Protein AF-0000000075193302 (afdb_homodimer)

Sequence (776 aa):
MNLLVFLGLLAGASLGSTQLLPKPEDLPIIPVLPDPFTFRLTNQRVNSRADWPARKKEIFTLVQQYLYGYYPERFLEAVRATRSGNNLTINVSAGGKSASFAATLSFPSGGASASHPVPVVINPGAIDNNAFLNSGVALATFDTNSVAIDSTARTGAFWTLYGSRDIGTLTAWAWGYHRVLDAIEQVVPEIDAKRVGVTGCSRWGKGALAAGIFDERITLTMPMSSGAEGIGPWRFYYESQGAAEKIQNIYGGFPYWSNTVLGQFVNITGNSSRLPFDAHDLVSLVAPRSIIWDEGSADWWTNPEGVASVVFGASKVVFNWLGVGSNVGVHVRQAPDNGHCGLSGYSAIQPFLQKTFFGTPSSANFSDFSPFPPHPEAYPWSTHLPPQMNLLVFLGLLAGASLGSTQLLPKPEDLPIIPVLPDPFTFRLTNQRVNSRADWPARKKEIFTLVQQYLYGYYPERFLEAVRATRSGNNLTINVSAGGKSASFAATLSFPSGGASASHPVPVVINPGAIDNNAFLNSGVALATFDTNSVAIDSTARTGAFWTLYGSRDIGTLTAWAWGYHRVLDAIEQVVPEIDAKRVGVTGCSRWGKGALAAGIFDERITLTMPMSSGAEGIGPWRFYYESQGAAEKIQNIYGGFPYWSNTVLGQFVNITGNSSRLPFDAHDLVSLVAPRSIIWDEGSADWWTNPEGVASVVFGASKVVFNWLGVGSNVGVHVRQAPDNGHCGLSGYSAIQPFLQKTFFGTPSSANFSDFSPFPPHPEAYPWSTHLPPQ

Solvent-accessible surface area (backbone atoms only — not comparable to full-atom values): 40601 Å² total; per-residue (Å²): 136,83,82,76,77,78,77,73,79,78,74,73,81,73,63,75,79,66,73,72,72,78,54,64,88,73,39,64,73,42,88,47,56,64,57,89,56,39,37,81,83,56,69,43,63,46,72,30,59,84,39,41,66,48,46,50,50,43,52,54,50,49,44,20,65,46,34,33,19,76,77,82,65,66,53,60,44,40,76,49,56,49,69,61,90,50,36,36,42,39,36,40,32,37,90,93,35,70,33,55,46,56,36,39,54,45,72,19,86,90,58,61,30,65,92,52,43,26,34,36,34,37,32,56,58,96,68,58,62,61,52,39,27,74,68,52,23,23,37,38,34,31,57,49,49,46,26,33,33,96,52,87,79,55,43,32,28,46,26,68,63,48,61,86,55,66,48,6,43,31,44,38,36,14,50,44,56,50,52,51,51,54,31,38,74,72,69,34,59,32,47,33,72,79,34,25,30,29,31,26,48,38,73,40,2,20,15,15,44,40,28,28,50,77,32,83,63,41,40,32,25,31,29,24,41,19,11,58,86,29,46,16,42,60,68,54,74,59,62,42,95,87,22,46,55,43,65,62,51,49,42,68,74,44,53,49,46,31,13,69,54,39,60,59,25,56,83,42,93,58,24,53,24,22,49,91,54,41,24,32,53,57,53,49,55,34,54,80,38,31,37,37,33,33,32,17,69,63,21,32,56,32,17,33,53,22,30,46,23,43,25,41,52,52,30,45,53,54,31,43,66,72,72,39,43,86,30,53,36,37,42,52,33,53,84,89,54,9,36,77,68,35,61,65,46,53,55,68,46,38,58,60,52,40,28,73,71,68,64,42,84,64,88,76,71,38,81,51,39,63,93,49,67,85,46,66,80,44,38,67,58,74,82,64,69,62,53,109,136,86,82,77,78,79,77,75,77,78,74,74,81,75,64,75,79,67,74,74,73,77,54,64,86,70,41,63,72,42,88,48,57,63,56,89,55,39,37,80,83,57,69,43,62,47,71,31,59,85,39,42,64,47,45,48,50,44,53,54,50,50,45,21,66,44,34,32,17,75,76,80,66,66,52,58,43,41,77,50,56,50,68,61,91,48,36,37,42,39,36,40,32,36,91,93,36,71,34,55,46,55,37,38,54,45,70,19,88,91,58,61,30,66,92,53,44,24,34,36,35,37,32,57,57,95,67,57,61,62,52,39,26,76,68,54,22,23,37,37,35,31,58,48,49,47,28,33,33,95,52,85,81,57,42,31,28,45,27,69,62,48,61,86,54,67,48,6,45,29,44,39,36,13,51,45,56,50,52,51,51,54,29,40,74,71,68,34,60,30,46,34,72,79,35,25,30,31,31,26,47,42,73,41,3,21,15,15,43,40,28,30,49,78,33,83,64,41,41,31,24,30,29,23,39,19,11,58,86,29,47,16,43,60,68,53,74,59,62,43,96,87,23,47,56,43,66,61,51,49,45,68,74,44,53,46,46,31,13,68,54,40,60,59,26,57,84,42,92,57,22,55,23,24,49,92,56,42,24,31,53,56,55,50,54,34,53,80,39,31,38,36,34,35,33,17,70,62,21,31,55,32,18,35,54,22,30,44,22,42,26,40,53,51,32,45,53,54,31,43,65,73,72,36,44,85,30,54,36,37,43,53,32,53,84,90,54,10,36,76,67,36,61,65,47,56,55,67,47,37,56,60,51,38,28,73,71,70,64,41,84,64,88,76,71,39,82,51,38,63,92,48,67,85,44,64,80,44,39,67,58,74,81,65,70,62,53,110

InterPro domains:
  IPR029058 Alpha/Beta hydrolase fold [G3DSA:3.40.50.1820] (11-385)
  IPR029058 Alpha/Beta hydrolase fold [SSF53474] (96-355)
  IPR054579 4-O-methyl-glucuronoyl methylesterase-like domain [PF22244] (90-323)

Nearest PDB structures (foldseek):
  7nn3-assembly4_D  TM=9.066E-01  e=1.193E-36  Caldicellulosiruptor acetigenus I77R1B
  4g4g-assembly1_A  TM=8.703E-01  e=8.260E-29  Thermothelomyces thermophilus ATCC 42464
  8b48-assembly2_B  TM=8.756E-01  e=9.866E-29  Lentithecium fluviatile
  8tse-assembly1_A  TM=8.842E-01  e=2.019E-27  Ruminococcus flavefaciens 17
  6hsw-assembly3_C  TM=8.174E-01  e=4.461E-23  Teredinibacter turnerae T7901

Foldseek 3Di:
DDPPPPPPPPPDPPDPPPPDDDALQPFDQAQFFFDLQAQRVVRHGHQAPVCNVVSLVSLLVLCCVQWFPDADDPVQKDWDWDDDPQKIKIWIDHDNFIFIFIKGKFFAPVDFDLVRAFAEEEEADPADLCLQSVLGYMYIHGHLVQQANQDPPGDHGVCRRVVVGQGASLLSSLVVSVSSLVNCVPYPSRHDLQRYEYEDFALRLLSQLSNLLPDLSHQEGERELHAPSALHWQNDADADPNAEAHLCRCCVVRVRRIGVSNVSLCPHVSRSSSRNHTNLSSVLSNPPGAYEYEAFPPQRNRRLLRRQAVSQVSNLLSNVSSVRSLRYFYHYDDPPQRYGPRNVRSNLCSQVSCCRRPVDDDPDHRNDSPPHDHDCVSPVCSVPDHYD/DDPPPCPPPPPDPPDPPPPDDDALQPFDQAQFFFDLQAQRVVRHGHQAPVCNVVSLVSLLVLCCVQWFPDADDPVQKDWDWDDDPQKIKIWIDHDNFIFIFIKGKFFAPVDFDLVRAFAEEEEADPADLCLQSVLGYMYIHTHLVQQANQDPPGDHGVCRRVVVGQGASLLSSLVVSVSSLVNCVPYPSRHDLQRYEYEDFALRLLSQLSNLLPDLSHQEGERELHAPSALHWQNDADADPNAEAHLCRCCVVRVRRTGVSNVSLCPHVSRSSSRNHTNLSSVLSNPPGAYEYEAFPPQRNRRLLRNQAVSQVSNLLSNVSSVRSLRYFYHYDDPPQRYGPRNVRSNLCSQVSCCRRPVDDDPDDRNDSPPHDHDCVSPVCSVPDHYD

Radius of gyration: 27.46 Å; Cα contacts (8 Å, |Δi|>4): 1691; chains: 2; bounding box: 59×84×91 Å

Secondary structure (DSSP, 8-state):
---------------S----PPPGGGSPP-SS---TTB-TTT-PBP-SGGGHHHHHHHHHHHHIIIII-PPPPGGG-EEEEEEETTEEEEEEEETTEEEEEEEEEE--TT---SSS-EEEEEE-S-S-HHHHHTTT-EEEEE-HHHHS-SSTT--SHHHHHHTTS---HHHHHHHHHHHHHHHHHHH-TTEEEEEEEEEEETHHHHHHHHHHHH-TT--EEEEET--TTTTS-SS----BTTB---HHHHHHH-TTSS-HHHHTTTTSTTGGGG-S--HHHHHHTTTTSEEEEEEETT-GGG-HHIIIIIIHHHHHHHHHHTT-GGGEEEEEE-TTS-STT-THHHHHTHHHHHHHHH-------TT--TTSPP-GGG-GGGGSPPP-/---------------S----PPPGGGSPP-SS---TTB-TTT-PBP-SGGGHHHHHHHHHHHHIIIII-PPPPGGG-EEEEEEETTEEEEEEEETTEEEEEEEEEE--TT---SSS-EEEEEE-S-S-HHHHHTTT-EEEEE-HHHHS-SSTT--SHHHHHHTTS---HHHHHHHHHHHHHHHHHHH-TTEEEEEEEEEEETHHHHHHHHHHHH-TT--EEEEET--TTTTS-SS----BTTB---HHHHHHH-TTSS-HHHHTTTTSTTGGGG-S--HHHHHHTTTTSEEEEEEETT-GGG-HHIIIIIIHHHHHHHHHHTT-GGGEEEEEE-TTS-STT-THHHHHTHHHHHHHHH-------TT--TTSPP-GGG-GGGGSPPP-

Organism: Armillaria gallica (NCBI:txid47427)

Stru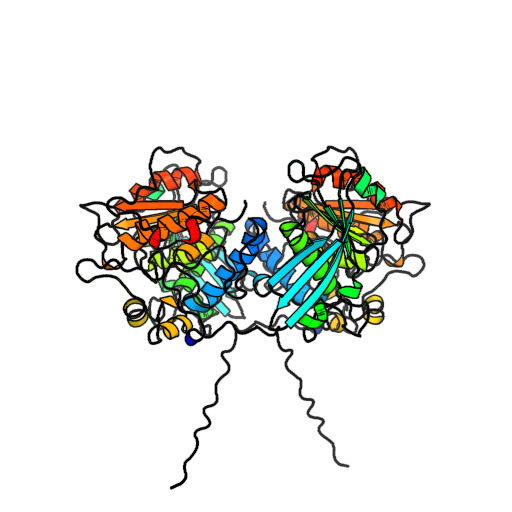cture (mmCIF, N/CA/C/O backbone):
data_AF-0000000075193302-model_v1
#
loop_
_entity.id
_entity.type
_entity.pdbx_description
1 polymer '(4-O-methyl)-D-glucuronate--lignin esterase'
#
loop_
_atom_site.group_PDB
_atom_site.id
_atom_site.type_symbol
_atom_site.label_atom_id
_atom_site.label_alt_id
_atom_site.label_comp_id
_atom_site.label_asym_id
_atom_site.label_entity_id
_atom_site.label_seq_id
_atom_site.pdbx_PDB_ins_code
_atom_site.Cartn_x
_atom_site.Cartn_y
_atom_site.Cartn_z
_atom_site.occupancy
_atom_site.B_iso_or_equiv
_atom_site.auth_seq_id
_atom_site.auth_comp_id
_atom_site.auth_asym_id
_atom_site.auth_atom_id
_atom_site.pdbx_PDB_model_num
ATOM 1 N N . MET A 1 1 ? -12.18 -41.094 42.719 1 26.7 1 MET A N 1
ATOM 2 C CA . MET A 1 1 ? -11.57 -41.156 41.375 1 26.7 1 MET A CA 1
ATOM 3 C C . MET A 1 1 ? -11.43 -39.75 40.781 1 26.7 1 MET A C 1
ATOM 5 O O . MET A 1 1 ? -12.422 -39.031 40.594 1 26.7 1 MET A O 1
ATOM 9 N N . ASN A 1 2 ? -10.281 -39 41.062 1 25.83 2 ASN A N 1
ATOM 10 C CA . ASN A 1 2 ? -9.859 -37.625 41.094 1 25.83 2 ASN A CA 1
ATOM 11 C C . ASN A 1 2 ? -9.672 -37.062 39.688 1 25.83 2 ASN A C 1
ATOM 13 O O . ASN A 1 2 ? -8.875 -37.594 38.906 1 25.83 2 ASN A O 1
ATOM 17 N N . LEU A 1 3 ? -10.805 -36.5 39.125 1 24.89 3 LEU A N 1
ATOM 18 C CA . LEU A 1 3 ? -11.031 -35.906 37.812 1 24.89 3 LEU A CA 1
ATOM 19 C C . LEU A 1 3 ? -10.047 -34.781 37.531 1 24.89 3 LEU A C 1
ATOM 21 O O . LEU A 1 3 ? -10.125 -33.719 38.125 1 24.89 3 LEU A O 1
ATOM 25 N N . LEU A 1 4 ? -8.742 -35.188 37.25 1 23.94 4 LEU A N 1
ATOM 26 C CA . LEU A 1 4 ? -7.715 -34.156 37 1 23.94 4 LEU A CA 1
ATOM 27 C C . LEU A 1 4 ? -8.016 -33.375 35.719 1 23.94 4 LEU A C 1
ATOM 29 O O . LEU A 1 4 ? -8.102 -33.969 34.656 1 23.94 4 LEU A O 1
ATOM 33 N N . VAL A 1 5 ? -8.789 -32.25 35.844 1 25.08 5 VAL A N 1
ATOM 34 C CA . VAL A 1 5 ? -9.164 -31.312 34.812 1 25.08 5 VAL A CA 1
ATOM 35 C C . VAL A 1 5 ? -7.914 -30.734 34.156 1 25.08 5 VAL A C 1
ATOM 37 O O . VAL A 1 5 ? -7.094 -30.109 34.844 1 25.08 5 VAL A O 1
ATOM 40 N N . PHE A 1 6 ? -7.402 -31.422 33.094 1 22.77 6 PHE A N 1
ATOM 41 C CA . PHE A 1 6 ? -6.277 -30.953 32.281 1 22.77 6 PHE A CA 1
ATOM 42 C C . PHE A 1 6 ? -6.566 -29.594 31.688 1 22.77 6 PHE A C 1
ATOM 44 O O . PHE A 1 6 ? -7.484 -29.438 30.875 1 22.77 6 PHE A O 1
ATOM 51 N N . LEU A 1 7 ? -6.316 -28.516 32.438 1 23.34 7 LEU A N 1
ATOM 52 C CA . LEU A 1 7 ? -6.422 -27.125 32.031 1 23.34 7 LEU A CA 1
ATOM 53 C C . LEU A 1 7 ? -5.5 -26.844 30.844 1 23.34 7 LEU A C 1
ATOM 55 O O . LEU A 1 7 ? -4.273 -26.891 30.969 1 23.34 7 LEU A O 1
ATOM 59 N N . GLY A 1 8 ? -5.934 -27.375 29.672 1 22.19 8 GLY A N 1
ATOM 60 C CA . GLY A 1 8 ? -5.141 -27.156 28.469 1 22.19 8 GLY A CA 1
ATOM 61 C C . GLY A 1 8 ? -4.855 -25.688 28.203 1 22.19 8 GLY A C 1
ATOM 62 O O . GLY A 1 8 ? -5.77 -24.859 28.219 1 22.19 8 GLY A O 1
ATOM 63 N N . LEU A 1 9 ? -3.604 -25.234 28.469 1 23.19 9 LEU A N 1
ATOM 64 C CA . LEU A 1 9 ? -3.008 -23.938 28.203 1 23.19 9 LEU A CA 1
ATOM 65 C C . LEU A 1 9 ? -3.172 -23.547 26.75 1 23.19 9 LEU A C 1
ATOM 67 O O . LEU A 1 9 ? -2.652 -24.234 25.859 1 23.19 9 LEU A O 1
ATOM 71 N N . LEU A 1 10 ? -4.289 -22.953 26.406 1 22.55 10 LEU A N 1
ATOM 72 C CA . LEU A 1 10 ? -4.512 -22.359 25.078 1 22.55 10 LEU A CA 1
ATOM 73 C C . LEU A 1 10 ? -3.404 -21.375 24.734 1 22.55 10 LEU A C 1
ATOM 75 O O . LEU A 1 10 ? -3.227 -20.375 25.438 1 22.55 10 LEU A O 1
ATOM 79 N N . ALA A 1 11 ? -2.307 -21.875 24.188 1 25.56 11 ALA A N 1
ATOM 80 C CA . ALA A 1 11 ? -1.213 -21.062 23.672 1 25.56 11 ALA A CA 1
ATOM 81 C C . ALA A 1 11 ? -1.725 -20.031 22.656 1 25.56 11 ALA A C 1
ATOM 83 O O . ALA A 1 11 ? -2.416 -20.391 21.703 1 25.56 11 ALA A O 1
ATOM 84 N N . GLY A 1 12 ? -1.861 -18.875 23 1 25.78 12 GLY A N 1
ATOM 85 C CA . GLY A 1 12 ? -2.17 -17.688 22.219 1 25.78 12 GLY A CA 1
ATOM 86 C C . GLY A 1 12 ? -1.418 -17.625 20.906 1 25.78 12 GLY A C 1
ATOM 87 O O . GLY A 1 12 ? -0.217 -17.891 20.859 1 25.78 12 GLY A O 1
ATOM 88 N N . ALA A 1 13 ? -1.948 -17.953 19.766 1 28.16 13 ALA A N 1
ATOM 89 C CA . ALA A 1 13 ? -1.449 -17.781 18.406 1 28.16 13 ALA A CA 1
ATOM 90 C C . ALA A 1 13 ? -0.671 -16.484 18.266 1 28.16 13 ALA A C 1
ATOM 92 O O . ALA A 1 13 ? -1.203 -15.398 18.547 1 28.16 13 ALA A O 1
ATOM 93 N N . SER A 1 14 ? 0.634 -16.531 18.609 1 27.89 14 SER A N 1
ATOM 94 C CA . SER A 1 14 ? 1.608 -15.469 18.406 1 27.89 14 SER A CA 1
ATOM 95 C C . SER A 1 14 ? 1.43 -14.805 17.047 1 27.89 14 SER A C 1
ATOM 97 O O . SER A 1 14 ? 1.473 -15.469 16.016 1 27.89 14 SER A O 1
ATOM 99 N N . LEU A 1 15 ? 0.595 -13.906 16.781 1 31.06 15 LEU A N 1
ATOM 100 C CA . LEU A 1 15 ? 0.803 -12.977 15.68 1 31.06 15 LEU A CA 1
ATOM 101 C C . LEU A 1 15 ? 2.279 -12.898 15.305 1 31.06 15 LEU A C 1
ATOM 103 O O . LEU A 1 15 ? 3.148 -13.219 16.125 1 31.06 15 LEU A O 1
ATOM 107 N N . GLY A 1 16 ? 2.598 -12.789 14 1 34.12 16 GLY A N 1
ATOM 108 C CA . GLY A 1 16 ? 3.963 -12.664 13.516 1 34.12 16 GLY A CA 1
ATOM 109 C C . GLY A 1 16 ? 4.879 -11.961 14.5 1 34.12 16 GLY A C 1
ATOM 110 O O . GLY A 1 16 ? 4.422 -11.172 15.328 1 34.12 16 GLY A O 1
ATOM 111 N N . SER A 1 17 ? 5.855 -12.594 14.875 1 36.72 17 SER A N 1
ATOM 112 C CA . SER A 1 17 ? 6.941 -12 15.641 1 36.72 17 SER A CA 1
ATOM 113 C C . SER A 1 17 ? 7.129 -10.531 15.289 1 36.72 17 SER A C 1
ATOM 115 O O . SER A 1 17 ? 7.504 -10.203 14.156 1 36.72 17 SER A O 1
ATOM 117 N N . THR A 1 18 ? 6.191 -9.711 15.445 1 44.19 18 THR A N 1
ATOM 118 C CA . THR A 1 18 ? 6.438 -8.281 15.367 1 44.19 18 THR A CA 1
ATOM 119 C C . THR A 1 18 ? 7.863 -7.953 15.797 1 44.19 18 THR A C 1
ATOM 121 O O . THR A 1 18 ? 8.219 -8.125 16.969 1 44.19 18 THR A O 1
ATOM 124 N N . GLN A 1 19 ? 8.758 -8.414 15.008 1 52.28 19 GLN A N 1
ATOM 125 C CA . GLN A 1 19 ? 10.039 -7.797 15.328 1 52.28 19 GLN A CA 1
ATOM 126 C C . GLN A 1 19 ? 9.844 -6.395 15.898 1 52.28 19 GLN A C 1
ATOM 128 O O . GLN A 1 19 ? 9.219 -5.543 15.266 1 52.28 19 GLN A O 1
ATOM 133 N N . LEU A 1 20 ? 9.977 -6.34 17.141 1 70 20 LEU A N 1
ATOM 134 C CA . LEU A 1 20 ? 9.859 -5.113 17.922 1 70 20 LEU A CA 1
ATOM 135 C C . LEU A 1 20 ? 10.836 -4.055 17.422 1 70 20 LEU A C 1
ATOM 137 O O . LEU A 1 20 ? 12.016 -4.34 17.219 1 70 20 LEU A O 1
ATOM 141 N N . LEU A 1 21 ? 10.359 -3.049 16.828 1 90.56 21 LEU A N 1
ATOM 142 C CA . LEU A 1 21 ? 11.164 -1.882 16.5 1 90.56 21 LEU A CA 1
ATOM 143 C C . LEU A 1 21 ? 11.969 -1.405 17.703 1 90.56 21 LEU A C 1
ATOM 145 O O . LEU A 1 21 ? 11.555 -1.621 18.844 1 90.56 21 LEU A O 1
ATOM 149 N N . PRO A 1 22 ? 13.141 -0.892 17.5 1 94.62 22 PRO A N 1
ATOM 150 C CA . PRO A 1 22 ? 13.992 -0.459 18.609 1 94.62 22 PRO A CA 1
ATOM 151 C C . PRO A 1 22 ? 13.305 0.533 19.547 1 94.62 22 PRO A C 1
ATOM 153 O O . PRO A 1 22 ? 12.469 1.324 19.094 1 94.62 22 PRO A O 1
ATOM 156 N N . LYS A 1 23 ? 13.742 0.429 20.828 1 95.38 23 LYS A N 1
ATOM 157 C CA . LYS A 1 23 ? 13.352 1.487 21.766 1 95.38 23 LYS A CA 1
ATOM 158 C C . LYS A 1 23 ? 14.086 2.789 21.453 1 95.38 23 LYS A C 1
ATOM 160 O O . LYS A 1 23 ? 15.211 2.771 20.953 1 95.38 23 LYS A O 1
ATOM 165 N N . PRO A 1 24 ? 13.391 3.896 21.734 1 97.19 24 PRO A N 1
ATOM 166 C CA . PRO A 1 24 ?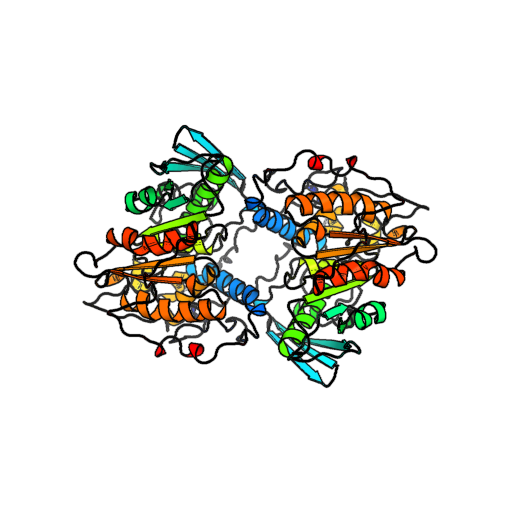 14 5.195 21.438 1 97.19 24 PRO A CA 1
ATOM 167 C C . PRO A 1 24 ? 15.445 5.289 21.922 1 97.19 24 PRO A C 1
ATOM 169 O O . PRO A 1 24 ? 16.312 5.773 21.188 1 97.19 24 PRO A O 1
ATOM 172 N N . GLU A 1 25 ? 15.805 4.754 23.094 1 96.94 25 GLU A N 1
ATOM 173 C CA . GLU A 1 25 ? 17.141 4.871 23.656 1 96.94 25 GLU A CA 1
ATOM 174 C C . GLU A 1 25 ? 18.141 4 22.891 1 96.94 25 GLU A C 1
ATOM 176 O O . GLU A 1 25 ? 19.359 4.188 23.016 1 96.94 25 GLU A O 1
ATOM 181 N N . ASP A 1 26 ? 17.641 3.027 22.109 1 96.06 26 ASP A N 1
ATOM 182 C CA . ASP A 1 26 ? 18.5 2.105 21.375 1 96.06 26 ASP A CA 1
ATOM 183 C C . ASP A 1 26 ? 18.75 2.605 19.953 1 96.06 26 ASP A C 1
ATOM 185 O O . ASP A 1 26 ? 19.562 2.035 19.234 1 96.06 26 ASP A O 1
ATOM 189 N N . LEU A 1 27 ? 18.078 3.652 19.516 1 97.25 27 LEU A N 1
ATOM 190 C CA . LEU A 1 27 ? 18.297 4.25 18.203 1 97.25 27 LEU A CA 1
ATOM 191 C C . LEU A 1 27 ? 19.562 5.102 18.203 1 97.25 27 LEU A C 1
ATOM 193 O O . LEU A 1 27 ? 19.891 5.742 19.203 1 97.25 27 LEU A O 1
ATOM 197 N N . PRO A 1 28 ? 20.281 5.078 17.141 1 97.06 28 PRO A N 1
ATOM 198 C CA . PRO A 1 28 ? 21.5 5.891 17.094 1 97.06 28 PRO A CA 1
ATOM 199 C C . PRO A 1 28 ? 21.203 7.391 17.078 1 97.06 28 PRO A C 1
ATOM 201 O O . PRO A 1 28 ? 20.125 7.809 16.656 1 97.06 28 PRO A O 1
ATOM 204 N N . ILE A 1 29 ? 22.141 8.148 17.578 1 97.56 29 ILE A N 1
ATOM 205 C CA . ILE A 1 29 ? 22.094 9.602 17.422 1 97.56 29 ILE A CA 1
ATOM 206 C C . ILE A 1 29 ? 22.5 9.984 16.016 1 97.56 29 ILE A C 1
ATOM 208 O O . ILE A 1 29 ? 23.594 9.625 15.547 1 97.56 29 ILE A O 1
ATOM 212 N N . ILE A 1 30 ? 21.688 10.648 15.289 1 97.25 30 ILE A N 1
ATOM 213 C CA . ILE A 1 30 ? 21.953 11.148 13.938 1 97.25 30 ILE A CA 1
ATOM 214 C C . ILE A 1 30 ? 21.938 12.68 13.953 1 97.25 30 ILE A C 1
ATOM 216 O O . ILE A 1 30 ? 20.875 13.297 14.062 1 97.25 30 ILE A O 1
ATOM 220 N N . PRO A 1 31 ? 23.016 13.328 13.773 1 95.94 31 PRO A N 1
ATOM 221 C CA . PRO A 1 31 ? 23.094 14.781 13.977 1 95.94 31 PRO A CA 1
ATOM 222 C C . PRO A 1 31 ? 22.594 15.57 12.773 1 95.94 31 PRO A C 1
ATOM 224 O O . PRO A 1 31 ? 22.359 16.781 12.875 1 95.94 31 PRO A O 1
ATOM 227 N N . VAL A 1 32 ? 22.516 14.961 11.57 1 98 32 VAL A N 1
ATOM 228 C CA . VAL A 1 32 ? 21.984 15.594 10.375 1 98 32 VAL A CA 1
ATOM 229 C C . VAL A 1 32 ? 20.625 14.984 10.031 1 98 32 VAL A C 1
ATOM 231 O O . VAL A 1 32 ? 20.141 14.102 10.734 1 98 32 VAL A O 1
ATOM 234 N N . LEU A 1 33 ? 19.969 15.531 8.969 1 98.62 33 LEU A N 1
ATOM 235 C CA . LEU A 1 33 ? 18.734 14.875 8.539 1 98.62 33 LEU A CA 1
ATOM 236 C C . LEU A 1 33 ? 19.016 13.438 8.109 1 98.62 33 LEU A C 1
ATOM 238 O O . LEU A 1 33 ? 19.969 13.172 7.371 1 98.62 33 LEU A O 1
ATOM 242 N N . PRO A 1 34 ? 18.219 12.492 8.617 1 98.38 34 PRO A N 1
ATOM 243 C CA . PRO A 1 34 ? 18.422 11.109 8.18 1 98.38 34 PRO A CA 1
ATOM 244 C C . PRO A 1 34 ? 18.344 10.953 6.66 1 98.38 34 PRO A C 1
ATOM 246 O O . PRO A 1 34 ? 17.531 11.617 6.004 1 98.38 34 PRO A O 1
ATOM 249 N N . ASP A 1 35 ? 19.203 10.078 6.066 1 98.25 35 ASP A N 1
ATOM 250 C CA . ASP A 1 35 ? 19.25 9.805 4.637 1 98.25 35 ASP A CA 1
ATOM 251 C C . ASP A 1 35 ? 17.984 9.094 4.172 1 98.25 35 ASP A C 1
ATOM 253 O O . ASP A 1 35 ? 17.75 7.938 4.535 1 98.25 35 ASP A O 1
ATOM 257 N N . PRO A 1 36 ? 17.156 9.766 3.371 1 98.31 36 PRO A N 1
ATOM 258 C CA . PRO A 1 36 ? 15.914 9.141 2.922 1 98.31 36 PRO A CA 1
ATOM 259 C C . PRO A 1 36 ? 16.156 7.957 1.984 1 98.31 36 PRO A C 1
ATOM 261 O O . PRO A 1 36 ? 15.227 7.199 1.685 1 98.31 36 PRO A O 1
ATOM 264 N N . PHE A 1 37 ? 17.391 7.707 1.588 1 98 37 PHE A N 1
ATOM 265 C CA . PHE A 1 37 ? 17.719 6.652 0.639 1 98 37 PHE A CA 1
ATOM 266 C C . PHE A 1 37 ? 18.391 5.48 1.347 1 98 37 PHE A C 1
ATOM 268 O O . PHE A 1 37 ? 18.953 4.598 0.698 1 98 37 PHE A O 1
ATOM 275 N N . THR A 1 38 ? 18.359 5.469 2.625 1 96.88 38 THR A N 1
ATOM 276 C CA . THR A 1 38 ? 18.922 4.375 3.412 1 96.88 38 THR A CA 1
ATOM 277 C C . THR A 1 38 ? 17.859 3.795 4.352 1 96.88 38 THR A C 1
ATOM 279 O O . THR A 1 38 ? 17.25 4.527 5.137 1 96.88 38 THR A O 1
ATOM 282 N N . PHE A 1 39 ? 17.625 2.471 4.172 1 95.56 39 PHE A N 1
ATOM 283 C CA . PHE A 1 39 ? 16.797 1.785 5.148 1 95.56 39 PHE A CA 1
ATOM 284 C C . PHE A 1 39 ? 17.391 1.885 6.543 1 95.56 39 PHE A C 1
ATOM 286 O O . PHE A 1 39 ? 18.547 1.493 6.758 1 95.56 39 PHE A O 1
ATOM 293 N N . ARG A 1 40 ? 16.594 2.369 7.488 1 94.12 40 ARG A N 1
ATOM 294 C CA . ARG A 1 40 ? 17.109 2.641 8.828 1 94.12 40 ARG A CA 1
ATOM 295 C C . ARG A 1 40 ? 17.297 1.349 9.617 1 94.12 40 ARG A C 1
ATOM 297 O O . ARG A 1 40 ? 18.219 1.249 10.438 1 94.12 40 ARG A O 1
ATOM 304 N N . LEU A 1 41 ? 16.547 0.428 9.398 1 91.94 41 LEU A N 1
ATOM 305 C CA . LEU A 1 41 ? 16.516 -0.767 10.234 1 91.94 41 LEU A CA 1
ATOM 306 C C . LEU A 1 41 ? 17.547 -1.787 9.766 1 91.94 41 LEU A C 1
ATOM 308 O O . LEU A 1 41 ? 17.953 -2.664 10.523 1 91.94 41 LEU A O 1
ATOM 312 N N . THR A 1 42 ? 18 -1.685 8.469 1 92 42 THR A N 1
ATOM 313 C CA . THR A 1 42 ? 18.953 -2.65 7.945 1 92 42 THR A CA 1
ATOM 314 C C . THR A 1 42 ? 20.25 -1.958 7.523 1 92 42 THR A C 1
ATOM 316 O O . THR A 1 42 ? 21.25 -2.619 7.246 1 92 42 THR A O 1
ATOM 319 N N . ASN A 1 43 ? 20.188 -0.611 7.398 1 91.94 43 ASN A N 1
ATOM 320 C CA . ASN A 1 43 ? 21.312 0.216 6.949 1 91.94 43 ASN A CA 1
ATOM 321 C C . ASN A 1 43 ? 21.672 -0.068 5.492 1 91.94 43 ASN A C 1
ATOM 323 O O . ASN A 1 43 ? 22.812 0.096 5.086 1 91.94 43 ASN A O 1
ATOM 327 N N . GLN A 1 44 ? 20.734 -0.584 4.738 1 91.81 44 GLN A N 1
ATOM 328 C CA . GLN A 1 44 ? 20.938 -0.811 3.311 1 91.81 44 GLN A CA 1
ATOM 329 C C . GLN A 1 44 ? 20.438 0.381 2.494 1 91.81 44 GLN A C 1
ATOM 331 O O . GLN A 1 44 ? 19.328 0.855 2.691 1 91.81 44 GLN A O 1
ATOM 336 N N . ARG A 1 45 ? 21.266 0.813 1.665 1 92.75 45 ARG A N 1
ATOM 337 C CA . ARG A 1 45 ? 20.859 1.921 0.807 1 92.75 45 ARG A CA 1
ATOM 338 C C . ARG A 1 45 ? 19.969 1.433 -0.334 1 92.75 45 ARG A C 1
ATOM 340 O O . ARG A 1 45 ? 20.109 0.296 -0.792 1 92.75 45 ARG A O 1
ATOM 347 N N . VAL A 1 46 ? 19.031 2.279 -0.728 1 93.31 46 VAL A N 1
ATOM 348 C CA . VAL A 1 46 ? 18.188 1.987 -1.873 1 93.31 46 VAL A CA 1
ATOM 349 C C . VAL A 1 46 ? 19.031 1.836 -3.131 1 93.31 46 VAL A C 1
ATOM 351 O O . VAL A 1 46 ? 19.984 2.594 -3.34 1 93.31 46 VAL A O 1
ATOM 354 N N . ASN A 1 47 ? 18.75 0.852 -3.98 1 86.69 47 ASN A N 1
ATOM 355 C CA . ASN A 1 47 ? 19.5 0.616 -5.203 1 86.69 47 ASN A CA 1
ATOM 356 C C . ASN A 1 47 ? 19.031 1.511 -6.344 1 86.69 47 ASN A C 1
ATOM 358 O O . ASN A 1 47 ? 19.828 1.937 -7.18 1 86.69 47 ASN A O 1
ATOM 362 N N . SER A 1 48 ? 17.75 1.706 -6.395 1 89.69 48 SER A N 1
ATOM 363 C CA . SER A 1 48 ? 17.094 2.492 -7.438 1 89.69 48 SER A CA 1
ATOM 364 C C . SER A 1 48 ? 15.711 2.943 -7 1 89.69 48 SER A C 1
ATOM 366 O O . SER A 1 48 ? 15.289 2.676 -5.871 1 89.69 48 SER A O 1
ATOM 368 N N . ARG A 1 49 ? 15.039 3.59 -7.898 1 91.62 49 ARG A N 1
ATOM 369 C CA . ARG A 1 49 ? 13.68 4.047 -7.617 1 91.62 49 ARG A CA 1
ATOM 370 C C . ARG A 1 49 ? 12.742 2.865 -7.379 1 91.62 49 ARG A C 1
ATOM 372 O O . ARG A 1 49 ? 11.719 3.006 -6.707 1 91.62 49 ARG A O 1
ATOM 379 N N . ALA A 1 50 ? 13.148 1.734 -7.816 1 86.62 50 ALA A N 1
ATOM 380 C CA . ALA A 1 50 ? 12.312 0.548 -7.648 1 86.62 50 ALA A CA 1
ATOM 381 C C . ALA A 1 50 ? 12.211 0.152 -6.18 1 86.62 50 ALA A C 1
ATOM 383 O O . ALA A 1 50 ? 11.266 -0.53 -5.781 1 86.62 50 ALA A O 1
ATOM 384 N N . ASP A 1 51 ? 13.188 0.65 -5.34 1 91.94 51 ASP A N 1
ATOM 385 C CA . ASP A 1 51 ? 13.203 0.327 -3.916 1 91.94 51 ASP A CA 1
ATOM 386 C C . ASP A 1 51 ? 12.375 1.336 -3.117 1 91.94 51 ASP A C 1
ATOM 388 O O . ASP A 1 51 ? 12.117 1.13 -1.931 1 91.94 51 ASP A O 1
ATOM 392 N N . TRP A 1 52 ? 11.906 2.381 -3.773 1 95.19 52 TRP A N 1
ATOM 393 C CA . TRP A 1 52 ? 11.297 3.482 -3.035 1 95.19 52 TRP A CA 1
ATOM 394 C C . TRP A 1 52 ? 10.016 3.029 -2.34 1 95.19 52 TRP A C 1
ATOM 396 O O . TRP A 1 52 ? 9.773 3.383 -1.185 1 95.19 52 TRP A O 1
ATOM 406 N N . PRO A 1 53 ? 9.219 2.162 -2.975 1 94.06 53 PRO A N 1
ATOM 407 C CA . PRO A 1 53 ? 8.016 1.735 -2.258 1 94.06 53 PRO A CA 1
ATOM 408 C C . PRO A 1 53 ? 8.336 1.036 -0.938 1 94.06 53 PRO A C 1
ATOM 410 O O . PRO A 1 53 ? 7.66 1.277 0.069 1 94.06 53 PRO A O 1
ATOM 413 N N . ALA A 1 54 ? 9.32 0.219 -0.922 1 94.12 54 ALA A N 1
ATOM 414 C CA . ALA A 1 54 ? 9.711 -0.457 0.311 1 94.12 54 ALA A CA 1
ATOM 415 C C . ALA A 1 54 ? 10.273 0.536 1.325 1 94.12 54 ALA A C 1
ATOM 417 O O . ALA A 1 54 ? 9.992 0.44 2.521 1 94.12 54 ALA A O 1
ATOM 418 N N . ARG A 1 55 ? 11.109 1.444 0.81 1 97.56 55 ARG A N 1
ATOM 419 C CA . ARG A 1 55 ? 11.672 2.467 1.687 1 97.56 55 ARG A CA 1
ATOM 420 C C . ARG A 1 55 ? 10.57 3.355 2.266 1 97.56 55 ARG A C 1
ATOM 422 O O . ARG A 1 55 ? 10.562 3.639 3.465 1 97.56 55 ARG A O 1
ATOM 429 N N . LYS A 1 56 ? 9.672 3.797 1.414 1 97.88 56 LYS A N 1
ATOM 430 C CA . LYS A 1 56 ? 8.531 4.598 1.851 1 97.88 56 LYS A CA 1
ATOM 431 C C . LYS A 1 56 ? 7.723 3.861 2.914 1 97.88 56 LYS A C 1
ATOM 433 O O . LYS A 1 56 ? 7.305 4.461 3.908 1 97.88 56 LYS A O 1
ATOM 438 N N . LYS A 1 57 ? 7.527 2.611 2.725 1 97.06 57 LYS A N 1
ATOM 439 C CA . LYS A 1 57 ? 6.801 1.812 3.709 1 97.06 57 LYS A CA 1
ATOM 440 C C . LYS A 1 57 ? 7.539 1.781 5.043 1 97.06 57 LYS A C 1
ATOM 442 O O . LYS A 1 57 ? 6.91 1.82 6.105 1 97.06 57 LYS A O 1
ATOM 447 N N . GLU A 1 58 ? 8.836 1.661 5.027 1 97.69 58 GLU A N 1
ATOM 448 C CA . GLU A 1 58 ? 9.594 1.707 6.277 1 97.69 58 GLU A CA 1
ATOM 449 C C . GLU A 1 58 ? 9.398 3.041 6.992 1 97.69 58 GLU A C 1
ATOM 451 O O . GLU A 1 58 ? 9.117 3.072 8.188 1 97.69 58 GLU A O 1
ATOM 456 N N . ILE A 1 59 ? 9.578 4.125 6.199 1 98.5 59 ILE A N 1
ATOM 457 C CA . ILE A 1 59 ? 9.406 5.445 6.793 1 98.5 59 ILE A CA 1
ATOM 458 C C . ILE A 1 59 ? 8.008 5.562 7.402 1 98.5 59 ILE A C 1
ATOM 460 O O . ILE A 1 59 ? 7.855 6.023 8.539 1 98.5 59 ILE A O 1
ATOM 464 N N . PHE A 1 60 ? 7.051 5.086 6.637 1 98.62 60 PHE A N 1
ATOM 465 C CA . PHE A 1 60 ? 5.664 5.125 7.086 1 98.62 60 PHE A CA 1
ATOM 466 C C . PHE A 1 60 ? 5.492 4.355 8.391 1 98.62 60 PHE A C 1
ATOM 468 O O . PHE A 1 60 ? 4.805 4.82 9.305 1 98.62 60 PHE A O 1
ATOM 475 N N . THR A 1 61 ? 6.098 3.26 8.5 1 97.31 61 THR A N 1
ATOM 476 C CA . THR A 1 61 ? 6.051 2.449 9.711 1 97.31 61 THR A CA 1
ATOM 477 C C . THR A 1 61 ? 6.742 3.166 10.867 1 97.31 61 THR A C 1
ATOM 479 O O . THR A 1 61 ? 6.219 3.197 11.984 1 97.31 61 THR A O 1
ATOM 482 N N . LEU A 1 62 ? 7.863 3.754 10.633 1 98.25 62 LEU A N 1
ATOM 483 C CA . LEU A 1 62 ? 8.648 4.434 11.656 1 98.25 62 LEU A CA 1
ATOM 484 C C . LEU A 1 62 ? 7.887 5.637 12.211 1 98.25 62 LEU A C 1
ATOM 486 O O . LEU A 1 62 ? 7.887 5.871 13.422 1 98.25 62 LEU A O 1
ATOM 490 N N . VAL A 1 63 ? 7.211 6.383 11.328 1 98.56 63 VAL A N 1
ATOM 491 C CA . VAL A 1 63 ? 6.527 7.578 11.805 1 98.56 63 VAL A CA 1
ATOM 492 C C . VAL A 1 63 ? 5.289 7.184 12.609 1 98.56 63 VAL A C 1
ATOM 494 O O . VAL A 1 63 ? 4.883 7.895 13.531 1 98.56 63 VAL A O 1
ATOM 497 N N . GLN A 1 64 ? 4.695 6.07 12.25 1 98.31 64 GLN A N 1
ATOM 498 C CA . GLN A 1 64 ? 3.59 5.586 13.078 1 98.31 64 GLN A CA 1
ATOM 499 C C . GLN A 1 64 ? 4.082 5.129 14.445 1 98.31 64 GLN A C 1
ATOM 501 O O . GLN A 1 64 ? 3.465 5.43 15.469 1 98.31 64 GLN A O 1
ATOM 506 N N . GLN A 1 65 ? 5.188 4.473 14.453 1 97.69 65 GLN A N 1
ATOM 507 C CA . GLN A 1 65 ? 5.727 3.908 15.688 1 97.69 65 GLN A CA 1
ATOM 508 C C . GLN A 1 65 ? 6.172 5.008 16.656 1 97.69 65 GLN A C 1
ATOM 510 O O . GLN A 1 65 ? 5.934 4.918 17.859 1 97.69 65 GLN A O 1
ATOM 515 N N . TYR A 1 66 ? 6.781 6.047 16.125 1 98.31 66 TYR A N 1
ATOM 516 C CA . TYR A 1 66 ? 7.535 6.926 17.016 1 98.31 66 TYR A CA 1
ATOM 517 C C . TYR A 1 66 ? 6.891 8.305 17.094 1 98.31 66 TYR A C 1
ATOM 519 O O . TYR A 1 66 ? 7.332 9.164 17.859 1 98.31 66 TYR A O 1
ATOM 527 N N . LEU A 1 67 ? 5.77 8.516 16.344 1 98.62 67 LEU A N 1
ATOM 528 C CA . LEU A 1 67 ? 5.184 9.852 16.344 1 98.62 67 LEU A CA 1
ATOM 529 C C . LEU A 1 67 ? 3.66 9.773 16.375 1 98.62 67 LEU A C 1
ATOM 531 O O . LEU A 1 67 ? 3.037 10.164 17.359 1 98.62 67 LEU A O 1
ATOM 535 N N . TYR A 1 68 ? 3.008 9.125 15.469 1 98.5 68 TYR A N 1
ATOM 536 C CA . TYR A 1 68 ? 1.584 9.297 15.203 1 98.5 68 TYR A CA 1
ATOM 537 C C . TYR A 1 68 ? 0.761 8.234 15.93 1 98.5 68 TYR A C 1
ATOM 539 O O . TYR A 1 68 ? -0.401 8.477 16.266 1 98.5 68 TYR A O 1
ATOM 547 N N . GLY A 1 69 ? 1.347 7.09 16.141 1 97.94 69 GLY A N 1
ATOM 548 C CA . GLY A 1 69 ? 0.549 5.906 16.422 1 97.94 69 GLY A CA 1
ATOM 549 C C . GLY A 1 69 ? 0.058 5.207 15.172 1 97.94 69 GLY A C 1
ATOM 550 O O . GLY A 1 69 ? 0.067 5.789 14.086 1 97.94 69 GLY A O 1
ATOM 551 N N . TYR A 1 70 ? -0.338 3.965 15.297 1 96.5 70 TYR A N 1
ATOM 552 C CA . TYR A 1 70 ? -0.75 3.178 14.141 1 96.5 70 TYR A CA 1
ATOM 553 C C . TYR A 1 70 ? -2.178 3.52 13.734 1 96.5 70 TYR A C 1
ATOM 555 O O . TYR A 1 70 ? -3.109 3.385 14.531 1 96.5 70 TYR A O 1
ATOM 563 N N . TYR A 1 71 ? -2.34 3.926 12.539 1 97.31 71 TYR A N 1
ATOM 564 C CA . TYR A 1 71 ? -3.607 4.363 11.961 1 97.31 71 TYR A CA 1
ATOM 565 C C . TYR A 1 71 ? -4.586 3.197 11.852 1 97.31 71 TYR A C 1
ATOM 567 O O . TYR A 1 71 ? -4.195 2.084 11.492 1 97.31 71 TYR A O 1
ATOM 575 N N . PRO A 1 72 ? -5.887 3.438 12.117 1 95.19 72 PRO A N 1
ATOM 576 C CA . PRO A 1 72 ? -6.871 2.361 11.984 1 95.19 72 PRO A CA 1
ATOM 577 C C . PRO A 1 72 ? -7.027 1.884 10.539 1 95.19 72 PRO A C 1
ATOM 579 O O . PRO A 1 72 ? -6.957 2.689 9.609 1 95.19 72 PRO A O 1
ATOM 582 N N . GLU A 1 73 ? -7.289 0.631 10.391 1 92.56 73 GLU A N 1
ATOM 583 C CA . GLU A 1 73 ? -7.504 0.066 9.062 1 92.56 73 GLU A CA 1
ATOM 584 C C . GLU A 1 73 ? -8.867 0.465 8.508 1 92.56 73 GLU A C 1
ATOM 586 O O . GLU A 1 73 ? -9.898 0.167 9.109 1 92.56 73 GLU A O 1
ATOM 591 N N . ARG A 1 74 ? -8.914 0.951 7.375 1 92.44 74 ARG A N 1
ATOM 592 C CA . ARG A 1 74 ? -10.117 1.512 6.77 1 92.44 74 ARG A CA 1
ATOM 593 C C . ARG A 1 74 ? -11.156 0.427 6.508 1 92.44 74 ARG A C 1
ATOM 595 O O . ARG A 1 74 ? -12.359 0.667 6.633 1 92.44 74 ARG A O 1
ATOM 602 N N . PHE A 1 75 ? -10.773 -0.753 6.152 1 91.62 75 PHE A N 1
ATOM 603 C CA . PHE A 1 75 ? -11.711 -1.789 5.734 1 91.62 75 PHE A CA 1
ATOM 604 C C . PHE A 1 75 ? -12.43 -2.385 6.941 1 91.62 75 PHE A C 1
ATOM 606 O O . PHE A 1 75 ? -13.383 -3.15 6.785 1 91.62 75 PHE A O 1
ATOM 613 N N . LEU A 1 76 ? -12.055 -1.985 8.141 1 93.12 76 LEU A N 1
ATOM 614 C CA . LEU A 1 76 ? -12.75 -2.424 9.344 1 93.12 76 LEU A CA 1
ATOM 615 C C . LEU A 1 76 ? -13.812 -1.415 9.758 1 93.12 76 LEU A C 1
ATOM 617 O O . LEU A 1 76 ? -14.5 -1.603 10.766 1 93.12 76 LEU A O 1
ATOM 621 N N . GLU A 1 77 ? -13.922 -0.373 8.969 1 95.12 77 GLU A N 1
ATOM 622 C CA . GLU A 1 77 ? -14.883 0.689 9.25 1 95.12 77 GLU A CA 1
ATOM 623 C C . GLU A 1 77 ? -16 0.708 8.219 1 95.12 77 GLU A C 1
ATOM 625 O O . GLU A 1 77 ? -15.766 0.49 7.031 1 95.12 77 GLU A O 1
ATOM 630 N N . ALA A 1 78 ? -17.188 0.923 8.695 1 94.75 78 ALA A N 1
ATOM 631 C CA . ALA A 1 78 ? -18.312 1.252 7.828 1 94.75 78 ALA A CA 1
ATOM 632 C C . ALA A 1 78 ? -18.672 2.73 7.934 1 94.75 78 ALA A C 1
ATOM 634 O O . ALA A 1 78 ? -18.906 3.242 9.031 1 94.75 78 ALA A O 1
ATOM 635 N N . VAL A 1 79 ? -18.688 3.443 6.859 1 96.19 79 VAL A N 1
ATOM 636 C CA . VAL A 1 79 ? -19.016 4.863 6.836 1 96.19 79 VAL A CA 1
ATOM 637 C C . VAL A 1 79 ? -20.328 5.078 6.105 1 96.19 79 VAL A C 1
ATOM 639 O O . VAL A 1 79 ? -20.531 4.574 4.996 1 96.19 79 VAL A O 1
ATOM 642 N N . ARG A 1 80 ? -21.234 5.715 6.691 1 96.5 80 ARG A N 1
ATOM 643 C CA . ARG A 1 80 ? -22.516 6.105 6.098 1 96.5 80 ARG A CA 1
ATOM 644 C C . ARG A 1 80 ? -22.734 7.609 6.223 1 96.5 80 ARG A C 1
ATOM 646 O O . ARG A 1 80 ? -22.734 8.156 7.328 1 96.5 80 ARG A O 1
ATOM 653 N N . ALA A 1 81 ? -22.953 8.234 5.109 1 97.56 81 ALA A N 1
ATOM 654 C CA . ALA A 1 81 ? -23.125 9.688 5.113 1 97.56 81 ALA A CA 1
ATOM 655 C C . ALA A 1 81 ? -24.516 10.078 4.617 1 97.56 81 ALA A C 1
ATOM 657 O O . ALA A 1 81 ? -25.094 9.383 3.775 1 97.56 81 ALA A O 1
ATOM 658 N N . THR A 1 82 ? -25.031 11.109 5.176 1 98.31 82 THR A N 1
ATOM 659 C CA . THR A 1 82 ? -26.219 11.766 4.668 1 98.31 82 THR A CA 1
ATOM 660 C C . THR A 1 82 ? -25.969 13.258 4.449 1 98.31 82 THR A C 1
ATOM 662 O O . THR A 1 82 ? -25.016 13.82 5.016 1 98.31 82 THR A O 1
ATOM 665 N N . ARG A 1 83 ? -26.766 13.828 3.584 1 98.25 83 ARG A N 1
ATOM 666 C CA . ARG A 1 83 ? -26.625 15.25 3.27 1 98.25 83 ARG A CA 1
ATOM 667 C C . ARG A 1 83 ? -27.969 15.961 3.334 1 98.25 83 ARG A C 1
ATOM 669 O O . ARG A 1 83 ? -28.969 15.461 2.814 1 98.25 83 ARG A O 1
ATOM 676 N N . SER A 1 84 ? -28.016 17 4.031 1 98.31 84 SER A N 1
ATOM 677 C CA . SER A 1 84 ? -29.109 17.953 4.023 1 98.31 84 SER A CA 1
ATOM 678 C C . SER A 1 84 ? -28.625 19.344 3.633 1 98.31 84 SER A C 1
ATOM 680 O O . SER A 1 84 ? -28.047 20.062 4.453 1 98.31 84 SER A O 1
ATOM 682 N N . GLY A 1 85 ? -28.906 19.75 2.357 1 97.25 85 GLY A N 1
ATOM 683 C CA . GLY A 1 85 ? -28.312 20.984 1.865 1 97.25 85 GLY A CA 1
ATOM 684 C C . GLY A 1 85 ? -26.797 20.938 1.798 1 97.25 85 GLY A C 1
ATOM 685 O O . GLY A 1 85 ? -26.234 20.078 1.126 1 97.25 85 GLY A O 1
ATOM 686 N N . ASN A 1 86 ? -26.234 21.812 2.564 1 97.81 86 ASN A N 1
ATOM 687 C CA . ASN A 1 86 ? -24.766 21.875 2.566 1 97.81 86 ASN A CA 1
ATOM 688 C C . ASN A 1 86 ? -24.188 21.203 3.801 1 97.81 86 ASN A C 1
ATOM 690 O O . ASN A 1 86 ? -22.984 21.297 4.059 1 97.81 86 ASN A O 1
ATOM 694 N N . ASN A 1 87 ? -25.047 20.531 4.535 1 98.62 87 ASN A N 1
ATOM 695 C CA . ASN A 1 87 ? -24.594 19.875 5.762 1 98.62 87 ASN A CA 1
ATOM 696 C C . ASN A 1 87 ? -24.453 18.359 5.566 1 98.62 87 ASN A C 1
ATOM 698 O O . ASN A 1 87 ? -25.375 17.703 5.066 1 98.62 87 ASN A O 1
ATOM 702 N N . LEU A 1 88 ? -23.344 17.844 5.926 1 98.75 88 LEU A N 1
ATOM 703 C CA . LEU A 1 88 ? -23.094 16.422 5.91 1 98.75 88 LEU A CA 1
ATOM 704 C C . LEU A 1 88 ? -23.156 15.836 7.32 1 98.75 88 LEU A C 1
ATOM 706 O O . LEU A 1 88 ? -22.688 16.453 8.273 1 98.75 88 LEU A O 1
ATOM 710 N N . THR A 1 89 ? -23.766 14.727 7.473 1 98.81 89 THR A N 1
ATOM 711 C CA . THR A 1 89 ? -23.656 13.875 8.656 1 98.81 89 THR A CA 1
ATOM 712 C C . THR A 1 89 ? -22.891 12.594 8.328 1 98.81 89 THR A C 1
ATOM 714 O O . THR A 1 89 ? -23.266 11.867 7.406 1 98.81 89 THR A O 1
ATOM 717 N N . ILE A 1 90 ? -21.906 12.336 9.078 1 98.75 90 ILE A N 1
ATOM 718 C CA . ILE A 1 90 ? -21 11.219 8.828 1 98.75 90 ILE A CA 1
ATOM 719 C C . ILE A 1 90 ? -21.078 10.227 9.992 1 98.75 90 ILE A C 1
ATOM 721 O O . ILE A 1 90 ? -20.672 10.555 11.109 1 98.75 90 ILE A O 1
ATOM 725 N N . ASN A 1 91 ? -21.5 9.07 9.742 1 98.56 91 ASN A N 1
ATOM 726 C CA . ASN A 1 91 ? -21.562 7.992 10.727 1 98.56 91 ASN A CA 1
ATOM 727 C C . ASN A 1 91 ? -20.516 6.914 10.422 1 98.56 91 ASN A C 1
ATOM 729 O O . ASN A 1 91 ? -20.438 6.426 9.297 1 98.56 91 ASN A O 1
ATOM 733 N N . VAL A 1 92 ? -19.734 6.605 11.422 1 98.12 92 VAL A N 1
ATOM 734 C CA . VAL A 1 92 ? -18.719 5.57 11.273 1 98.12 92 VAL A CA 1
ATOM 735 C C . VAL A 1 92 ? -18.922 4.477 12.312 1 98.12 92 VAL A C 1
ATOM 737 O O . VAL A 1 92 ? -19.109 4.766 13.492 1 98.12 92 VAL A O 1
ATOM 740 N N . SER A 1 93 ? -18.922 3.236 11.875 1 97.19 93 SER A N 1
ATOM 741 C CA . SER A 1 93 ? -19 2.086 12.773 1 97.19 93 SER A CA 1
ATOM 742 C C . SER A 1 93 ? -17.75 1.224 12.664 1 97.19 93 SER A C 1
ATOM 744 O O . SER A 1 93 ? -17.219 1.021 11.578 1 97.19 93 SER A O 1
ATOM 746 N N . ALA A 1 94 ? -17.297 0.813 13.781 1 94.44 94 ALA A N 1
ATOM 747 C CA . ALA A 1 94 ? -16.125 -0.047 13.875 1 94.44 94 ALA A CA 1
ATOM 748 C C . ALA A 1 94 ? -16.094 -0.791 15.203 1 94.44 94 ALA A C 1
ATOM 750 O O . ALA A 1 94 ? -16.344 -0.2 16.266 1 94.44 94 ALA A O 1
ATOM 751 N N . GLY A 1 95 ? -15.852 -2.094 15.164 1 89.88 95 GLY A N 1
ATOM 752 C CA . GLY A 1 95 ? -15.695 -2.869 16.391 1 89.88 95 GLY A CA 1
ATOM 753 C C . GLY A 1 95 ? -16.922 -2.852 17.266 1 89.88 95 GLY A C 1
ATOM 754 O O . GLY A 1 95 ? -16.828 -2.725 18.484 1 89.88 95 GLY A O 1
ATOM 755 N N . GLY A 1 96 ? -18 -2.857 16.688 1 92.19 96 GLY A N 1
ATOM 756 C CA . GLY A 1 96 ? -19.25 -2.906 17.422 1 92.19 96 GLY A CA 1
ATOM 757 C C . GLY A 1 96 ? -19.672 -1.556 17.969 1 92.19 96 GLY A C 1
ATOM 758 O O . GLY A 1 96 ? -20.688 -1.449 18.656 1 92.19 96 GLY A O 1
ATOM 759 N N . LYS A 1 97 ? -18.906 -0.511 17.703 1 96.75 97 LYS A N 1
ATOM 760 C CA . LYS A 1 97 ? -19.219 0.847 18.141 1 96.75 97 LYS A CA 1
ATOM 761 C C . LYS A 1 97 ? -19.578 1.735 16.953 1 96.75 97 LYS A C 1
ATOM 763 O O . LYS A 1 97 ? -19.359 1.354 15.797 1 96.75 97 LYS A O 1
ATOM 768 N N . SER A 1 98 ? -20.172 2.857 17.281 1 98 98 SER A N 1
ATOM 769 C CA . SER A 1 98 ? -20.5 3.844 16.266 1 98 98 SER A CA 1
ATOM 770 C C . SER A 1 98 ? -20.344 5.266 16.781 1 98 98 SER A C 1
ATOM 772 O O . SER A 1 98 ? -20.547 5.52 17.984 1 98 98 SER A O 1
ATOM 774 N N . ALA A 1 99 ? -19.969 6.125 15.961 1 98.62 99 ALA A N 1
ATOM 775 C CA . ALA A 1 99 ? -19.828 7.547 16.266 1 98.62 99 ALA A CA 1
ATOM 776 C C . ALA A 1 99 ? -20.125 8.398 15.039 1 98.62 99 ALA A C 1
ATOM 778 O O . ALA A 1 99 ? -20.109 7.902 13.906 1 98.62 99 ALA A O 1
ATOM 779 N N . SER A 1 100 ? -20.391 9.711 15.312 1 98.69 100 SER A N 1
ATOM 780 C CA . SER A 1 100 ? -20.766 10.586 14.211 1 98.69 100 SER A CA 1
ATOM 781 C C . SER A 1 100 ? -20.188 11.984 14.398 1 98.69 100 SER A C 1
ATOM 783 O O . SER A 1 100 ? -19.891 12.398 15.523 1 98.69 100 SER A O 1
ATOM 785 N N . PHE A 1 101 ? -20 12.695 13.352 1 98.75 101 PHE A N 1
ATOM 786 C CA . PHE A 1 101 ? -19.688 14.117 13.32 1 98.75 101 PHE A CA 1
ATOM 787 C C . PHE A 1 101 ? -20.141 14.75 12.008 1 98.75 101 PHE A C 1
ATOM 789 O O . PHE A 1 101 ? -20.703 14.062 11.148 1 98.75 101 PHE A O 1
ATOM 796 N N . ALA A 1 102 ? -19.953 16.047 11.922 1 98.81 102 ALA A N 1
ATOM 797 C CA . ALA A 1 102 ? -20.562 16.75 10.789 1 98.81 102 ALA A CA 1
ATOM 798 C C . ALA A 1 102 ? -19.5 17.562 10.031 1 98.81 102 ALA A C 1
ATOM 800 O O . ALA A 1 102 ? -18.406 17.812 10.555 1 98.81 102 ALA A O 1
ATOM 801 N N . ALA A 1 103 ? -19.812 17.875 8.836 1 98.88 103 ALA A N 1
ATOM 802 C CA . ALA A 1 103 ? -19.078 18.812 8.016 1 98.88 103 ALA A CA 1
ATOM 803 C C . ALA A 1 103 ? -20.016 19.703 7.203 1 98.88 103 ALA A C 1
ATOM 805 O O . ALA A 1 103 ? -21.188 19.359 6.996 1 98.88 103 ALA A O 1
ATOM 806 N N . THR A 1 104 ? -19.531 20.859 6.805 1 98.75 104 THR A N 1
ATOM 807 C CA . THR A 1 104 ? -20.312 21.797 6.031 1 98.75 104 THR A CA 1
ATOM 808 C C . THR A 1 104 ? -19.641 22.109 4.699 1 98.75 104 THR A C 1
ATOM 810 O O . THR A 1 104 ? -18.438 22.359 4.652 1 98.75 104 THR A O 1
ATOM 813 N N . LEU A 1 105 ? -20.453 22.125 3.643 1 98.5 105 LEU A N 1
ATOM 814 C CA . LEU A 1 105 ? -19.953 22.359 2.293 1 98.5 105 LEU A CA 1
ATOM 815 C C . LEU A 1 105 ? -20.125 23.828 1.905 1 98.5 105 LEU A C 1
ATOM 817 O O . LEU A 1 105 ? -21.109 24.469 2.285 1 98.5 105 LEU A O 1
ATOM 821 N N . SER A 1 106 ? -19.188 24.375 1.241 1 98.31 106 SER A N 1
ATOM 822 C CA . SER A 1 106 ? -19.25 25.641 0.538 1 98.31 106 SER A CA 1
ATOM 823 C C . SER A 1 106 ? -18.812 25.5 -0.913 1 98.31 106 SER A C 1
ATOM 825 O O . SER A 1 106 ? -17.766 24.922 -1.188 1 98.31 106 SER A O 1
ATOM 827 N N . PHE A 1 107 ? -19.594 26 -1.786 1 97.94 107 PHE A N 1
ATOM 828 C CA . PHE A 1 107 ? -19.297 25.844 -3.207 1 97.94 107 PHE A CA 1
ATOM 829 C C . PHE A 1 107 ? -18.891 27.188 -3.811 1 97.94 107 PHE A C 1
ATOM 831 O O . PHE A 1 107 ? -19.297 28.25 -3.326 1 97.94 107 PHE A O 1
ATOM 838 N N . PRO A 1 108 ? -18.094 27.109 -4.859 1 96.69 108 PRO A N 1
ATOM 839 C CA . PRO A 1 108 ? -17.719 28.359 -5.535 1 96.69 108 PRO A CA 1
ATOM 840 C C . PRO A 1 108 ? -18.906 29.031 -6.227 1 96.69 108 PRO A C 1
ATOM 842 O O . PRO A 1 108 ? -19.906 28.391 -6.516 1 96.69 108 PRO A O 1
ATOM 845 N N . SER A 1 109 ? -18.719 30.297 -6.465 1 89.81 109 SER A N 1
ATOM 846 C CA . SER A 1 109 ? -19.797 31.094 -7.043 1 89.81 109 SER A CA 1
ATOM 847 C C . SER A 1 109 ? -20.141 30.625 -8.453 1 89.81 109 SER A C 1
ATOM 849 O O . SER A 1 109 ? -21.281 30.75 -8.891 1 89.81 109 SER A O 1
ATOM 851 N N . GLY A 1 110 ? -19.172 30.141 -9.195 1 87.12 110 GLY A N 1
ATOM 852 C CA . GLY A 1 110 ? -19.422 29.672 -10.555 1 87.12 110 GLY A CA 1
ATOM 853 C C . GLY A 1 110 ? -20.25 28.406 -10.602 1 87.12 110 GLY A C 1
ATOM 854 O O . GLY A 1 110 ? -20.688 27.984 -11.68 1 87.12 110 GLY A O 1
ATOM 855 N N . GLY A 1 111 ? -20.422 27.828 -9.484 1 86.69 111 GLY A N 1
ATOM 856 C CA . GLY A 1 111 ? -21.281 26.656 -9.406 1 86.69 111 GLY A CA 1
ATOM 857 C C . GLY A 1 111 ? -20.516 25.359 -9.461 1 86.69 111 GLY A C 1
ATOM 858 O O . GLY A 1 111 ? -19.328 25.344 -9.742 1 86.69 111 GLY A O 1
ATOM 859 N N . ALA A 1 112 ? -21.156 24.297 -9.047 1 95.06 112 ALA A N 1
ATOM 860 C CA . ALA A 1 112 ? -20.719 22.906 -9.078 1 95.06 112 ALA A CA 1
ATOM 861 C C . ALA A 1 112 ? -21.906 21.969 -9.312 1 95.06 112 ALA A C 1
ATOM 863 O O . ALA A 1 112 ? -23 22.234 -8.836 1 95.06 112 ALA A O 1
ATOM 864 N N . SER A 1 113 ? -21.672 20.984 -10.172 1 96.25 113 SER A N 1
ATOM 865 C CA . SER A 1 113 ? -22.703 19.984 -10.445 1 96.25 113 SER A CA 1
ATOM 866 C C . SER A 1 113 ? -22.094 18.609 -10.68 1 96.25 113 SER A C 1
ATOM 868 O O . SER A 1 113 ? -20.875 18.484 -10.82 1 96.25 113 SER A O 1
ATOM 870 N N . ALA A 1 114 ? -22.984 17.703 -10.703 1 94 114 ALA A N 1
ATOM 871 C CA . ALA A 1 114 ? -22.531 16.328 -10.961 1 94 114 ALA A CA 1
ATOM 872 C C . ALA A 1 114 ? -21.906 16.219 -12.352 1 94 114 ALA A C 1
ATOM 874 O O . ALA A 1 114 ? -20.984 15.438 -12.555 1 94 114 ALA A O 1
ATOM 875 N N . SER A 1 115 ? -22.406 16.984 -13.266 1 95 115 SER A N 1
ATOM 876 C CA . SER A 1 115 ? -21.906 16.938 -14.633 1 95 115 SER A CA 1
ATOM 877 C C . SER A 1 115 ? -20.641 17.781 -14.789 1 95 115 SER A C 1
ATOM 879 O O . SER A 1 115 ? -19.875 17.594 -15.734 1 95 115 SER A O 1
ATOM 881 N N . HIS A 1 116 ? -20.438 18.75 -13.898 1 95.81 116 HIS A N 1
ATOM 882 C CA . HIS A 1 116 ? -19.234 19.578 -13.859 1 95.81 116 HIS A CA 1
ATOM 883 C C . HIS A 1 116 ? -18.688 19.688 -12.445 1 95.81 116 HIS A C 1
ATOM 885 O O . HIS A 1 116 ? -18.703 20.766 -11.844 1 95.81 116 HIS A O 1
ATOM 891 N N . PRO A 1 117 ? -18.188 18.672 -11.93 1 97.5 117 PRO A N 1
ATOM 892 C CA . PRO A 1 117 ? -17.734 18.672 -10.539 1 97.5 117 PRO A CA 1
ATOM 893 C C . PRO A 1 117 ? -16.484 19.516 -10.328 1 97.5 117 PRO A C 1
ATOM 895 O O . PRO A 1 117 ? -15.711 19.734 -11.266 1 97.5 117 PRO A O 1
ATOM 898 N N . VAL A 1 118 ? -16.25 20.031 -9.156 1 98.38 118 VAL A N 1
ATOM 899 C CA . VAL A 1 118 ? -15.141 20.906 -8.828 1 98.38 118 VAL A CA 1
ATOM 900 C C . VAL A 1 118 ? -14.258 20.266 -7.766 1 98.38 118 VAL A C 1
ATOM 902 O O . VAL A 1 118 ? -14.703 19.344 -7.055 1 98.38 118 VAL A O 1
ATOM 905 N N . PRO A 1 119 ? -13.016 20.688 -7.645 1 98.44 119 PRO A N 1
ATOM 906 C CA . PRO A 1 119 ? -12.164 20.203 -6.555 1 98.44 119 PRO A CA 1
ATOM 907 C C . PRO A 1 119 ? -12.656 20.641 -5.18 1 98.44 119 PRO A C 1
ATOM 909 O O . PRO A 1 119 ? -13.531 21.516 -5.082 1 98.44 119 PRO A O 1
ATOM 912 N N . VAL A 1 120 ? -12.102 20.047 -4.141 1 98.75 120 VAL A N 1
ATOM 913 C CA . VAL A 1 120 ? -12.492 20.391 -2.781 1 98.75 120 VAL A CA 1
ATOM 914 C C . VAL A 1 120 ? -11.25 20.5 -1.896 1 98.75 120 VAL A C 1
ATOM 916 O O . VAL A 1 120 ? -10.273 19.766 -2.102 1 98.75 120 VAL A O 1
ATOM 919 N N . VAL A 1 121 ? -11.266 21.422 -1.002 1 98.88 121 VAL A N 1
ATOM 920 C CA . VAL A 1 121 ? -10.289 21.469 0.085 1 98.88 121 VAL A CA 1
ATOM 921 C C . VAL A 1 121 ? -10.992 21.25 1.42 1 98.88 121 VAL A C 1
ATOM 923 O O . VAL A 1 121 ? -11.898 22 1.79 1 98.88 121 VAL A O 1
ATOM 926 N N . ILE A 1 122 ? -10.641 20.203 2.096 1 98.94 122 ILE A N 1
ATOM 927 C CA . ILE A 1 122 ? -11.156 19.891 3.42 1 98.94 122 ILE A CA 1
ATOM 928 C C . ILE A 1 122 ? -10.328 20.594 4.484 1 98.94 122 ILE A C 1
ATOM 930 O O . ILE A 1 122 ? -9.094 20.594 4.434 1 98.94 122 ILE A O 1
ATOM 934 N N . ASN A 1 123 ? -11.023 21.203 5.473 1 98.75 123 ASN A N 1
ATOM 935 C CA . ASN A 1 123 ? -10.328 22.094 6.402 1 98.75 123 ASN A CA 1
ATOM 936 C C . ASN A 1 123 ? -11.047 22.172 7.75 1 98.75 123 ASN A C 1
ATOM 938 O O . ASN A 1 123 ? -12.227 21.828 7.844 1 98.75 123 ASN A O 1
ATOM 942 N N . PRO A 1 124 ? -10.328 22.578 8.75 1 97.38 124 PRO A N 1
ATOM 943 C CA . PRO A 1 124 ? -10.914 22.625 10.094 1 97.38 124 PRO A CA 1
ATOM 944 C C . PRO A 1 124 ? -11.555 23.969 10.414 1 97.38 124 PRO A C 1
ATOM 946 O O . PRO A 1 124 ? -11.945 24.219 11.555 1 97.38 124 PRO A O 1
ATOM 949 N N . GLY A 1 125 ? -11.539 24.859 9.578 1 92.12 125 GLY A N 1
ATOM 950 C CA . GLY A 1 125 ? -11.984 26.219 9.836 1 92.12 125 GLY A CA 1
ATOM 951 C C . GLY A 1 125 ? -10.844 27.188 10.086 1 92.12 125 GLY A C 1
ATOM 952 O O . GLY A 1 125 ? -9.672 26.781 10.094 1 92.12 125 GLY A O 1
ATOM 953 N N . ALA A 1 126 ? -11.18 28.438 10.148 1 88.88 126 ALA A N 1
ATOM 954 C CA . ALA A 1 126 ? -10.227 29.516 10.43 1 88.88 126 ALA A CA 1
ATOM 955 C C . ALA A 1 126 ? -9.211 29.656 9.305 1 88.88 126 ALA A C 1
ATOM 957 O O . ALA A 1 126 ? -8.008 29.797 9.562 1 88.88 126 ALA A O 1
ATOM 958 N N . ILE A 1 127 ? -9.719 29.484 8.125 1 92.75 127 ILE A N 1
ATOM 959 C CA . ILE A 1 127 ? -8.898 29.688 6.93 1 92.75 127 ILE A CA 1
ATOM 960 C C . ILE A 1 127 ? -9.484 30.812 6.086 1 92.75 127 ILE A C 1
ATOM 962 O O . ILE A 1 127 ? -10.516 31.391 6.438 1 92.75 127 ILE A O 1
ATOM 966 N N . ASP A 1 128 ? -8.781 31.25 5.086 1 93.5 128 ASP A N 1
ATOM 967 C CA . ASP A 1 128 ? -9.32 32.188 4.125 1 93.5 128 ASP A CA 1
ATOM 968 C C . ASP A 1 128 ? -10.188 31.5 3.082 1 93.5 128 ASP A C 1
ATOM 970 O O . ASP A 1 128 ? -9.695 31.094 2.027 1 93.5 128 ASP A O 1
ATOM 974 N N . ASN A 1 129 ? -11.461 31.438 3.312 1 94.81 129 ASN A N 1
ATOM 975 C CA . ASN A 1 129 ? -12.383 30.734 2.434 1 94.81 129 ASN A CA 1
ATOM 976 C C . ASN A 1 129 ? -12.344 31.297 1.014 1 94.81 129 ASN A C 1
ATOM 978 O O . ASN A 1 129 ? -12.43 30.531 0.043 1 94.81 129 ASN A O 1
ATOM 982 N N . ASN A 1 130 ? -12.188 32.562 0.929 1 93.5 130 ASN A N 1
ATOM 983 C CA . ASN A 1 130 ? -12.297 33.25 -0.361 1 93.5 130 ASN A CA 1
ATOM 984 C C . ASN A 1 130 ? -11.148 32.875 -1.288 1 93.5 130 ASN A C 1
ATOM 986 O O . ASN A 1 130 ? -11.32 32.781 -2.506 1 93.5 130 ASN A O 1
ATOM 990 N N . ALA A 1 131 ? -10.023 32.625 -0.687 1 93.19 131 ALA A N 1
ATOM 991 C CA . ALA A 1 131 ? -8.883 32.219 -1.498 1 93.19 131 ALA A CA 1
ATOM 992 C C . ALA A 1 131 ? -9.195 30.938 -2.281 1 93.19 131 ALA A C 1
ATOM 994 O O . ALA A 1 131 ? -8.758 30.781 -3.426 1 93.19 131 ALA A O 1
ATOM 995 N N . PHE A 1 132 ? -9.992 30.062 -1.743 1 96.44 132 PHE A N 1
ATOM 996 C CA . PHE A 1 132 ? -10.32 28.781 -2.373 1 96.44 132 PHE A CA 1
ATOM 997 C C . PHE A 1 132 ? -11.578 28.922 -3.23 1 96.44 132 PHE A C 1
ATOM 999 O O . PHE A 1 132 ? -11.57 28.562 -4.41 1 96.44 132 PHE A O 1
ATOM 1006 N N . LEU A 1 133 ? -12.609 29.5 -2.721 1 96.5 133 LEU A N 1
ATOM 1007 C CA . LEU A 1 133 ? -13.883 29.609 -3.428 1 96.5 133 LEU A CA 1
ATOM 1008 C C . LEU A 1 133 ? -13.727 30.422 -4.707 1 96.5 133 LEU A C 1
ATOM 1010 O O . LEU A 1 133 ? -14.289 30.078 -5.746 1 96.5 133 LEU A O 1
ATOM 1014 N N . ASN A 1 134 ? -12.898 31.406 -4.652 1 93 134 ASN A N 1
ATOM 1015 C CA . ASN A 1 134 ? -12.664 32.25 -5.82 1 93 134 ASN A CA 1
ATOM 1016 C C . ASN A 1 134 ? -11.812 31.531 -6.863 1 93 134 ASN A C 1
ATOM 1018 O O . ASN A 1 134 ? -11.727 31.969 -8.008 1 93 134 ASN A O 1
ATOM 1022 N N . SER A 1 135 ? -11.211 30.484 -6.488 1 92.62 135 SER A N 1
ATOM 1023 C CA . SER A 1 135 ? -10.383 29.703 -7.398 1 92.62 135 SER A CA 1
ATOM 1024 C C . SER A 1 135 ? -11.172 28.547 -8.016 1 92.62 135 SER A C 1
ATOM 1026 O O . SER A 1 135 ? -10.602 27.703 -8.703 1 92.62 135 SER A O 1
ATOM 1028 N N . GLY A 1 136 ? -12.477 28.5 -7.676 1 96.19 136 GLY A N 1
ATOM 1029 C CA . GLY A 1 136 ? -13.289 27.422 -8.219 1 96.19 136 GLY A CA 1
ATOM 1030 C C . GLY A 1 136 ? -13.203 26.141 -7.422 1 96.19 136 GLY A C 1
ATOM 1031 O O . GLY A 1 136 ? -13.508 25.062 -7.934 1 96.19 136 GLY A O 1
ATOM 1032 N N . VAL A 1 137 ? -12.766 26.281 -6.188 1 98 137 VAL A N 1
ATOM 1033 C CA . VAL A 1 137 ? -12.57 25.125 -5.324 1 98 137 VAL A CA 1
ATOM 1034 C C . VAL A 1 137 ? -13.586 25.156 -4.188 1 98 137 VAL A C 1
ATOM 1036 O O . VAL A 1 137 ? -13.766 26.172 -3.521 1 98 137 VAL A O 1
ATOM 1039 N N . ALA A 1 138 ? -14.297 24.078 -4.016 1 98.69 138 ALA A N 1
ATOM 1040 C CA . ALA A 1 138 ? -15.234 23.953 -2.9 1 98.69 138 ALA A CA 1
ATOM 1041 C C . ALA A 1 138 ? -14.492 23.75 -1.583 1 98.69 138 ALA A C 1
ATOM 1043 O O . ALA A 1 138 ? -13.289 23.453 -1.578 1 98.69 138 ALA A O 1
ATOM 1044 N N . LEU A 1 139 ? -15.188 23.984 -0.508 1 98.69 139 LEU A N 1
ATOM 1045 C CA . LEU A 1 139 ? -14.672 23.75 0.834 1 98.69 139 LEU A CA 1
ATOM 1046 C C . LEU A 1 139 ? -15.555 22.75 1.585 1 98.69 139 LEU A C 1
ATOM 1048 O O . LEU A 1 139 ? -16.781 22.766 1.443 1 98.69 139 LEU A O 1
ATOM 1052 N N . ALA A 1 140 ? -14.992 21.844 2.254 1 98.88 140 ALA A N 1
ATOM 1053 C CA . ALA A 1 140 ? -15.641 21.047 3.287 1 98.88 140 ALA A CA 1
ATOM 1054 C C . ALA A 1 140 ? -15.008 21.297 4.652 1 98.88 140 ALA A C 1
ATOM 1056 O O . ALA A 1 140 ? -13.844 20.938 4.883 1 98.88 140 ALA A O 1
ATOM 1057 N N . THR A 1 141 ? -15.773 21.891 5.543 1 98.81 141 THR A N 1
ATOM 1058 C CA . THR A 1 141 ? -15.258 22.328 6.836 1 98.81 141 THR A CA 1
ATOM 1059 C C . THR A 1 141 ? -15.836 21.484 7.965 1 98.81 141 THR A C 1
ATOM 1061 O O . THR A 1 141 ? -17.031 21.203 7.984 1 98.81 141 THR A O 1
ATOM 1064 N N . PHE A 1 142 ? -14.961 21.047 8.852 1 98.75 142 PHE A N 1
ATOM 1065 C CA . PHE A 1 142 ? -15.445 20.297 10.008 1 98.75 142 PHE A CA 1
ATOM 1066 C C . PHE A 1 142 ? -14.75 20.766 11.281 1 98.75 142 PHE A C 1
ATOM 1068 O O . PHE A 1 142 ? -13.688 21.375 11.227 1 98.75 142 PHE A O 1
ATOM 1075 N N . ASP A 1 143 ? -15.398 20.531 12.422 1 98.38 143 ASP A N 1
ATOM 1076 C CA . ASP A 1 143 ? -14.844 20.828 13.734 1 98.38 143 ASP A CA 1
ATOM 1077 C C . ASP A 1 143 ? -13.984 19.688 14.25 1 98.38 143 ASP A C 1
ATOM 1079 O O . ASP A 1 143 ? -14.5 18.625 14.617 1 98.38 143 ASP A O 1
ATOM 1083 N N . THR A 1 144 ? -12.719 19.906 14.344 1 98.19 144 THR A N 1
ATOM 1084 C CA . THR A 1 144 ? -11.797 18.844 14.758 1 98.19 144 THR A CA 1
ATOM 1085 C C . THR A 1 144 ? -12.117 18.391 16.188 1 98.19 144 THR A C 1
ATOM 1087 O O . THR A 1 144 ? -11.836 17.25 16.547 1 98.19 144 THR A O 1
ATOM 1090 N N . ASN A 1 145 ? -12.695 19.25 16.984 1 98 145 ASN A N 1
ATOM 1091 C CA . ASN A 1 145 ? -13.023 18.875 18.359 1 98 145 ASN A CA 1
ATOM 1092 C C . ASN A 1 145 ? -14.109 17.812 18.406 1 98 145 ASN A C 1
ATOM 1094 O O . ASN A 1 145 ? -14.18 17.016 19.344 1 98 145 ASN A O 1
ATOM 1098 N N . SER A 1 146 ? -14.969 17.781 17.375 1 98.5 146 SER A N 1
ATOM 1099 C CA . SER A 1 146 ? -16 16.766 17.312 1 98.5 146 SER A CA 1
ATOM 1100 C C . SER A 1 146 ? -15.406 15.398 16.953 1 98.5 146 SER A C 1
ATOM 1102 O O . SER A 1 146 ? -16.031 14.359 17.203 1 98.5 146 SER A O 1
ATOM 1104 N N . VAL A 1 147 ? -14.234 15.43 16.438 1 98.69 147 VAL A N 1
ATOM 1105 C CA . VAL A 1 147 ? -13.523 14.203 16.078 1 98.69 147 VAL A CA 1
ATOM 1106 C C . VAL A 1 147 ? -12.625 13.773 17.234 1 98.69 147 VAL A C 1
ATOM 1108 O O . VAL A 1 147 ? -12.688 12.625 17.672 1 98.69 147 VAL A O 1
ATOM 1111 N N . ALA A 1 148 ? -11.844 14.688 17.703 1 98.69 148 ALA A N 1
ATOM 1112 C CA . ALA A 1 148 ? -10.953 14.531 18.859 1 98.69 148 ALA A CA 1
ATOM 1113 C C . ALA A 1 148 ? -10.672 15.867 19.531 1 98.69 148 ALA A C 1
ATOM 1115 O O . ALA A 1 148 ? -10.094 16.766 18.906 1 98.69 148 ALA A O 1
ATOM 1116 N N . ILE A 1 149 ? -11.047 15.953 20.703 1 98.12 149 ILE A N 1
ATOM 1117 C CA . ILE A 1 149 ? -10.852 17.188 21.438 1 98.12 149 ILE A CA 1
ATOM 1118 C C . ILE A 1 149 ? -9.359 17.469 21.609 1 98.12 149 ILE A C 1
ATOM 1120 O O . ILE A 1 149 ? -8.555 16.531 21.719 1 98.12 149 ILE A O 1
ATOM 1124 N N . ASP A 1 150 ? -9 18.719 21.609 1 97.25 150 ASP A N 1
ATOM 1125 C CA . ASP A 1 150 ? -7.609 19.141 21.734 1 97.25 150 ASP A CA 1
ATOM 1126 C C . ASP A 1 150 ? -7.176 19.156 23.203 1 97.25 150 ASP A C 1
ATOM 1128 O O . ASP A 1 150 ? -6.824 20.203 23.734 1 97.25 150 ASP A O 1
ATOM 1132 N N . SER A 1 151 ? -7.203 18.016 23.812 1 96.19 151 SER A N 1
ATOM 1133 C CA . SER A 1 151 ? -6.816 17.844 25.203 1 96.19 151 SER A CA 1
ATOM 1134 C C . SER A 1 151 ? -6.637 16.375 25.562 1 96.19 151 SER A C 1
ATOM 1136 O O . SER A 1 151 ? -6.844 15.5 24.703 1 96.19 151 SER A O 1
ATOM 1138 N N . THR A 1 152 ? -6.285 16.141 26.734 1 94.31 152 THR A N 1
ATOM 1139 C CA . THR A 1 152 ? -6.047 14.781 27.203 1 94.31 152 THR A CA 1
ATOM 1140 C C . THR A 1 152 ? -7.367 14.07 27.5 1 94.31 152 THR A C 1
ATOM 1142 O O . THR A 1 152 ? -7.383 12.867 27.797 1 94.31 152 THR A O 1
ATOM 1145 N N . ALA A 1 153 ? -8.539 14.664 27.344 1 94.44 153 ALA A N 1
ATOM 1146 C CA . ALA A 1 153 ? -9.836 14.102 27.719 1 94.44 153 ALA A CA 1
ATOM 1147 C C . ALA A 1 153 ? -10.242 12.992 26.75 1 94.44 153 ALA A C 1
ATOM 1149 O O . ALA A 1 153 ? -11.086 12.156 27.078 1 94.44 153 ALA A O 1
ATOM 1150 N N . ARG A 1 154 ? -9.727 12.953 25.531 1 95 154 ARG A N 1
ATOM 1151 C CA . ARG A 1 154 ? -9.992 11.93 24.516 1 95 154 ARG A CA 1
ATOM 1152 C C . ARG A 1 154 ? -11.484 11.773 24.266 1 95 154 ARG A C 1
ATOM 1154 O O . ARG A 1 154 ? -12.016 10.664 24.328 1 95 154 ARG A O 1
ATOM 1161 N N . THR A 1 155 ? -12.172 12.766 24.047 1 97.44 155 THR A N 1
ATOM 1162 C CA . THR A 1 155 ? -13.578 12.781 23.641 1 97.44 155 THR A CA 1
ATOM 1163 C C . THR A 1 155 ? -13.719 13.141 22.172 1 97.44 155 THR A C 1
ATOM 1165 O O . THR A 1 155 ? -12.906 13.891 21.625 1 97.44 155 THR A O 1
ATOM 1168 N N . GLY A 1 156 ? -14.781 12.594 21.531 1 98.5 156 GLY A N 1
ATOM 1169 C CA . GLY A 1 156 ? -15.023 12.773 20.109 1 98.5 156 GLY A CA 1
ATOM 1170 C C . GLY A 1 156 ? -15.25 11.469 19.375 1 98.5 156 GLY A C 1
ATOM 1171 O O . GLY A 1 156 ? -15.094 10.391 19.953 1 98.5 156 GLY A O 1
ATOM 1172 N N . ALA A 1 157 ? -15.609 11.602 18.141 1 98.75 157 ALA A N 1
ATOM 1173 C CA . ALA A 1 157 ? -15.984 10.445 17.344 1 98.75 157 ALA A CA 1
ATOM 1174 C C . ALA A 1 157 ? -14.852 9.43 17.266 1 98.75 157 ALA A C 1
ATOM 1176 O O . ALA A 1 157 ? -15.07 8.227 17.422 1 98.75 157 ALA A O 1
ATOM 1177 N N . PHE A 1 158 ? -13.641 9.906 17.078 1 98.69 158 PHE A N 1
ATOM 1178 C CA . PHE A 1 158 ? -12.492 9.008 16.969 1 98.69 158 PHE A CA 1
ATOM 1179 C C . PHE A 1 158 ? -12.273 8.242 18.266 1 98.69 158 PHE A C 1
ATOM 1181 O O . PHE A 1 158 ? -12.062 7.027 18.25 1 98.69 158 PHE A O 1
ATOM 1188 N N . TRP A 1 159 ? -12.273 8.977 19.328 1 98.06 159 TRP A N 1
ATOM 1189 C CA . TRP A 1 159 ? -11.977 8.367 20.625 1 98.06 159 TRP A CA 1
ATOM 1190 C C . TRP A 1 159 ? -13.086 7.422 21.047 1 98.06 159 TRP A C 1
ATOM 1192 O O . TRP A 1 159 ? -12.836 6.43 21.734 1 98.06 159 TRP A O 1
ATOM 1202 N N . THR A 1 160 ? -14.312 7.645 20.609 1 98.19 160 THR A N 1
ATOM 1203 C CA . THR A 1 160 ? -15.398 6.699 20.828 1 98.19 160 THR A CA 1
ATOM 1204 C C . THR A 1 160 ? -15.07 5.344 20.219 1 98.19 160 THR A C 1
ATOM 1206 O O . THR A 1 160 ? -15.352 4.301 20.812 1 98.19 160 THR A O 1
ATOM 1209 N N . LEU A 1 161 ? -14.445 5.367 19.125 1 97.81 161 LEU A N 1
ATOM 1210 C CA . LEU A 1 161 ? -14.156 4.141 18.375 1 97.81 161 LEU A CA 1
ATOM 1211 C C . LEU A 1 161 ? -12.828 3.539 18.812 1 97.81 161 LEU A C 1
ATOM 1213 O O . LEU A 1 161 ? -12.68 2.316 18.875 1 97.81 161 LEU A O 1
ATOM 1217 N N . TYR A 1 162 ? -11.883 4.438 19.172 1 97 162 TYR A N 1
ATOM 1218 C CA . TYR A 1 162 ? -10.5 3.982 19.297 1 97 162 TYR A CA 1
ATOM 1219 C C . TYR A 1 162 ? -9.859 4.527 20.578 1 97 162 TYR A C 1
ATOM 1221 O O . TYR A 1 162 ? -8.656 4.797 20.609 1 97 162 TYR A O 1
ATOM 1229 N N . GLY A 1 163 ? -10.523 4.645 21.594 1 94.5 163 GLY A N 1
ATOM 1230 C CA . GLY A 1 163 ? -10.102 5.316 22.828 1 94.5 163 GLY A CA 1
ATOM 1231 C C . GLY A 1 163 ? -8.938 4.629 23.516 1 94.5 163 GLY A C 1
ATOM 1232 O O . GLY A 1 163 ? -8.188 5.266 24.25 1 94.5 163 GLY A O 1
ATOM 1233 N N . SER A 1 164 ? -8.695 3.379 23.281 1 92.44 164 SER A N 1
ATOM 1234 C CA . SER A 1 164 ? -7.691 2.619 24.016 1 92.44 164 SER A CA 1
ATOM 1235 C C . SER A 1 164 ? -6.367 2.576 23.266 1 92.44 164 SER A C 1
ATOM 1237 O O . SER A 1 164 ? -5.363 2.086 23.781 1 92.44 164 SER A O 1
ATOM 1239 N N . ARG A 1 165 ? -6.301 3.148 22.109 1 94.25 165 ARG A N 1
ATOM 1240 C CA . ARG A 1 165 ? -5.102 3.053 21.281 1 94.25 165 ARG A CA 1
ATOM 1241 C C . ARG A 1 165 ? -4.105 4.156 21.625 1 94.25 165 ARG A C 1
ATOM 1243 O O . ARG A 1 165 ? -4.504 5.266 21.984 1 94.25 165 ARG A O 1
ATOM 1250 N N . ASP A 1 166 ? -2.834 3.824 21.578 1 96.88 166 ASP A N 1
ATOM 1251 C CA . ASP A 1 166 ? -1.791 4.836 21.703 1 96.88 166 ASP A CA 1
ATOM 1252 C C . ASP A 1 166 ? -1.573 5.566 20.375 1 96.88 166 ASP A C 1
ATOM 1254 O O . ASP A 1 166 ? -0.604 5.293 19.672 1 96.88 166 ASP A O 1
ATOM 1258 N N . ILE A 1 167 ? -2.461 6.406 20.047 1 97.38 167 ILE A N 1
ATOM 1259 C CA . ILE A 1 167 ? -2.496 7.203 18.828 1 97.38 167 ILE A CA 1
ATOM 1260 C C . ILE A 1 167 ? -2.717 8.672 19.172 1 97.38 167 ILE A C 1
ATOM 1262 O O . ILE A 1 167 ? -3.436 8.992 20.125 1 97.38 167 ILE A O 1
ATOM 1266 N N . GLY A 1 168 ? -2.07 9.609 18.469 1 97.81 168 GLY A N 1
ATOM 1267 C CA . GLY A 1 168 ? -2.143 11.031 18.781 1 97.81 168 GLY A CA 1
ATOM 1268 C C . GLY A 1 168 ? -3.361 11.711 18.203 1 97.81 168 GLY A C 1
ATOM 1269 O O . GLY A 1 168 ? -3.938 11.227 17.219 1 97.81 168 GLY A O 1
ATOM 1270 N N . THR A 1 169 ? -3.66 12.859 18.766 1 98.56 169 THR A N 1
ATOM 1271 C CA . THR A 1 169 ? -4.766 13.688 18.297 1 98.56 169 THR A CA 1
ATOM 1272 C C . THR A 1 169 ? -4.543 14.133 16.859 1 98.56 169 THR A C 1
ATOM 1274 O O . THR A 1 169 ? -5.492 14.25 16.078 1 98.56 169 THR A O 1
ATOM 1277 N N . LEU A 1 170 ? -3.314 14.375 16.469 1 98.75 170 LEU A N 1
ATOM 1278 C CA . LEU A 1 170 ? -3.021 14.75 15.086 1 98.75 170 LEU A CA 1
ATOM 1279 C C . LEU A 1 170 ? -3.51 13.68 14.117 1 98.75 170 LEU A C 1
ATOM 1281 O O . LEU A 1 170 ? -4.105 13.992 13.086 1 98.75 170 LEU A O 1
ATOM 1285 N N . THR A 1 171 ? -3.26 12.438 14.477 1 98.62 171 THR A N 1
ATOM 1286 C CA . THR A 1 171 ? -3.719 11.32 13.656 1 98.62 171 THR A CA 1
ATOM 1287 C C . THR A 1 171 ? -5.242 11.227 13.672 1 98.62 171 THR A C 1
ATOM 1289 O O . THR A 1 171 ? -5.863 10.922 12.648 1 98.62 171 THR A O 1
ATOM 1292 N N . ALA A 1 172 ? -5.801 11.438 14.812 1 98.81 172 ALA A N 1
ATOM 1293 C CA . ALA A 1 172 ? -7.254 11.445 14.93 1 98.81 172 ALA A CA 1
ATOM 1294 C C . ALA A 1 172 ? -7.875 12.508 14.023 1 98.81 172 ALA A C 1
ATOM 1296 O O . ALA A 1 172 ? -8.891 12.258 13.375 1 98.81 172 ALA A O 1
ATOM 1297 N N . TRP A 1 173 ? -7.289 13.672 14.039 1 98.88 173 TRP A N 1
ATOM 1298 C CA . TRP A 1 173 ? -7.781 14.727 13.164 1 98.88 173 TRP A CA 1
ATOM 1299 C C . TRP A 1 173 ? -7.633 14.336 11.695 1 98.88 173 TRP A C 1
ATOM 1301 O O . TRP A 1 173 ? -8.531 14.578 10.883 1 98.88 173 TRP A O 1
ATOM 1311 N N . ALA A 1 174 ? -6.492 13.734 11.359 1 98.88 174 ALA A N 1
ATOM 1312 C CA . ALA A 1 174 ? -6.309 13.219 10 1 98.88 174 ALA A CA 1
ATOM 1313 C C . ALA A 1 174 ? -7.434 12.258 9.617 1 98.88 174 ALA A C 1
ATOM 1315 O O . ALA A 1 174 ? -7.973 12.328 8.516 1 98.88 174 ALA A O 1
ATOM 1316 N N . TRP A 1 175 ? -7.77 11.406 10.523 1 98.81 175 TRP A N 1
ATOM 1317 C CA . TRP A 1 175 ? -8.883 10.477 10.344 1 98.81 175 TRP A CA 1
ATOM 1318 C C . TRP A 1 175 ? -10.172 11.234 10.023 1 98.81 175 TRP A C 1
ATOM 1320 O O . TRP A 1 175 ? -10.922 10.828 9.133 1 98.81 175 TRP A O 1
ATOM 1330 N N . GLY A 1 176 ? -10.383 12.305 10.664 1 98.88 176 GLY A N 1
ATOM 1331 C CA . GLY A 1 176 ? -11.531 13.148 10.375 1 98.88 176 GLY A CA 1
ATOM 1332 C C . GLY A 1 176 ? -11.555 13.656 8.945 1 98.88 176 GLY A C 1
ATOM 1333 O O . GLY A 1 176 ? -12.594 13.594 8.281 1 98.88 176 GLY A O 1
ATOM 1334 N N . TYR A 1 177 ? -10.414 14.156 8.484 1 98.88 177 TYR A N 1
ATOM 1335 C CA . TYR A 1 177 ? -10.297 14.578 7.086 1 98.88 177 TYR A CA 1
ATOM 1336 C C . TYR A 1 177 ? -10.727 13.453 6.148 1 98.88 177 TYR A C 1
ATOM 1338 O O . TYR A 1 177 ? -11.453 13.695 5.18 1 98.88 177 TYR A O 1
ATOM 1346 N N . HIS A 1 178 ? -10.344 12.273 6.434 1 98.44 178 HIS A N 1
ATOM 1347 C CA . HIS A 1 178 ? -10.562 11.133 5.551 1 98.44 178 HIS A CA 1
ATOM 1348 C C . HIS A 1 178 ? -12.031 10.719 5.551 1 98.44 178 HIS A C 1
ATOM 1350 O O . HIS A 1 178 ? -12.578 10.359 4.504 1 98.44 178 HIS A O 1
ATOM 1356 N N . ARG A 1 179 ? -12.664 10.742 6.719 1 98.5 179 ARG A N 1
ATOM 1357 C CA . ARG A 1 179 ? -14.078 10.383 6.805 1 98.5 179 ARG A CA 1
ATOM 1358 C C . ARG A 1 179 ? -14.945 11.43 6.105 1 98.5 179 ARG A C 1
ATOM 1360 O O . ARG A 1 179 ? -15.961 11.086 5.5 1 98.5 179 ARG A O 1
ATOM 1367 N N . VAL A 1 180 ? -14.516 12.664 6.145 1 98.75 180 VAL A N 1
ATOM 1368 C CA . VAL A 1 180 ? -15.203 13.695 5.371 1 98.75 180 VAL A CA 1
ATOM 1369 C C . VAL A 1 180 ? -15.109 13.367 3.883 1 98.75 180 VAL A C 1
ATOM 1371 O O . VAL A 1 180 ? -16.094 13.469 3.156 1 98.75 180 VAL A O 1
ATOM 1374 N N . LEU A 1 181 ? -13.953 12.992 3.457 1 98.12 181 LEU A N 1
ATOM 1375 C CA . LEU A 1 181 ? -13.773 12.633 2.057 1 98.12 181 LEU A CA 1
ATOM 1376 C C . LEU A 1 181 ? -14.648 11.445 1.678 1 98.12 181 LEU A C 1
ATOM 1378 O O . LEU A 1 181 ? -15.25 11.43 0.604 1 98.12 181 LEU A O 1
ATOM 1382 N N . ASP A 1 182 ? -14.742 10.438 2.582 1 96.75 182 ASP A N 1
ATOM 1383 C CA . ASP A 1 182 ? -15.641 9.312 2.354 1 96.75 182 ASP A CA 1
ATOM 1384 C C . ASP A 1 182 ? -17.078 9.789 2.137 1 96.75 182 ASP A C 1
ATOM 1386 O O . ASP A 1 182 ? -17.766 9.305 1.234 1 96.75 182 ASP A O 1
ATOM 1390 N N . ALA A 1 183 ? -17.469 10.664 2.965 1 97.75 183 ALA A N 1
ATOM 1391 C CA . ALA A 1 183 ? -18.828 11.195 2.871 1 97.75 183 ALA A CA 1
ATOM 1392 C C . ALA A 1 183 ? -19.047 11.914 1.541 1 97.75 183 ALA A C 1
ATOM 1394 O O . ALA A 1 183 ? -20.078 11.719 0.888 1 97.75 183 ALA A O 1
ATOM 1395 N N . ILE A 1 184 ? -18.125 12.703 1.144 1 97.75 184 ILE A N 1
ATOM 1396 C CA . ILE A 1 184 ? -18.203 13.453 -0.106 1 97.75 184 ILE A CA 1
ATOM 1397 C C . ILE A 1 184 ? -18.359 12.484 -1.276 1 97.75 184 ILE A C 1
ATOM 1399 O O . ILE A 1 184 ? -19.203 12.695 -2.154 1 97.75 184 ILE A O 1
ATOM 1403 N N . GLU A 1 185 ? -17.641 11.43 -1.271 1 94.75 185 GLU A N 1
ATOM 1404 C CA . GLU A 1 185 ? -17.688 10.445 -2.348 1 94.75 185 GLU A CA 1
ATOM 1405 C C . GLU A 1 185 ? -19.062 9.781 -2.43 1 94.75 185 GLU A C 1
ATOM 1407 O O . GLU A 1 185 ? -19.484 9.352 -3.504 1 94.75 185 GLU A O 1
ATOM 1412 N N . GLN A 1 186 ? -19.75 9.844 -1.319 1 94.19 186 GLN A N 1
ATOM 1413 C CA . GLN A 1 186 ? -21.031 9.125 -1.264 1 94.19 186 GLN A CA 1
ATOM 1414 C C . GLN A 1 186 ? -22.188 10.031 -1.682 1 94.19 186 GLN A C 1
ATOM 1416 O O . GLN A 1 186 ? -23.109 9.586 -2.365 1 94.19 186 GLN A O 1
ATOM 1421 N N . VAL A 1 187 ? -22.062 11.336 -1.253 1 96.56 187 VAL A N 1
ATOM 1422 C CA . VAL A 1 187 ? -23.328 12.039 -1.308 1 96.56 187 VAL A CA 1
ATOM 1423 C C . VAL A 1 187 ? -23.125 13.43 -1.91 1 96.56 187 VAL A C 1
ATOM 1425 O O . VAL A 1 187 ? -24.031 14.266 -1.883 1 96.56 187 VAL A O 1
ATOM 1428 N N . VAL A 1 188 ? -21.984 13.742 -2.42 1 97.44 188 VAL A N 1
ATOM 1429 C CA . VAL A 1 188 ? -21.75 15.062 -2.986 1 97.44 188 VAL A CA 1
ATOM 1430 C C . VAL A 1 188 ? -21.234 14.93 -4.414 1 97.44 188 VAL A C 1
ATOM 1432 O O . VAL A 1 188 ? -20.062 15.219 -4.688 1 97.44 188 VAL A O 1
ATOM 1435 N N . PRO A 1 189 ? -22.047 14.648 -5.352 1 95.69 189 PRO A N 1
ATOM 1436 C CA . PRO A 1 189 ? -21.625 14.398 -6.727 1 95.69 189 PRO A CA 1
ATOM 1437 C C . PRO A 1 189 ? -21.062 15.648 -7.41 1 95.69 189 PRO A C 1
ATOM 1439 O O . PRO A 1 189 ? -20.453 15.555 -8.469 1 95.69 189 PRO A O 1
ATOM 1442 N N . GLU A 1 190 ? -21.234 16.812 -6.789 1 97.69 190 GLU A N 1
ATOM 1443 C CA . GLU A 1 190 ? -20.734 18.078 -7.332 1 97.69 190 GLU A CA 1
ATOM 1444 C C . GLU A 1 190 ? -19.234 18.203 -7.137 1 97.69 190 GLU A C 1
ATOM 1446 O O . GLU A 1 190 ? -18.594 19.078 -7.715 1 97.69 190 GLU A O 1
ATOM 1451 N N . ILE A 1 191 ? -18.656 17.297 -6.371 1 97.62 191 ILE A N 1
ATOM 1452 C CA . ILE A 1 191 ? -17.234 17.375 -6.062 1 97.62 191 ILE A CA 1
ATOM 1453 C C . ILE A 1 191 ? -16.5 16.25 -6.785 1 97.62 191 ILE A C 1
ATOM 1455 O O . ILE A 1 191 ? -16.969 15.109 -6.824 1 97.62 191 ILE A O 1
ATOM 1459 N N . ASP A 1 192 ? -15.414 16.641 -7.391 1 96.12 192 ASP A N 1
ATOM 1460 C CA . ASP A 1 192 ? -14.492 15.672 -7.996 1 96.12 192 ASP A CA 1
ATOM 1461 C C . ASP A 1 192 ? -13.547 15.086 -6.953 1 96.12 192 ASP A C 1
ATOM 1463 O O . ASP A 1 192 ? -12.562 15.719 -6.574 1 96.12 192 ASP A O 1
ATOM 1467 N N . ALA A 1 193 ? -13.742 13.922 -6.574 1 91.56 193 ALA A N 1
ATOM 1468 C CA . ALA A 1 193 ? -13.008 13.289 -5.48 1 91.56 193 ALA A CA 1
ATOM 1469 C C . ALA A 1 193 ? -11.586 12.938 -5.91 1 91.56 193 ALA A C 1
ATOM 1471 O O . ALA A 1 193 ? -10.781 12.477 -5.098 1 91.56 193 ALA A O 1
ATOM 1472 N N . LYS A 1 194 ? -11.18 13.164 -7.117 1 92.44 194 LYS A N 1
ATOM 1473 C CA . LYS A 1 194 ? -9.812 12.953 -7.586 1 92.44 194 LYS A CA 1
ATOM 1474 C C . LYS A 1 194 ? -8.961 14.203 -7.387 1 92.44 194 LYS A C 1
ATOM 1476 O O . LYS A 1 194 ? -7.742 14.164 -7.566 1 92.44 194 LYS A O 1
ATOM 1481 N N . ARG A 1 195 ? -9.609 15.305 -7.113 1 97.75 195 ARG A N 1
ATOM 1482 C CA . ARG A 1 195 ? -8.945 16.578 -6.84 1 97.75 195 ARG A CA 1
ATOM 1483 C C . ARG A 1 195 ? -9.266 17.078 -5.438 1 97.75 195 ARG A C 1
ATOM 1485 O O . ARG A 1 195 ? -10.141 17.922 -5.262 1 97.75 195 ARG A O 1
ATOM 1492 N N . VAL A 1 196 ? -8.492 16.594 -4.457 1 98.69 196 VAL A N 1
ATOM 1493 C CA . VAL A 1 196 ? -8.805 16.812 -3.045 1 98.69 196 VAL A CA 1
ATOM 1494 C C . VAL A 1 196 ? -7.598 17.438 -2.344 1 98.69 196 VAL A C 1
ATOM 1496 O O . VAL A 1 196 ? -6.484 16.906 -2.416 1 98.69 196 VAL A O 1
ATOM 1499 N N . GLY A 1 197 ? -7.809 18.516 -1.695 1 98.81 197 GLY A N 1
ATOM 1500 C CA . GLY A 1 197 ? -6.809 19.156 -0.849 1 98.81 197 GLY A CA 1
ATOM 1501 C C . GLY A 1 197 ? -7.164 19.109 0.625 1 98.81 197 GLY A C 1
ATOM 1502 O O . GLY A 1 197 ? -8.328 18.938 0.983 1 98.81 197 GLY A O 1
ATOM 1503 N N . VAL A 1 198 ? -6.133 19.219 1.467 1 98.94 198 VAL A N 1
ATOM 1504 C CA . VAL A 1 198 ? -6.309 19.406 2.904 1 98.94 198 VAL A CA 1
ATOM 1505 C C . VAL A 1 198 ? -5.445 20.562 3.389 1 98.94 198 VAL A C 1
ATOM 1507 O O . VAL A 1 198 ? -4.348 20.781 2.873 1 98.94 198 VAL A O 1
ATOM 1510 N N . THR A 1 199 ? -6.027 21.281 4.398 1 98.75 199 THR A N 1
ATOM 1511 C CA . THR A 1 199 ? -5.242 22.391 4.926 1 98.75 199 THR A CA 1
ATOM 1512 C C . THR A 1 199 ? -5.609 22.656 6.383 1 98.75 199 THR A C 1
ATOM 1514 O O . THR A 1 199 ? -6.5 22.016 6.938 1 98.75 199 THR A O 1
ATOM 1517 N N . GLY A 1 200 ? -4.902 23.484 7.027 1 98.06 200 GLY A N 1
ATOM 1518 C CA . GLY A 1 200 ? -4.98 24 8.391 1 98.06 200 GLY A CA 1
ATOM 1519 C C . GLY A 1 200 ? -3.736 24.766 8.812 1 98.06 200 GLY A C 1
ATOM 1520 O O . GLY A 1 200 ? -2.707 24.703 8.133 1 98.06 200 GLY A O 1
ATOM 1521 N N . CYS A 1 201 ? -3.906 25.531 9.891 1 97.44 201 CYS A N 1
ATOM 1522 C CA . CYS A 1 201 ? -2.775 26.312 10.375 1 97.44 201 CYS A CA 1
ATOM 1523 C C . CYS A 1 201 ? -2.381 25.891 11.789 1 97.44 201 CYS A C 1
ATOM 1525 O O . CYS A 1 201 ? -3.232 25.484 12.578 1 97.44 201 CYS A O 1
ATOM 1527 N N . SER A 1 202 ? -1.113 26.219 12.242 1 96.81 202 SER A N 1
ATOM 1528 C CA . SER A 1 202 ? -0.587 25.906 13.57 1 96.81 202 SER A CA 1
ATOM 1529 C C . SER A 1 202 ? -0.831 24.438 13.93 1 96.81 202 SER A C 1
ATOM 1531 O O . SER A 1 202 ? -0.473 23.547 13.164 1 96.81 202 SER A O 1
ATOM 1533 N N . ARG A 1 203 ? -1.519 24.047 14.852 1 96.69 203 ARG A N 1
ATOM 1534 C CA . ARG A 1 203 ? -1.849 22.688 15.227 1 96.69 203 ARG A CA 1
ATOM 1535 C C . ARG A 1 203 ? -2.648 21.984 14.133 1 96.69 203 ARG A C 1
ATOM 1537 O O . ARG A 1 203 ? -2.457 20.797 13.875 1 96.69 203 ARG A O 1
ATOM 1544 N N . TRP A 1 204 ? -3.422 22.703 13.43 1 98 204 TRP A N 1
ATOM 1545 C CA . TRP A 1 204 ? -4.258 22.109 12.391 1 98 204 TRP A CA 1
ATOM 1546 C C . TRP A 1 204 ? -3.461 21.891 11.109 1 98 204 TRP A C 1
ATOM 1548 O O . TRP A 1 204 ? -3.828 21.078 10.273 1 98 204 TRP A O 1
ATOM 1558 N N . GLY A 1 205 ? -2.354 22.719 10.93 1 98.44 205 GLY A N 1
ATOM 1559 C CA . GLY A 1 205 ? -1.411 22.406 9.867 1 98.44 205 GLY A CA 1
ATOM 1560 C C . GLY A 1 205 ? -0.731 21.062 10.055 1 98.44 205 GLY A C 1
ATOM 1561 O O . GLY A 1 205 ? -0.544 20.312 9.086 1 98.44 205 GLY A O 1
ATOM 1562 N N . LYS A 1 206 ? -0.379 20.781 11.352 1 98.56 206 LYS A N 1
ATOM 1563 C CA . LYS A 1 206 ? 0.163 19.469 11.703 1 98.56 206 LYS A CA 1
ATOM 1564 C C . LYS A 1 206 ? -0.819 18.344 11.344 1 98.56 206 LYS A C 1
ATOM 1566 O O . LYS A 1 206 ? -0.425 17.328 10.797 1 98.56 206 LYS A O 1
ATOM 1571 N N . GLY A 1 207 ? -2.068 18.578 11.633 1 98.62 207 GLY A N 1
ATOM 1572 C CA . GLY A 1 207 ? -3.109 17.625 11.297 1 98.62 207 GLY A CA 1
ATOM 1573 C C . GLY A 1 207 ? -3.287 17.422 9.805 1 98.62 207 GLY A C 1
ATOM 1574 O O . GLY A 1 207 ? -3.49 16.297 9.344 1 98.62 207 GLY A O 1
ATOM 1575 N N . ALA A 1 208 ? -3.211 18.469 9.055 1 98.81 208 ALA A N 1
ATOM 1576 C CA . ALA A 1 208 ? -3.338 18.391 7.598 1 98.81 208 ALA A CA 1
ATOM 1577 C C . ALA A 1 208 ? -2.195 17.578 6.992 1 98.81 208 ALA A C 1
ATOM 1579 O O . ALA A 1 208 ? -2.4 16.812 6.043 1 98.81 208 ALA A O 1
ATOM 1580 N N . LEU A 1 209 ? -0.998 17.812 7.531 1 98.94 209 LEU A N 1
ATOM 1581 C CA . LEU A 1 209 ? 0.128 17 7.07 1 98.94 209 LEU A CA 1
ATOM 1582 C C . LEU A 1 209 ? -0.132 15.516 7.309 1 98.94 209 LEU A C 1
ATOM 1584 O O . LEU A 1 209 ? 0.057 14.695 6.406 1 98.94 209 LEU A O 1
ATOM 1588 N N . ALA A 1 210 ? -0.599 15.203 8.492 1 98.94 210 ALA A N 1
ATOM 1589 C CA . ALA A 1 210 ? -0.949 13.812 8.797 1 98.94 210 ALA A CA 1
ATOM 1590 C C . ALA A 1 210 ? -2.002 13.289 7.824 1 98.94 210 ALA A C 1
ATOM 1592 O O . ALA A 1 210 ? -1.911 12.156 7.355 1 98.94 210 ALA A O 1
ATOM 1593 N N . ALA A 1 211 ? -2.949 14.125 7.504 1 98.94 211 ALA A N 1
ATOM 1594 C CA . ALA A 1 211 ? -3.998 13.719 6.57 1 98.94 211 ALA A CA 1
ATOM 1595 C C . ALA A 1 211 ? -3.408 13.359 5.211 1 98.94 211 ALA A C 1
ATOM 1597 O O . ALA A 1 211 ? -3.797 12.359 4.605 1 98.94 211 ALA A O 1
ATOM 1598 N N . GLY A 1 212 ? -2.504 14.156 4.75 1 98.88 212 GLY A N 1
ATOM 1599 C CA . GLY A 1 212 ? -1.857 13.867 3.477 1 98.88 212 GLY A CA 1
ATOM 1600 C C . GLY A 1 212 ? -1.013 12.609 3.506 1 98.88 212 GLY A C 1
ATOM 1601 O O . GLY A 1 212 ? -0.906 11.906 2.5 1 98.88 212 GLY A O 1
ATOM 1602 N N . ILE A 1 213 ? -0.439 12.312 4.617 1 98.88 213 ILE A N 1
ATOM 1603 C CA . ILE A 1 213 ? 0.44 11.164 4.781 1 98.88 213 ILE A CA 1
ATOM 1604 C C . ILE A 1 213 ? -0.385 9.875 4.781 1 98.88 213 ILE A C 1
ATOM 1606 O O . ILE A 1 213 ? -0.029 8.898 4.113 1 98.88 213 ILE A O 1
ATOM 1610 N N . PHE A 1 214 ? -1.576 9.891 5.398 1 98.56 214 PHE A N 1
ATOM 1611 C CA . PHE A 1 214 ? -2.236 8.641 5.754 1 98.56 214 PHE A CA 1
ATOM 1612 C C . PHE A 1 214 ? -3.297 8.273 4.723 1 98.56 214 PHE A C 1
ATOM 1614 O O . PHE A 1 214 ? -3.908 7.203 4.805 1 98.56 214 PHE A O 1
ATOM 1621 N N . ASP A 1 215 ? -3.551 9.148 3.715 1 98.06 215 ASP A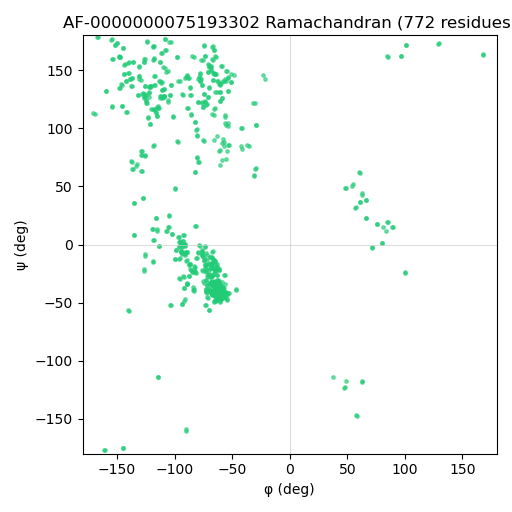 N 1
ATOM 1622 C CA . ASP A 1 215 ? -4.551 8.844 2.697 1 98.06 215 ASP A CA 1
ATOM 1623 C C . ASP A 1 215 ? -4.098 9.312 1.318 1 98.06 215 ASP A C 1
ATOM 1625 O O . ASP A 1 215 ? -4.023 10.516 1.061 1 98.06 215 ASP A O 1
ATOM 1629 N N . GLU A 1 216 ? -3.871 8.414 0.458 1 96.19 216 GLU A N 1
ATOM 1630 C CA . GLU A 1 216 ? -3.291 8.719 -0.847 1 96.19 216 GLU A CA 1
ATOM 1631 C C . GLU A 1 216 ? -4.324 9.336 -1.782 1 96.19 216 GLU A C 1
ATOM 1633 O O . GLU A 1 216 ? -3.986 9.805 -2.869 1 96.19 216 GLU A O 1
ATOM 1638 N N . ARG A 1 217 ? -5.609 9.406 -1.433 1 96.81 217 ARG A N 1
ATOM 1639 C CA . ARG A 1 217 ? -6.629 10.102 -2.217 1 96.81 217 ARG A CA 1
ATOM 1640 C C . ARG A 1 217 ? -6.414 11.609 -2.174 1 96.81 217 ARG A C 1
ATOM 1642 O O . ARG A 1 217 ? -6.938 12.344 -3.018 1 96.81 217 ARG A O 1
ATOM 1649 N N . ILE A 1 218 ? -5.684 12.062 -1.146 1 98.56 218 ILE A N 1
ATOM 1650 C CA . ILE A 1 218 ? -5.387 13.484 -1.017 1 98.56 218 ILE A CA 1
ATOM 1651 C C . ILE A 1 218 ? -4.312 13.883 -2.029 1 98.56 218 ILE A C 1
ATOM 1653 O O . ILE A 1 218 ? -3.16 13.461 -1.919 1 98.56 218 ILE A O 1
ATOM 1657 N N . THR A 1 219 ? -4.668 14.781 -2.93 1 98.5 219 THR A N 1
ATOM 1658 C CA . THR A 1 219 ? -3.773 15.07 -4.047 1 98.5 219 THR A CA 1
ATOM 1659 C C . THR A 1 219 ? -2.984 16.344 -3.793 1 98.5 219 THR A C 1
ATOM 1661 O O . THR A 1 219 ? -1.986 16.609 -4.465 1 98.5 219 THR A O 1
ATOM 1664 N N . LEU A 1 220 ? -3.404 17.109 -2.76 1 98.88 220 LEU A N 1
ATOM 1665 C CA . LEU A 1 220 ? -2.707 18.344 -2.395 1 98.88 220 LEU A CA 1
ATOM 1666 C C . LEU A 1 220 ? -2.742 18.562 -0.886 1 98.88 220 LEU A C 1
ATOM 1668 O O . LEU A 1 220 ? -3.818 18.688 -0.296 1 98.88 220 LEU A O 1
ATOM 1672 N N . THR A 1 221 ? -1.596 18.609 -0.262 1 98.94 221 THR A N 1
ATOM 1673 C CA . THR A 1 221 ? -1.461 18.844 1.171 1 98.94 221 THR A CA 1
ATOM 1674 C C . THR A 1 221 ? -0.872 20.234 1.439 1 98.94 221 THR A C 1
ATOM 1676 O O . THR A 1 221 ? 0.181 20.578 0.9 1 98.94 221 THR A O 1
ATOM 1679 N N . MET A 1 222 ? -1.58 21 2.295 1 98.88 222 MET A N 1
ATOM 1680 C CA . MET A 1 222 ? -1.156 22.375 2.559 1 98.88 222 MET A CA 1
ATOM 1681 C C . MET A 1 222 ? -1.055 22.641 4.059 1 98.88 222 MET A C 1
ATOM 1683 O O . MET A 1 222 ? -1.911 23.312 4.633 1 98.88 222 MET A O 1
ATOM 1687 N N . PRO A 1 223 ? -0.018 22.172 4.703 1 98.69 223 PRO A N 1
ATOM 1688 C CA . PRO A 1 223 ? 0.19 22.391 6.137 1 98.69 223 PRO A CA 1
ATOM 1689 C C . PRO A 1 223 ? 0.779 23.766 6.441 1 98.69 223 PRO A C 1
ATOM 1691 O O . PRO A 1 223 ? 2.002 23.922 6.496 1 98.69 223 PRO A O 1
ATOM 1694 N N . MET A 1 224 ? -0.064 24.719 6.84 1 98 224 MET A N 1
ATOM 1695 C CA . MET A 1 224 ? 0.332 26.109 7.008 1 98 224 MET A CA 1
ATOM 1696 C C . MET A 1 224 ? 0.906 26.344 8.398 1 98 224 MET A C 1
ATOM 1698 O O . MET A 1 224 ? 0.287 25.984 9.406 1 98 224 MET A O 1
ATOM 1702 N N . SER A 1 225 ? 2.084 26.938 8.508 1 97.69 225 SER A N 1
ATOM 1703 C CA . SER A 1 225 ? 2.715 27.328 9.766 1 97.69 225 SER A CA 1
ATOM 1704 C C . SER A 1 225 ? 2.682 26.188 10.781 1 97.69 225 SER A C 1
ATOM 1706 O O . SER A 1 225 ? 2.32 26.406 11.938 1 97.69 225 SER A O 1
ATOM 1708 N N . SER A 1 226 ? 3.066 25.016 10.383 1 97.69 226 SER A N 1
ATOM 1709 C CA . SER A 1 226 ? 2.803 23.828 11.188 1 97.69 226 SER A CA 1
ATOM 1710 C C . SER A 1 226 ? 3.908 23.594 12.211 1 97.69 226 SER A C 1
ATOM 1712 O O . SER A 1 226 ? 3.68 22.969 13.25 1 97.69 226 SER A O 1
ATOM 1714 N N . GLY A 1 227 ? 5.16 24.062 11.945 1 96.94 227 GLY A N 1
ATOM 1715 C CA . GLY A 1 227 ? 6.238 23.953 12.922 1 96.94 227 GLY A CA 1
ATOM 1716 C C . GLY A 1 227 ? 6.508 22.531 13.367 1 96.94 227 GLY A C 1
ATOM 1717 O O . GLY A 1 227 ? 6.438 21.594 12.555 1 96.94 227 GLY A O 1
ATOM 1718 N N . ALA A 1 228 ? 6.922 22.359 14.648 1 96.31 228 ALA A N 1
ATOM 1719 C CA . ALA A 1 228 ? 7.258 21.062 15.219 1 96.31 228 ALA A CA 1
ATOM 1720 C C . ALA A 1 228 ? 6.074 20.094 15.133 1 96.31 228 ALA A C 1
ATOM 1722 O O . ALA A 1 228 ? 4.926 20.5 15.32 1 96.31 228 ALA A O 1
ATOM 1723 N N . GLU A 1 229 ? 6.32 18.781 14.82 1 97.5 229 GLU A N 1
ATOM 1724 C CA . GLU A 1 229 ? 5.344 17.734 14.562 1 97.5 229 GLU A CA 1
ATOM 1725 C C . GLU A 1 229 ? 4.641 17.938 13.227 1 97.5 229 GLU A C 1
ATOM 1727 O O . GLU A 1 229 ? 3.766 17.156 12.844 1 97.5 229 GLU A O 1
ATOM 1732 N N . GLY A 1 230 ? 4.953 18.984 12.57 1 98.12 230 GLY A N 1
ATOM 1733 C CA . GLY A 1 230 ? 4.633 19.281 11.188 1 98.12 230 GLY A CA 1
ATOM 1734 C C . GLY A 1 230 ? 5.855 19.344 10.297 1 98.12 230 GLY A C 1
ATOM 1735 O O . GLY A 1 230 ? 6.648 18.406 10.25 1 98.12 230 GLY A O 1
ATOM 1736 N N . ILE A 1 231 ? 6.098 20.547 9.797 1 98.31 231 ILE A N 1
ATOM 1737 C CA . ILE A 1 231 ? 7.168 20.719 8.82 1 98.31 231 ILE A CA 1
ATOM 1738 C C . ILE A 1 231 ? 8.453 21.141 9.539 1 98.31 231 ILE A C 1
ATOM 1740 O O . ILE A 1 231 ? 9.523 21.172 8.93 1 98.31 231 ILE A O 1
ATOM 1744 N N . GLY A 1 232 ? 8.438 21.406 10.797 1 97.75 232 GLY A N 1
ATOM 1745 C CA . GLY A 1 232 ? 9.625 21.797 11.531 1 97.75 232 GLY A CA 1
ATOM 1746 C C . GLY A 1 232 ? 10.617 20.656 11.703 1 97.75 232 GLY A C 1
ATOM 1747 O O . GLY A 1 232 ? 10.234 19.531 12.031 1 97.75 232 GLY A O 1
ATOM 1748 N N . PRO A 1 233 ? 11.914 20.906 11.477 1 97.88 233 PRO A N 1
ATOM 1749 C CA . PRO A 1 233 ? 12.914 19.859 11.672 1 97.88 233 PRO A CA 1
ATOM 1750 C C . PRO A 1 233 ? 13.125 19.516 13.141 1 97.88 233 PRO A C 1
ATOM 1752 O O . PRO A 1 233 ? 12.93 20.359 14.016 1 97.88 233 PRO A O 1
ATOM 1755 N N . TRP A 1 234 ? 13.562 18.344 13.359 1 96.94 234 TRP A N 1
ATOM 1756 C CA . TRP A 1 234 ? 13.742 17.828 14.711 1 96.94 234 TRP A CA 1
ATOM 1757 C C . TRP A 1 234 ? 15.18 18.047 15.195 1 96.94 234 TRP A C 1
ATOM 1759 O O . TRP A 1 234 ? 15.484 17.828 16.359 1 96.94 234 TRP A O 1
ATOM 1769 N N . ARG A 1 235 ? 16.047 18.547 14.289 1 94.75 235 ARG A N 1
ATOM 1770 C CA . ARG A 1 235 ? 17.469 18.562 14.602 1 94.75 235 ARG A CA 1
ATOM 1771 C C . ARG A 1 235 ? 18.047 19.969 14.43 1 94.75 235 ARG A C 1
ATOM 1773 O O . ARG A 1 235 ? 19.109 20.266 14.961 1 94.75 235 ARG A O 1
ATOM 1780 N N . PHE A 1 236 ? 17.422 20.75 13.68 1 95.5 236 PHE A N 1
ATOM 1781 C CA . PHE A 1 236 ? 17.969 22.062 13.359 1 95.5 236 PHE A CA 1
ATOM 1782 C C . PHE A 1 236 ? 17.031 23.172 13.844 1 95.5 236 PHE A C 1
ATOM 1784 O O . PHE A 1 236 ? 15.898 23.281 13.352 1 95.5 236 PHE A O 1
ATOM 1791 N N . TYR A 1 237 ? 17.5 23.969 14.758 1 94.06 237 TYR A N 1
ATOM 1792 C CA . TYR A 1 237 ? 16.734 25.062 15.359 1 94.06 237 TYR A CA 1
ATOM 1793 C C . TYR A 1 237 ? 17.453 26.391 15.172 1 94.06 237 TYR A C 1
ATOM 1795 O O . TYR A 1 237 ? 18.531 26.609 15.742 1 94.06 237 TYR A O 1
ATOM 1803 N N . TYR A 1 238 ? 16.891 27.172 14.367 1 93.44 238 TYR A N 1
ATOM 1804 C CA . TYR A 1 238 ? 17.422 28.516 14.172 1 93.44 238 TYR A CA 1
ATOM 1805 C C . TYR A 1 238 ? 16.656 29.531 15.008 1 93.44 238 TYR A C 1
ATOM 1807 O O . TYR A 1 238 ? 15.672 30.109 14.539 1 93.44 238 TYR A O 1
ATOM 1815 N N . GLU A 1 239 ? 17.156 29.656 16.141 1 85.56 239 GLU A N 1
ATOM 1816 C CA . GLU A 1 239 ? 16.469 30.469 17.141 1 85.56 239 GLU A CA 1
ATOM 1817 C C . GLU A 1 239 ? 16.547 31.953 16.797 1 85.56 239 GLU A C 1
ATOM 1819 O O . GLU A 1 239 ? 17.578 32.438 16.344 1 85.56 239 GLU A O 1
ATOM 1824 N N . SER A 1 240 ? 15.445 32.375 16.812 1 75.81 240 SER A N 1
ATOM 1825 C CA . SER A 1 240 ? 15.328 33.812 16.719 1 75.81 240 SER A CA 1
ATOM 1826 C C . SER A 1 240 ? 14.492 34.406 17.859 1 75.81 240 SER A C 1
ATOM 1828 O O . SER A 1 240 ? 13.422 33.875 18.172 1 75.81 240 SER A O 1
ATOM 1830 N N . GLN A 1 241 ? 15.055 35.375 18.516 1 73.56 241 GLN A N 1
ATOM 1831 C CA . GLN A 1 241 ? 14.398 36.031 19.656 1 73.56 241 GLN A CA 1
ATOM 1832 C C . GLN A 1 241 ? 14.055 35 20.734 1 73.56 241 GLN A C 1
ATOM 1834 O O . GLN A 1 241 ? 12.969 35.062 21.312 1 73.56 241 GLN A O 1
ATOM 1839 N N . GLY A 1 242 ? 14.922 34.031 20.781 1 71.44 242 GLY A N 1
ATOM 1840 C CA . GLY A 1 242 ? 14.812 33.031 21.844 1 71.44 242 GLY A CA 1
ATOM 1841 C C . GLY A 1 242 ? 13.781 31.969 21.562 1 71.44 242 GLY A C 1
ATOM 1842 O O . GLY A 1 242 ? 13.352 31.25 22.469 1 71.44 242 GLY A O 1
ATOM 1843 N N . ALA A 1 243 ? 13.383 31.922 20.328 1 80.5 243 ALA A N 1
ATOM 1844 C CA . ALA A 1 243 ? 12.234 31.047 20.062 1 80.5 243 ALA A CA 1
ATOM 1845 C C . ALA A 1 243 ? 12.555 30.031 18.984 1 80.5 243 ALA A C 1
ATOM 1847 O O . ALA A 1 243 ? 13.188 30.375 17.969 1 80.5 243 ALA A O 1
ATOM 1848 N N . ALA A 1 244 ? 12.297 28.812 19.297 1 82.5 244 ALA A N 1
ATOM 1849 C CA . ALA A 1 244 ? 12.227 27.656 18.406 1 82.5 244 ALA A CA 1
ATOM 1850 C C . ALA A 1 244 ? 11.672 26.438 19.125 1 82.5 244 ALA A C 1
ATOM 1852 O O . ALA A 1 244 ? 12.281 25.938 20.078 1 82.5 244 ALA A O 1
ATOM 1853 N N . GLU A 1 245 ? 10.508 26 18.734 1 90.25 245 GLU A N 1
ATOM 1854 C CA . GLU A 1 245 ? 9.828 24.906 19.438 1 90.25 245 GLU A CA 1
ATOM 1855 C C . GLU A 1 245 ? 10.609 23.594 19.297 1 90.25 245 GLU A C 1
ATOM 1857 O O . GLU A 1 245 ? 10.797 23.094 18.188 1 90.25 245 GLU A O 1
ATOM 1862 N N . LYS A 1 246 ? 11.062 23.125 20.453 1 93.88 246 LYS A N 1
ATOM 1863 C CA . LYS A 1 246 ? 11.789 21.875 20.531 1 93.88 246 LYS A CA 1
ATOM 1864 C C . LYS A 1 246 ? 10.906 20.75 21.078 1 93.88 246 LYS A C 1
ATOM 1866 O O . LYS A 1 246 ? 9.734 20.984 21.391 1 93.88 246 LYS A O 1
ATOM 1871 N N . ILE A 1 247 ? 11.461 19.531 21.078 1 95.69 247 ILE A N 1
ATOM 1872 C CA . ILE A 1 247 ? 10.656 18.391 21.469 1 95.69 247 ILE A CA 1
ATOM 1873 C C . ILE A 1 247 ? 10.195 18.547 22.906 1 95.69 247 ILE A C 1
ATOM 1875 O O . ILE A 1 247 ? 9.086 18.156 23.266 1 95.69 247 ILE A O 1
ATOM 1879 N N . GLN A 1 248 ? 10.984 19.219 23.797 1 94.44 248 GLN A N 1
ATOM 1880 C CA . GLN A 1 248 ? 10.617 19.469 25.188 1 94.44 248 GLN A CA 1
ATOM 1881 C C . GLN A 1 248 ? 9.422 20.422 25.281 1 94.44 248 GLN A C 1
ATOM 1883 O O . GLN A 1 248 ? 8.562 20.266 26.156 1 94.44 248 GLN A O 1
ATOM 1888 N N . ASN A 1 249 ? 9.422 21.344 24.375 1 93.81 249 ASN A N 1
ATOM 1889 C CA . ASN A 1 249 ? 8.344 22.312 24.359 1 93.81 249 ASN A CA 1
ATOM 1890 C C . ASN A 1 249 ? 7.031 21.703 23.875 1 93.81 249 ASN A C 1
ATOM 1892 O O . ASN A 1 249 ? 6.012 21.781 24.562 1 93.81 249 ASN A O 1
ATOM 1896 N N . ILE A 1 250 ? 7.133 21.078 22.75 1 94.62 250 ILE A N 1
ATOM 1897 C CA . ILE A 1 250 ? 5.91 20.641 22.078 1 94.62 250 ILE A CA 1
ATOM 1898 C C . ILE A 1 250 ? 5.305 19.469 22.844 1 94.62 250 ILE A C 1
ATOM 1900 O O . ILE A 1 250 ? 4.098 19.422 23.078 1 94.62 250 ILE A O 1
ATOM 1904 N N . TYR A 1 251 ? 6.133 18.531 23.219 1 95.31 251 TYR A N 1
ATOM 1905 C CA . TYR A 1 251 ? 5.609 17.391 23.969 1 95.31 251 TYR A CA 1
ATOM 1906 C C . TYR A 1 251 ? 5.238 17.797 25.391 1 95.31 251 TYR A C 1
ATOM 1908 O O . TYR A 1 251 ? 4.301 17.266 25.969 1 95.31 251 TYR A O 1
ATOM 1916 N N . GLY A 1 252 ? 5.98 18.703 25.969 1 94.69 252 GLY A N 1
ATOM 1917 C CA . GLY A 1 252 ? 5.645 19.219 27.281 1 94.69 252 GLY A CA 1
ATOM 1918 C C . GLY A 1 252 ? 4.32 19.953 27.312 1 94.69 252 GLY A C 1
ATOM 1919 O O . GLY A 1 252 ? 3.547 19.812 28.266 1 94.69 252 GLY A O 1
ATOM 1920 N N . GLY A 1 253 ? 4.043 20.672 26.297 1 95.44 253 GLY A N 1
ATOM 1921 C CA . GLY A 1 253 ? 2.824 21.469 26.219 1 95.44 253 GLY A CA 1
ATOM 1922 C C . GLY A 1 253 ? 1.627 20.672 25.734 1 95.44 253 GLY A C 1
ATOM 1923 O O . GLY A 1 253 ? 0.517 20.828 26.25 1 95.44 253 GLY A O 1
ATOM 1924 N N . PHE A 1 254 ? 1.853 19.781 24.75 1 97.19 254 PHE A N 1
ATOM 1925 C CA . PHE A 1 254 ? 0.771 19.062 24.094 1 97.19 254 PHE A CA 1
ATOM 1926 C C . PHE A 1 254 ? 1.137 17.594 23.906 1 97.19 254 PHE A C 1
ATOM 1928 O O . PHE A 1 254 ? 1.206 17.109 22.781 1 97.19 254 PHE A O 1
ATOM 1935 N N . PRO A 1 255 ? 1.297 16.844 25 1 97.19 255 PRO A N 1
ATOM 1936 C CA . PRO A 1 255 ? 1.753 15.453 24.922 1 97.19 255 PRO A CA 1
ATOM 1937 C C . PRO A 1 255 ? 0.752 14.547 24.203 1 97.19 255 PRO A C 1
ATOM 1939 O O . PRO A 1 255 ? 1.104 13.445 23.781 1 97.19 255 PRO A O 1
ATOM 1942 N N . TYR A 1 256 ? -0.525 14.984 23.984 1 97.75 256 TYR A N 1
ATOM 1943 C CA . TYR A 1 256 ? -1.585 14.164 23.406 1 97.75 256 TYR A CA 1
ATOM 1944 C C . TYR A 1 256 ? -1.626 14.312 21.891 1 97.75 256 TYR A C 1
ATOM 1946 O O . TYR A 1 256 ? -2.352 13.586 21.219 1 97.75 256 TYR A O 1
ATOM 1954 N N . TRP A 1 257 ? -0.858 15.227 21.297 1 98.5 257 TRP A N 1
ATOM 1955 C CA . TRP A 1 257 ? -0.856 15.43 19.859 1 98.5 257 TRP A CA 1
ATOM 1956 C C . TRP A 1 257 ? -0.19 14.258 19.141 1 98.5 257 TRP A C 1
ATOM 1958 O O . TRP A 1 257 ? -0.495 13.969 17.984 1 98.5 257 TRP A O 1
ATOM 1968 N N . SER A 1 258 ? 0.717 13.586 19.828 1 98.38 258 SER A N 1
ATOM 1969 C CA . SER A 1 258 ? 1.447 12.43 19.312 1 98.38 258 SER A CA 1
ATOM 1970 C C . SER A 1 258 ? 1.267 11.211 20.219 1 98.38 258 SER A C 1
ATOM 1972 O O . SER A 1 258 ? 0.579 11.289 21.234 1 98.38 258 SER A O 1
ATOM 1974 N N . ASN A 1 259 ? 1.811 10.039 19.781 1 97.88 259 ASN A N 1
ATOM 1975 C CA . ASN A 1 259 ? 1.73 8.867 20.641 1 97.88 259 ASN A CA 1
ATOM 1976 C C . ASN A 1 259 ? 2.701 8.961 21.812 1 97.88 259 ASN A C 1
ATOM 1978 O O . ASN A 1 259 ? 3.494 9.898 21.906 1 97.88 259 ASN A O 1
ATOM 1982 N N . THR A 1 260 ? 2.596 8.047 22.75 1 97.62 260 THR A N 1
ATOM 1983 C CA . THR A 1 260 ? 3.385 8.125 23.969 1 97.62 260 THR A CA 1
ATOM 1984 C C . THR A 1 260 ? 4.844 7.777 23.703 1 97.62 260 THR A C 1
ATOM 1986 O O . THR A 1 260 ? 5.734 8.164 24.469 1 97.62 260 THR A O 1
ATOM 1989 N N . VAL A 1 261 ? 5.129 7.094 22.625 1 97.75 261 VAL A N 1
ATOM 1990 C CA . VAL A 1 261 ? 6.492 6.699 22.297 1 97.75 261 VAL A CA 1
ATOM 1991 C C . VAL A 1 261 ? 7.332 7.938 22 1 97.75 261 VAL A C 1
ATOM 1993 O O . VAL A 1 261 ? 8.508 8 22.359 1 97.75 261 VAL A O 1
ATOM 1996 N N . LEU A 1 262 ? 6.746 8.953 21.391 1 98.31 262 LEU A N 1
ATOM 1997 C CA . LEU A 1 262 ? 7.48 10.188 21.125 1 98.31 262 LEU A CA 1
ATOM 1998 C C . LEU A 1 262 ? 8.023 10.781 22.422 1 98.31 262 LEU A C 1
ATOM 2000 O O . LEU A 1 262 ? 9.141 11.305 22.453 1 98.31 262 LEU A O 1
ATOM 2004 N N . GLY A 1 263 ? 7.254 10.672 23.469 1 97.94 263 GLY A N 1
ATOM 2005 C CA . GLY A 1 263 ? 7.648 11.219 24.75 1 97.94 263 GLY A CA 1
ATOM 2006 C C . GLY A 1 263 ? 8.922 10.602 25.297 1 97.94 263 GLY A C 1
ATOM 2007 O O . GLY A 1 263 ? 9.625 11.227 26.094 1 97.94 263 GLY A O 1
ATOM 2008 N N . GLN A 1 264 ? 9.234 9.461 24.844 1 97.75 264 GLN A N 1
ATOM 2009 C CA . GLN A 1 264 ? 10.398 8.742 25.344 1 97.75 264 GLN A CA 1
ATOM 2010 C C . GLN A 1 264 ? 11.688 9.344 24.797 1 97.75 264 GLN A C 1
ATOM 2012 O O . GLN A 1 264 ? 12.781 9.055 25.297 1 97.75 264 GLN A O 1
ATOM 2017 N N . PHE A 1 265 ? 11.578 10.211 23.844 1 98.12 265 PHE A N 1
ATOM 2018 C CA . PHE A 1 265 ? 12.758 10.859 23.281 1 98.12 265 PHE A CA 1
ATOM 2019 C C . PHE A 1 265 ? 13.125 12.102 24.078 1 98.12 265 PHE A C 1
ATOM 2021 O O . PHE A 1 265 ? 14.227 12.633 23.938 1 98.12 265 PHE A O 1
ATOM 2028 N N . VAL A 1 266 ? 12.281 12.648 24.875 1 97.25 266 VAL A N 1
ATOM 2029 C CA . VAL A 1 266 ? 12.383 13.977 25.469 1 97.25 266 VAL A CA 1
ATOM 2030 C C . VAL A 1 266 ? 13.578 14.039 26.406 1 97.25 266 VAL A C 1
ATOM 2032 O O . VAL A 1 266 ? 14.344 15 26.391 1 97.25 266 VAL A O 1
ATOM 2035 N N . ASN A 1 267 ? 13.859 13.016 27.172 1 95.19 267 ASN A N 1
ATOM 2036 C CA . ASN A 1 267 ? 14.836 13.133 28.25 1 95.19 267 ASN A CA 1
ATOM 2037 C C . ASN A 1 267 ? 16.016 12.188 28.047 1 95.19 267 ASN A C 1
ATOM 2039 O O . ASN A 1 267 ? 16.797 11.953 28.984 1 95.19 267 ASN A O 1
ATOM 2043 N N . ILE A 1 268 ? 16.156 11.656 26.938 1 96.81 268 ILE A N 1
ATOM 2044 C CA . ILE A 1 268 ? 17.297 10.766 26.688 1 96.81 268 ILE A CA 1
ATOM 2045 C C . ILE A 1 268 ? 18.406 11.539 25.984 1 96.81 268 ILE A C 1
ATOM 2047 O O . ILE A 1 268 ? 18.172 12.617 25.422 1 96.81 268 ILE A O 1
ATOM 2051 N N . THR A 1 269 ? 19.641 10.961 26.047 1 96.62 269 THR A N 1
ATOM 2052 C CA . THR A 1 269 ? 20.766 11.57 25.344 1 96.62 269 THR A CA 1
ATOM 2053 C C . THR A 1 269 ? 20.5 11.625 23.844 1 96.62 269 THR A C 1
ATOM 2055 O O . THR A 1 269 ? 20.094 10.625 23.234 1 96.62 269 THR A O 1
ATOM 2058 N N . GLY A 1 270 ? 20.562 12.781 23.25 1 95.81 270 GLY A N 1
ATOM 2059 C CA . GLY A 1 270 ? 20.328 12.953 21.828 1 95.81 270 GLY A CA 1
ATOM 2060 C C . GLY A 1 270 ? 18.938 13.469 21.5 1 95.81 270 GLY A C 1
ATOM 2061 O O . GLY A 1 270 ? 18.688 14.008 20.422 1 95.81 270 GLY A O 1
ATOM 2062 N N . ASN A 1 271 ? 18 13.18 22.484 1 95.88 271 ASN A N 1
ATOM 2063 C CA . ASN A 1 271 ? 16.625 13.656 22.344 1 95.88 271 ASN A CA 1
ATOM 2064 C C . ASN A 1 271 ? 16.062 13.367 20.953 1 95.88 271 ASN A C 1
ATOM 2066 O O . ASN A 1 271 ? 16.062 12.219 20.516 1 95.88 271 ASN A O 1
ATOM 2070 N N . SER A 1 272 ? 15.633 14.43 20.281 1 96.19 272 SER A N 1
ATOM 2071 C CA . SER A 1 272 ? 14.945 14.25 19.016 1 96.19 272 SER A CA 1
ATOM 2072 C C . SER A 1 272 ? 15.914 13.844 17.906 1 96.19 272 SER A C 1
ATOM 2074 O O . SER A 1 272 ? 15.5 13.391 16.844 1 96.19 272 SER A O 1
ATOM 2076 N N . SER A 1 273 ? 17.25 13.945 18.109 1 97.19 273 SER A N 1
ATOM 2077 C CA . SER A 1 273 ? 18.219 13.531 17.094 1 97.19 273 SER A CA 1
ATOM 2078 C C . SER A 1 273 ? 18.281 12.008 16.969 1 97.19 273 SER A C 1
ATOM 2080 O O . SER A 1 273 ? 18.891 11.484 16.047 1 97.19 273 SER A O 1
ATOM 2082 N N . ARG A 1 274 ? 17.578 11.312 17.891 1 97.75 274 ARG A N 1
ATOM 2083 C CA . ARG A 1 274 ? 17.5 9.859 17.828 1 97.75 274 ARG A CA 1
ATOM 2084 C C . ARG A 1 274 ? 16.344 9.414 16.953 1 97.75 274 ARG A C 1
ATOM 2086 O O . ARG A 1 274 ? 16.25 8.242 16.578 1 97.75 274 ARG A O 1
ATOM 2093 N N . LEU A 1 275 ? 15.383 10.312 16.672 1 98.38 275 LEU A N 1
ATOM 2094 C CA . LEU A 1 275 ? 14.297 9.93 15.773 1 98.38 275 LEU A CA 1
ATOM 2095 C C . LEU A 1 275 ? 14.844 9.391 14.461 1 98.38 275 LEU A C 1
ATOM 2097 O O . LEU A 1 275 ? 15.719 10.008 13.844 1 98.38 275 LEU A O 1
ATOM 2101 N N . PRO A 1 276 ? 14.383 8.297 13.977 1 98.19 276 PRO A N 1
ATOM 2102 C CA . PRO A 1 276 ? 14.906 7.707 12.75 1 98.19 276 PRO A CA 1
ATOM 2103 C C . PRO A 1 276 ? 14.312 8.336 11.492 1 98.19 276 PRO A C 1
ATOM 2105 O O . PRO A 1 276 ? 14.398 7.758 10.406 1 98.19 276 PRO A O 1
ATOM 2108 N N . PHE A 1 277 ? 13.727 9.43 11.625 1 98.56 277 PHE A N 1
ATOM 2109 C CA . PHE A 1 277 ? 13.18 10.266 10.562 1 98.56 277 PHE A CA 1
ATOM 2110 C C . PHE A 1 277 ? 13.219 11.734 10.945 1 98.56 277 PHE A C 1
ATOM 2112 O O . PHE A 1 277 ? 13.633 12.086 12.055 1 98.56 277 PHE A O 1
ATOM 2119 N N . ASP A 1 278 ? 12.891 12.578 10.031 1 98.62 278 ASP A N 1
ATOM 2120 C CA . ASP A 1 278 ? 12.688 14 10.258 1 98.62 278 ASP A CA 1
ATOM 2121 C C . ASP A 1 278 ? 11.562 14.539 9.375 1 98.62 278 ASP A C 1
ATOM 2123 O O . ASP A 1 278 ? 10.891 13.773 8.68 1 98.62 278 ASP A O 1
ATOM 2127 N N . ALA A 1 279 ? 11.344 15.773 9.398 1 98.69 279 ALA A N 1
ATOM 2128 C CA . ALA A 1 279 ? 10.211 16.391 8.719 1 98.69 279 ALA A CA 1
ATOM 2129 C C . ALA A 1 279 ? 10.297 16.188 7.207 1 98.69 279 ALA A C 1
ATOM 2131 O O . ALA A 1 279 ? 9.273 16.047 6.535 1 98.69 279 ALA A O 1
ATOM 2132 N N . HIS A 1 280 ? 11.508 16.188 6.629 1 98.81 280 HIS A N 1
ATOM 2133 C CA . HIS A 1 280 ? 11.625 15.938 5.195 1 98.81 280 HIS A CA 1
ATOM 2134 C C . HIS A 1 280 ? 11.125 14.547 4.828 1 98.81 280 HIS A C 1
ATOM 2136 O O . HIS A 1 280 ? 10.648 14.328 3.715 1 98.81 280 HIS A O 1
ATOM 2142 N N . ASP A 1 281 ? 11.266 13.602 5.758 1 98.81 281 ASP A N 1
ATOM 2143 C CA . ASP A 1 281 ? 10.734 12.266 5.527 1 98.81 281 ASP A CA 1
ATOM 2144 C C . ASP A 1 281 ? 9.211 12.258 5.559 1 98.81 281 ASP A C 1
ATOM 2146 O O . ASP A 1 281 ? 8.57 11.547 4.785 1 98.81 281 ASP A O 1
ATOM 2150 N N . LEU A 1 282 ? 8.625 13.039 6.457 1 98.88 282 LEU A N 1
ATOM 2151 C CA . LEU A 1 282 ? 7.172 13.188 6.473 1 98.88 282 LEU A CA 1
ATOM 2152 C C . LEU A 1 282 ? 6.664 13.742 5.148 1 98.88 282 LEU A C 1
ATOM 2154 O O . LEU A 1 282 ? 5.699 13.227 4.582 1 98.88 282 LEU A O 1
ATOM 2158 N N . VAL A 1 283 ? 7.352 14.742 4.664 1 98.88 283 VAL A N 1
ATOM 2159 C CA . VAL A 1 283 ? 7.008 15.352 3.383 1 98.88 283 VAL A CA 1
ATOM 2160 C C . VAL A 1 283 ? 7.141 14.32 2.268 1 98.88 283 VAL A C 1
ATOM 2162 O O . VAL A 1 283 ? 6.273 14.227 1.394 1 98.88 283 VAL A O 1
ATOM 2165 N N . SER A 1 284 ? 8.172 13.523 2.352 1 98.69 284 SER A N 1
ATOM 2166 C CA . SER A 1 284 ? 8.453 12.539 1.311 1 98.69 284 SER A CA 1
ATOM 2167 C C . SER A 1 284 ? 7.375 11.469 1.261 1 98.69 284 SER A C 1
ATOM 2169 O O . SER A 1 284 ? 7.156 10.844 0.217 1 98.69 284 SER A O 1
ATOM 2171 N N . LEU A 1 285 ? 6.695 11.234 2.33 1 98.81 285 LEU A N 1
ATOM 2172 C CA . LEU A 1 285 ? 5.613 10.25 2.367 1 98.81 285 LEU A CA 1
ATOM 2173 C C . LEU A 1 285 ? 4.438 10.711 1.508 1 98.81 285 LEU A C 1
ATOM 2175 O O . LEU A 1 285 ? 3.607 9.898 1.1 1 98.81 285 LEU A O 1
ATOM 2179 N N . VAL A 1 286 ? 4.371 11.992 1.204 1 98.88 286 VAL A N 1
ATOM 2180 C CA . VAL A 1 286 ? 3.293 12.547 0.395 1 98.88 286 VAL A CA 1
ATOM 2181 C C . VAL A 1 286 ? 3.621 12.383 -1.088 1 98.88 286 VAL A C 1
ATOM 2183 O O . VAL A 1 286 ? 2.719 12.312 -1.926 1 98.88 286 VAL A O 1
ATOM 2186 N N . ALA A 1 287 ? 4.918 12.266 -1.381 1 98.44 287 ALA A N 1
ATOM 2187 C CA . ALA A 1 287 ? 5.332 12.047 -2.764 1 98.44 287 ALA A CA 1
ATOM 2188 C C . ALA A 1 287 ? 4.734 10.758 -3.32 1 98.44 287 ALA A C 1
ATOM 2190 O O . ALA A 1 287 ? 4.645 9.75 -2.611 1 98.44 287 ALA A O 1
ATOM 2191 N N . PRO A 1 288 ? 4.27 10.773 -4.59 1 98.12 288 PRO A N 1
ATOM 2192 C CA . PRO A 1 288 ? 4.5 11.789 -5.617 1 98.12 288 PRO A CA 1
ATOM 2193 C C . PRO A 1 288 ? 3.412 12.859 -5.641 1 98.12 288 PRO A C 1
ATOM 2195 O O . PRO A 1 288 ? 3.42 13.734 -6.508 1 98.12 288 PRO A O 1
ATOM 2198 N N . ARG A 1 289 ? 2.426 12.852 -4.762 1 98.62 289 ARG A N 1
ATOM 2199 C CA . ARG A 1 289 ? 1.361 13.844 -4.703 1 98.62 289 ARG A CA 1
ATOM 2200 C C . ARG A 1 289 ? 1.907 15.211 -4.289 1 98.62 289 ARG A C 1
ATOM 2202 O O . ARG A 1 289 ? 3.068 15.32 -3.893 1 98.62 289 ARG A O 1
ATOM 2209 N N . SER A 1 290 ? 1.082 16.188 -4.398 1 98.88 290 SER A N 1
ATOM 2210 C CA . SER A 1 290 ? 1.561 17.547 -4.227 1 98.88 290 SER A CA 1
ATOM 2211 C C . SER A 1 290 ? 1.489 17.984 -2.768 1 98.88 290 SER A C 1
ATOM 2213 O O . SER A 1 290 ? 0.547 17.641 -2.055 1 98.88 290 SER A O 1
ATOM 2215 N N . ILE A 1 291 ? 2.494 18.812 -2.398 1 98.94 291 ILE A N 1
ATOM 2216 C CA . ILE A 1 291 ? 2.512 19.406 -1.067 1 98.94 291 ILE A CA 1
ATOM 2217 C C . ILE A 1 291 ? 3.17 20.781 -1.128 1 98.94 291 ILE A C 1
ATOM 2219 O O . ILE A 1 291 ? 4.184 20.969 -1.808 1 98.94 291 ILE A O 1
ATOM 2223 N N . ILE A 1 292 ? 2.541 21.703 -0.484 1 98.88 292 ILE A N 1
ATOM 2224 C CA . ILE A 1 292 ? 3.094 23.047 -0.34 1 98.88 292 ILE A CA 1
ATOM 2225 C C . ILE A 1 292 ? 2.775 23.594 1.053 1 98.88 292 ILE A C 1
ATOM 2227 O O . ILE A 1 292 ? 1.692 23.344 1.588 1 98.88 292 ILE A O 1
ATOM 2231 N N . TRP A 1 293 ? 3.729 24.281 1.612 1 98.56 293 TRP A N 1
ATOM 2232 C CA . TRP A 1 293 ? 3.445 24.953 2.879 1 98.56 293 TRP A CA 1
ATOM 2233 C C . TRP A 1 293 ? 3.885 26.406 2.836 1 98.56 293 TRP A C 1
ATOM 2235 O O . TRP A 1 293 ? 4.691 26.797 1.984 1 98.56 293 TRP A O 1
ATOM 2245 N N . ASP A 1 294 ? 3.199 27.156 3.643 1 97.25 294 ASP A N 1
ATOM 2246 C CA . ASP A 1 294 ? 3.488 28.562 3.848 1 97.25 294 ASP A CA 1
ATOM 2247 C C . ASP A 1 294 ? 3.984 28.828 5.27 1 97.25 294 ASP A C 1
ATOM 2249 O O . ASP A 1 294 ? 3.488 28.219 6.223 1 97.25 294 ASP A O 1
ATOM 2253 N N . GLU A 1 295 ? 4.961 29.719 5.348 1 97.25 295 GLU A N 1
ATOM 2254 C CA . GLU A 1 295 ? 5.551 30.062 6.637 1 97.25 295 GLU A CA 1
ATOM 2255 C C . GLU A 1 295 ? 5.773 31.578 6.75 1 97.25 295 GLU A C 1
ATOM 2257 O O . GLU A 1 295 ? 6.191 32.219 5.785 1 97.25 295 GLU A O 1
ATOM 2262 N N . GLY A 1 296 ? 5.434 32.156 7.926 1 97.31 296 GLY A N 1
ATOM 2263 C CA . GLY A 1 296 ? 5.816 33.531 8.18 1 97.31 296 GLY A CA 1
ATOM 2264 C C . GLY A 1 296 ? 7.281 33.688 8.531 1 97.31 296 GLY A C 1
ATOM 2265 O O . GLY A 1 296 ? 7.801 32.969 9.383 1 97.31 296 GLY A O 1
ATOM 2266 N N . SER A 1 297 ? 7.898 34.656 7.988 1 96.19 297 SER A N 1
ATOM 2267 C CA . SER A 1 297 ? 9.328 34.844 8.203 1 96.19 297 SER A CA 1
ATOM 2268 C C . SER A 1 297 ? 9.625 35.25 9.641 1 96.19 297 SER A C 1
ATOM 2270 O O . SER A 1 297 ? 10.766 35.125 10.102 1 96.19 297 SER A O 1
ATOM 2272 N N . ALA A 1 298 ? 8.578 35.688 10.367 1 94.81 298 ALA A N 1
ATOM 2273 C CA . ALA A 1 298 ? 8.766 36.094 11.766 1 94.81 298 ALA A CA 1
ATOM 2274 C C . ALA A 1 298 ? 7.988 35.156 12.703 1 94.81 298 ALA A C 1
ATOM 2276 O O . ALA A 1 298 ? 7.727 35.531 13.852 1 94.81 298 ALA A O 1
ATOM 2277 N N . ASP A 1 299 ? 7.512 34.094 12.219 1 95 299 ASP A N 1
ATOM 2278 C CA . ASP A 1 299 ? 6.855 33.094 13.039 1 95 299 ASP A CA 1
ATOM 2279 C C . ASP A 1 299 ? 7.883 32.219 13.773 1 95 299 ASP A C 1
ATOM 2281 O O . ASP A 1 299 ? 7.984 31.016 13.523 1 95 299 ASP A O 1
ATOM 2285 N N . TRP A 1 300 ? 8.539 32.781 14.719 1 92.88 300 TRP A N 1
ATOM 2286 C CA . TRP A 1 300 ? 9.781 32.25 15.273 1 92.88 300 TRP A CA 1
ATOM 2287 C C . TRP A 1 300 ? 9.547 30.922 15.961 1 92.88 300 TRP A C 1
ATOM 2289 O O . TRP A 1 300 ? 10.391 30.016 15.891 1 92.88 300 TRP A O 1
ATOM 2299 N N . TRP A 1 301 ? 8.445 30.719 16.562 1 92.62 301 TRP A N 1
ATOM 2300 C CA . TRP A 1 301 ? 8.188 29.484 17.312 1 92.62 301 TRP A CA 1
ATOM 2301 C C . TRP A 1 301 ? 8.031 28.297 16.359 1 92.62 301 TRP A C 1
ATOM 2303 O O . TRP A 1 301 ? 8.18 27.141 16.781 1 92.62 301 TRP A O 1
ATOM 2313 N N . THR A 1 302 ? 7.793 28.5 15.062 1 96 302 THR A N 1
ATOM 2314 C CA . THR A 1 302 ? 7.645 27.422 14.094 1 96 302 THR A CA 1
ATOM 2315 C C . THR A 1 302 ? 8.961 27.156 13.375 1 96 302 THR A C 1
ATOM 2317 O O . THR A 1 302 ? 9.016 26.328 12.461 1 96 302 THR A O 1
ATOM 2320 N N . ASN A 1 303 ? 10.031 27.891 13.75 1 96.25 303 ASN A N 1
ATOM 2321 C CA . ASN A 1 303 ? 11.344 27.672 13.141 1 96.25 303 ASN A CA 1
ATOM 2322 C C . ASN A 1 303 ? 11.305 27.938 11.633 1 96.25 303 ASN A C 1
ATOM 2324 O O . ASN A 1 303 ? 11.641 27.047 10.844 1 96.25 303 ASN A O 1
ATOM 2328 N N . PRO A 1 304 ? 10.984 29.188 11.211 1 96.75 304 PRO A N 1
ATOM 2329 C CA . PRO A 1 304 ? 10.742 29.453 9.789 1 96.75 304 PRO A CA 1
ATOM 2330 C C . PRO A 1 304 ? 11.953 29.141 8.914 1 96.75 304 PRO A C 1
ATOM 2332 O O . PRO A 1 304 ? 11.797 28.641 7.797 1 96.75 304 PRO A O 1
ATOM 2335 N N . GLU A 1 305 ? 13.18 29.391 9.391 1 96.81 305 GLU A N 1
ATOM 2336 C CA . GLU A 1 305 ? 14.383 29.062 8.633 1 96.81 305 GLU A CA 1
ATOM 2337 C C . GLU A 1 305 ? 14.539 27.547 8.477 1 96.81 305 GLU A C 1
ATOM 2339 O O . GLU A 1 305 ? 14.852 27.062 7.387 1 96.81 305 GLU A O 1
ATOM 2344 N N . GLY A 1 306 ? 14.289 26.797 9.484 1 97.44 306 GLY A N 1
ATOM 2345 C CA . GLY A 1 306 ? 14.336 25.344 9.414 1 97.44 306 GLY A CA 1
ATOM 2346 C C . GLY A 1 306 ? 13.305 24.766 8.469 1 97.44 306 GLY A C 1
ATOM 2347 O O . GLY A 1 306 ? 13.609 23.859 7.688 1 97.44 306 GLY A O 1
ATOM 2348 N N . VAL A 1 307 ? 12.078 25.281 8.539 1 97.56 307 VAL A N 1
ATOM 2349 C CA . VAL A 1 307 ? 10.953 24.812 7.742 1 97.56 307 VAL A CA 1
ATOM 2350 C C . VAL A 1 307 ? 11.18 25.141 6.27 1 97.56 307 VAL A C 1
ATOM 2352 O O . VAL A 1 307 ? 11.031 24.281 5.398 1 97.56 307 VAL A O 1
ATOM 2355 N N . ALA A 1 308 ? 11.648 26.312 5.98 1 97.75 308 ALA A N 1
ATOM 2356 C CA . ALA A 1 308 ? 11.68 26.828 4.617 1 97.75 308 ALA A CA 1
ATOM 2357 C C . ALA A 1 308 ? 12.977 26.438 3.91 1 97.75 308 ALA A C 1
ATOM 2359 O O . ALA A 1 308 ? 12.984 26.234 2.693 1 97.75 308 ALA A O 1
ATOM 2360 N N . SER A 1 309 ? 14.023 26.375 4.629 1 97.69 309 SER A N 1
ATOM 2361 C CA . SER A 1 309 ? 15.305 26.125 3.977 1 97.69 309 SER A CA 1
ATOM 2362 C C . SER A 1 309 ? 15.766 24.688 4.172 1 97.69 309 SER A C 1
ATOM 2364 O O . SER A 1 309 ? 16.016 23.969 3.197 1 97.69 309 SER A O 1
ATOM 2366 N N . VAL A 1 310 ? 15.797 24.234 5.398 1 98.44 310 VAL A N 1
ATOM 2367 C CA . VAL A 1 310 ? 16.312 22.906 5.699 1 98.44 310 VAL A CA 1
ATOM 2368 C C . VAL A 1 310 ? 15.352 21.844 5.176 1 98.44 310 VAL A C 1
ATOM 2370 O O . VAL A 1 310 ? 15.727 21.016 4.34 1 98.44 310 VAL A O 1
ATOM 2373 N N . VAL A 1 311 ? 14.078 21.875 5.578 1 98.75 311 VAL A N 1
ATOM 2374 C CA . VAL A 1 311 ? 13.133 20.812 5.258 1 98.75 311 VAL A CA 1
ATOM 2375 C C . VAL A 1 311 ? 12.75 20.891 3.779 1 98.75 311 VAL A C 1
ATOM 2377 O O . VAL A 1 311 ? 12.703 19.859 3.09 1 98.75 311 VAL A O 1
ATOM 2380 N N . PHE A 1 312 ? 12.539 22.078 3.273 1 98.81 312 PHE A N 1
ATOM 2381 C CA . PHE A 1 312 ? 12.227 22.203 1.855 1 98.81 312 PHE A CA 1
ATOM 2382 C C . PHE A 1 312 ? 13.398 21.734 1.001 1 98.81 312 PHE A C 1
ATOM 2384 O O . PHE A 1 312 ? 13.211 20.969 0.05 1 98.81 312 PHE A O 1
ATOM 2391 N N . GLY A 1 313 ? 14.578 22.219 1.343 1 98.69 313 GLY A N 1
ATOM 2392 C CA . GLY A 1 313 ? 15.758 21.828 0.587 1 98.69 313 GLY A CA 1
ATOM 2393 C C . GLY A 1 313 ? 15.93 20.312 0.504 1 98.69 313 GLY A C 1
ATOM 2394 O O . GLY A 1 313 ? 16.141 19.766 -0.581 1 98.69 313 GLY A O 1
ATOM 2395 N N . ALA A 1 314 ? 15.805 19.688 1.595 1 98.81 314 ALA A N 1
ATOM 2396 C CA . ALA A 1 314 ? 15.961 18.234 1.649 1 98.81 314 ALA A CA 1
ATOM 2397 C C . ALA A 1 314 ? 14.828 17.531 0.904 1 98.81 314 ALA A C 1
ATOM 2399 O O . ALA A 1 314 ? 15.062 16.562 0.169 1 98.81 314 ALA A O 1
ATOM 2400 N N . SER A 1 315 ? 13.586 18 1.094 1 98.81 315 SER A N 1
ATOM 2401 C CA . SER A 1 315 ? 12.43 17.406 0.433 1 98.81 315 SER A CA 1
ATOM 2402 C C . SER A 1 315 ? 12.531 17.531 -1.083 1 98.81 315 SER A C 1
ATOM 2404 O O . SER A 1 315 ? 12.188 16.609 -1.813 1 98.81 315 SER A O 1
ATOM 2406 N N . LYS A 1 316 ? 13.016 18.672 -1.519 1 98.75 316 LYS A N 1
ATOM 2407 C CA . LYS A 1 316 ? 13.164 18.922 -2.947 1 98.75 316 LYS A CA 1
ATOM 2408 C C . LYS A 1 316 ? 14.109 17.906 -3.59 1 98.75 316 LYS A C 1
ATOM 2410 O O . LYS A 1 316 ? 13.883 17.469 -4.719 1 98.75 316 LYS A O 1
ATOM 2415 N N . VAL A 1 317 ? 15.148 17.531 -2.9 1 98.56 317 VAL A N 1
ATOM 2416 C CA . VAL A 1 317 ? 16.094 16.531 -3.398 1 98.56 317 VAL A CA 1
ATOM 2417 C C . VAL A 1 317 ? 15.352 15.211 -3.648 1 98.56 317 VAL A C 1
ATOM 2419 O O . VAL A 1 317 ? 15.508 14.594 -4.707 1 98.56 317 VAL A O 1
ATOM 2422 N N . VAL A 1 318 ? 14.555 14.797 -2.734 1 98.56 318 VAL A N 1
ATOM 2423 C CA . VAL A 1 318 ? 13.836 13.539 -2.84 1 98.56 318 VAL A CA 1
ATOM 2424 C C . VAL A 1 318 ? 12.828 13.609 -3.984 1 98.56 318 VAL A C 1
ATOM 2426 O O . VAL A 1 318 ? 12.766 12.703 -4.82 1 98.56 318 VAL A O 1
ATOM 2429 N N . PHE A 1 319 ? 12.023 14.695 -4.023 1 98.69 319 PHE A N 1
ATOM 2430 C CA . PHE A 1 319 ? 11.016 14.852 -5.062 1 98.69 319 PHE A CA 1
ATOM 2431 C C . PHE A 1 319 ? 11.664 14.891 -6.441 1 98.69 319 PHE A C 1
ATOM 2433 O O . PHE A 1 319 ? 11.141 14.312 -7.398 1 98.69 319 PHE A O 1
ATOM 2440 N N . ASN A 1 320 ? 12.812 15.578 -6.578 1 98.44 320 ASN A N 1
ATOM 2441 C CA . ASN A 1 320 ? 13.547 15.586 -7.84 1 98.44 320 ASN A CA 1
ATOM 2442 C C . ASN A 1 320 ? 14 14.188 -8.234 1 98.44 320 ASN A C 1
ATOM 2444 O O . ASN A 1 320 ? 13.859 13.789 -9.391 1 98.44 320 ASN A O 1
ATOM 2448 N N . TRP A 1 321 ? 14.523 13.492 -7.234 1 98.06 321 TRP A N 1
ATOM 2449 C CA . TRP A 1 321 ? 14.984 12.133 -7.504 1 98.06 321 TRP A CA 1
ATOM 2450 C C . TRP A 1 321 ? 13.836 11.25 -7.973 1 98.06 321 TRP A C 1
ATOM 2452 O O . TRP A 1 321 ? 14.016 10.398 -8.852 1 98.06 321 TRP A O 1
ATOM 2462 N N . LEU A 1 322 ? 12.672 11.461 -7.504 1 97.75 322 LEU A N 1
ATOM 2463 C CA . LEU A 1 322 ? 11.492 10.688 -7.875 1 97.75 322 LEU A CA 1
ATOM 2464 C C . LEU A 1 322 ? 10.922 11.172 -9.203 1 97.75 322 LEU A C 1
ATOM 2466 O O . LEU A 1 322 ? 9.992 10.57 -9.742 1 97.75 322 LEU A O 1
ATOM 2470 N N . GLY A 1 323 ? 11.367 12.344 -9.742 1 97.75 323 GLY A N 1
ATOM 2471 C CA . GLY A 1 323 ? 10.922 12.859 -11.023 1 97.75 323 GLY A CA 1
ATOM 2472 C C . GLY A 1 323 ? 9.695 13.75 -10.914 1 97.75 323 GLY A C 1
ATOM 2473 O O . GLY A 1 323 ? 9.023 14 -11.914 1 97.75 323 GLY A O 1
ATOM 2474 N N . VAL A 1 324 ? 9.414 14.172 -9.664 1 98.06 324 VAL A N 1
ATOM 2475 C CA . VAL A 1 324 ? 8.211 14.961 -9.453 1 98.06 324 VAL A CA 1
ATOM 2476 C C . VAL A 1 324 ? 8.562 16.25 -8.703 1 98.06 324 VAL A C 1
ATOM 2478 O O . VAL A 1 324 ? 7.828 16.672 -7.805 1 98.06 324 VAL A O 1
ATOM 2481 N N . GLY A 1 325 ? 9.641 16.859 -9.016 1 98 325 GLY A N 1
ATOM 2482 C CA . GLY A 1 325 ? 10.164 18.016 -8.328 1 98 325 GLY A CA 1
ATOM 2483 C C . GLY A 1 325 ? 9.18 19.172 -8.281 1 98 325 GLY A C 1
ATOM 2484 O O . GLY A 1 325 ? 9.195 19.969 -7.34 1 98 325 GLY A O 1
ATOM 2485 N N . SER A 1 326 ? 8.258 19.281 -9.203 1 97.44 326 SER A N 1
ATOM 2486 C CA . SER A 1 326 ? 7.312 20.391 -9.281 1 97.44 326 SER A CA 1
ATOM 2487 C C . SER A 1 326 ? 6.16 20.203 -8.297 1 97.44 326 SER A C 1
ATOM 2489 O O . SER A 1 326 ? 5.359 21.109 -8.094 1 97.44 326 SER A O 1
ATOM 2491 N N . ASN A 1 327 ? 6.121 19.016 -7.652 1 98.56 327 ASN A N 1
ATOM 2492 C CA . ASN A 1 327 ? 4.992 18.703 -6.781 1 98.56 327 ASN A CA 1
ATOM 2493 C C . ASN A 1 327 ? 5.258 19.141 -5.34 1 98.56 327 ASN A C 1
ATOM 2495 O O . ASN A 1 327 ? 4.418 18.938 -4.461 1 98.56 327 ASN A O 1
ATOM 2499 N N . VAL A 1 328 ? 6.434 19.734 -5.039 1 98.81 328 VAL A N 1
ATOM 2500 C CA . VAL A 1 328 ? 6.727 20.234 -3.697 1 98.81 328 VAL A CA 1
ATOM 2501 C C . VAL A 1 328 ? 7.051 21.719 -3.756 1 98.81 328 VAL A C 1
ATOM 2503 O O . VAL A 1 328 ? 7.723 22.188 -4.68 1 98.81 328 VAL A O 1
ATOM 2506 N N . GLY A 1 329 ? 6.457 22.469 -2.791 1 98.69 329 GLY A N 1
ATOM 2507 C CA . GLY A 1 329 ? 6.684 23.906 -2.791 1 98.69 329 GLY A CA 1
ATOM 2508 C C . GLY A 1 329 ? 6.699 24.5 -1.398 1 98.69 329 GLY A C 1
ATOM 2509 O O . GLY A 1 329 ? 6.25 23.875 -0.439 1 98.69 329 GLY A O 1
ATOM 2510 N N . VAL A 1 330 ? 7.277 25.688 -1.318 1 98.62 330 VAL A N 1
ATOM 2511 C CA . VAL A 1 330 ? 7.301 26.484 -0.095 1 98.62 330 VAL A CA 1
ATOM 2512 C C . VAL A 1 330 ? 7.055 27.953 -0.43 1 98.62 330 VAL A C 1
ATOM 2514 O O . VAL A 1 330 ? 7.406 28.422 -1.517 1 98.62 330 VAL A O 1
ATOM 2517 N N . HIS A 1 331 ? 6.352 28.594 0.388 1 98.31 331 HIS A N 1
ATOM 2518 C CA . HIS A 1 331 ? 6.195 30.047 0.353 1 98.31 331 HIS A CA 1
ATOM 2519 C C . HIS A 1 331 ? 6.555 30.672 1.696 1 98.31 331 HIS A C 1
ATOM 2521 O O . HIS A 1 331 ? 6.203 30.141 2.75 1 98.31 331 HIS A O 1
ATOM 2527 N N . VAL A 1 332 ? 7.273 31.734 1.672 1 98.06 332 VAL A N 1
ATOM 2528 C CA . VAL A 1 332 ? 7.641 32.469 2.877 1 98.06 332 VAL A CA 1
ATOM 2529 C C . VAL A 1 332 ? 7 33.875 2.852 1 98.06 332 VAL A C 1
ATOM 2531 O O . VAL A 1 332 ? 7.324 34.688 1.989 1 98.06 332 VAL A O 1
ATOM 2534 N N . ARG A 1 333 ? 6.164 34.094 3.852 1 96.81 333 ARG A N 1
ATOM 2535 C CA . ARG A 1 333 ? 5.527 35.406 3.945 1 96.81 333 ARG A CA 1
ATOM 2536 C C . ARG A 1 333 ? 6.488 36.438 4.523 1 96.81 333 ARG A C 1
ATOM 2538 O O . ARG A 1 333 ? 7.215 36.156 5.477 1 96.81 333 ARG A O 1
ATOM 2545 N N . GLN A 1 334 ? 6.344 37.562 3.908 1 94.75 334 GLN A N 1
ATOM 2546 C CA . GLN A 1 334 ? 7.121 38.719 4.375 1 94.75 334 GLN A CA 1
ATOM 2547 C C . GLN A 1 334 ? 6.234 39.719 5.086 1 94.75 334 GLN A C 1
ATOM 2549 O O . GLN A 1 334 ? 5.004 39.625 5.051 1 94.75 334 GLN A O 1
ATOM 2554 N N . ALA A 1 335 ? 6.902 40.656 5.762 1 94 335 ALA A N 1
ATOM 2555 C CA . ALA A 1 335 ? 6.148 41.75 6.406 1 94 335 ALA A CA 1
ATOM 2556 C C . ALA A 1 335 ? 5.199 42.406 5.418 1 94 335 ALA A C 1
ATOM 2558 O O . ALA A 1 335 ? 5.52 42.562 4.234 1 94 335 ALA A O 1
ATOM 2559 N N . PRO A 1 336 ? 3.994 42.75 5.84 1 93.88 336 PRO A N 1
ATOM 2560 C CA . PRO A 1 336 ? 3.561 42.875 7.234 1 93.88 336 PRO A CA 1
ATOM 2561 C C . PRO A 1 336 ? 2.883 41.625 7.766 1 93.88 336 PRO A C 1
ATOM 2563 O O . PRO A 1 336 ? 2.67 41.5 8.977 1 93.88 336 PRO A O 1
ATOM 2566 N N . ASP A 1 337 ? 2.539 40.688 6.965 1 95.06 337 ASP A N 1
ATOM 2567 C CA . ASP A 1 337 ? 1.814 39.5 7.398 1 95.06 337 ASP A CA 1
ATOM 2568 C C . ASP A 1 337 ? 2.76 38.312 7.574 1 95.06 337 ASP A C 1
ATOM 2570 O O . ASP A 1 337 ? 2.51 37.219 7.043 1 95.06 337 ASP A O 1
ATOM 2574 N N . ASN A 1 338 ? 3.852 38.469 8.227 1 95 338 ASN A N 1
ATOM 2575 C CA . ASN A 1 338 ? 4.902 37.469 8.297 1 95 338 ASN A CA 1
ATOM 2576 C C . ASN A 1 338 ? 4.922 36.781 9.656 1 95 338 ASN A C 1
ATOM 2578 O O . ASN A 1 338 ? 5.922 36.156 10.023 1 95 338 ASN A O 1
ATOM 2582 N N . GLY A 1 339 ? 3.852 36.938 10.414 1 94.56 339 GLY A N 1
ATOM 2583 C CA . GLY A 1 339 ? 3.719 36.25 11.68 1 94.56 339 GLY A CA 1
ATOM 2584 C C . GLY A 1 339 ? 3.037 34.875 11.539 1 94.56 339 GLY A C 1
ATOM 2585 O O . GLY A 1 339 ? 3.076 34.281 10.469 1 94.56 339 GLY A O 1
ATOM 2586 N N . HIS A 1 340 ? 2.516 34.406 12.719 1 94.75 340 HIS A N 1
ATOM 2587 C CA . HIS A 1 340 ? 1.892 33.094 12.797 1 94.75 340 HIS A CA 1
ATOM 2588 C C . HIS A 1 340 ? 0.526 33.094 12.117 1 94.75 340 HIS A C 1
ATOM 2590 O O . HIS A 1 340 ? -0.32 33.938 12.414 1 94.75 340 HIS A O 1
ATOM 2596 N N . CYS A 1 341 ? 0.316 32.25 11.156 1 94.12 341 CYS A N 1
ATOM 2597 C CA . CYS A 1 341 ? -0.965 31.969 10.516 1 94.12 341 CYS A CA 1
ATOM 2598 C C . CYS A 1 341 ? -1.504 33.219 9.812 1 94.12 341 CYS A C 1
ATOM 2600 O O . CYS A 1 341 ? -2.678 33.562 9.961 1 94.12 341 CYS A O 1
ATOM 2602 N N . GLY A 1 342 ? -0.634 33.844 9.148 1 93.81 342 GLY A N 1
ATOM 2603 C CA . GLY A 1 342 ? -1.095 34.938 8.312 1 93.81 342 GLY A CA 1
ATOM 2604 C C . GLY A 1 342 ? -2.004 34.5 7.184 1 93.81 342 GLY A C 1
ATOM 2605 O O . GLY A 1 342 ? -1.666 33.594 6.434 1 93.81 342 GLY A O 1
ATOM 2606 N N . LEU A 1 343 ? -3.105 35.125 7.004 1 93.12 343 LEU A N 1
ATOM 2607 C CA . LEU A 1 343 ? -4.137 34.688 6.066 1 93.12 343 LEU A CA 1
ATOM 2608 C C . LEU A 1 343 ? -3.678 34.875 4.625 1 93.12 343 LEU A C 1
ATOM 2610 O O . LEU A 1 343 ? -4.168 34.219 3.717 1 93.12 343 LEU A O 1
ATOM 2614 N N . SER A 1 344 ? -2.762 35.812 4.406 1 94.94 344 SER A N 1
ATOM 2615 C CA . SER A 1 344 ? -2.271 36.062 3.055 1 94.94 344 SER A CA 1
ATOM 2616 C C . SER A 1 344 ? -1.556 34.844 2.488 1 94.94 344 SER A C 1
ATOM 2618 O O . SER A 1 344 ? -1.339 34.75 1.279 1 94.94 344 SER A O 1
ATOM 2620 N N . GLY A 1 345 ? -1.187 33.938 3.373 1 95.69 345 GLY A N 1
ATOM 2621 C CA . GLY A 1 345 ? -0.552 32.719 2.926 1 95.69 345 GLY A CA 1
ATOM 2622 C C . GLY A 1 345 ? -1.434 31.875 2.008 1 95.69 345 GLY A C 1
ATOM 2623 O O . GLY A 1 345 ? -0.942 31.25 1.069 1 95.69 345 GLY A O 1
ATOM 2624 N N . TYR A 1 346 ? -2.703 31.906 2.248 1 95.88 346 TYR A N 1
ATOM 2625 C CA . TYR A 1 346 ? -3.631 31.109 1.445 1 95.88 346 TYR A CA 1
ATOM 2626 C C . TYR A 1 346 ? -3.73 31.656 0.028 1 95.88 346 TYR A C 1
ATOM 2628 O O . TYR A 1 346 ? -3.777 30.891 -0.939 1 95.88 346 TYR A O 1
ATOM 2636 N N . SER A 1 347 ? -3.752 32.938 -0.094 1 94.5 347 SER A N 1
ATOM 2637 C CA . SER A 1 347 ? -3.762 33.562 -1.418 1 94.5 347 SER A CA 1
ATOM 2638 C C . SER A 1 347 ? -2.418 33.375 -2.119 1 94.5 347 SER A C 1
ATOM 2640 O O . SER A 1 347 ? -2.367 33.219 -3.342 1 94.5 347 SER A O 1
ATOM 2642 N N . ALA A 1 348 ? -1.401 33.375 -1.369 1 95.31 348 ALA A N 1
ATOM 2643 C CA . ALA A 1 348 ? -0.056 33.312 -1.932 1 95.31 348 ALA A CA 1
ATOM 2644 C C . ALA A 1 348 ? 0.174 31.938 -2.586 1 95.31 348 ALA A C 1
ATOM 2646 O O . ALA A 1 348 ? 0.894 31.844 -3.582 1 95.31 348 ALA A O 1
ATOM 2647 N N . ILE A 1 349 ? -0.438 30.891 -2.082 1 96.06 349 ILE A N 1
ATOM 2648 C CA . ILE A 1 349 ? -0.151 29.562 -2.615 1 96.06 349 ILE A CA 1
ATOM 2649 C C . ILE A 1 349 ? -1.207 29.188 -3.652 1 96.06 349 ILE A C 1
ATOM 2651 O O . ILE A 1 349 ? -1.189 28.078 -4.188 1 96.06 349 ILE A O 1
ATOM 2655 N N . GLN A 1 350 ? -2.076 30.078 -4 1 95.75 350 GLN A N 1
ATOM 2656 C CA . GLN A 1 350 ? -3.186 29.844 -4.922 1 95.75 350 GLN A CA 1
ATOM 2657 C C . GLN A 1 350 ? -2.682 29.375 -6.277 1 95.75 350 GLN A C 1
ATOM 2659 O O . GLN A 1 350 ? -3.262 28.469 -6.875 1 95.75 350 GLN A O 1
ATOM 2664 N N . PRO A 1 351 ? -1.622 29.938 -6.867 1 96.5 351 PRO A N 1
ATOM 2665 C CA . PRO A 1 351 ? -1.145 29.453 -8.156 1 96.5 351 PRO A CA 1
ATOM 2666 C C . PRO A 1 351 ? -0.715 27.984 -8.117 1 96.5 351 PRO A C 1
ATOM 2668 O O . PRO A 1 351 ? -0.867 27.266 -9.102 1 96.5 351 PRO A O 1
ATOM 2671 N N . PHE A 1 352 ? -0.144 27.578 -6.988 1 97.56 352 PHE A N 1
ATOM 2672 C CA . PHE A 1 352 ? 0.24 26.172 -6.828 1 97.56 352 PHE A CA 1
ATOM 2673 C C . PHE A 1 352 ? -0.988 25.266 -6.836 1 97.56 352 PHE A C 1
ATOM 2675 O O . PHE A 1 352 ? -0.991 24.219 -7.48 1 97.56 352 PHE A O 1
ATOM 2682 N N . LEU A 1 353 ? -1.987 25.688 -6.121 1 97.38 353 LEU A N 1
ATOM 2683 C CA . LEU A 1 353 ? -3.264 24.984 -6.082 1 97.38 353 LEU A CA 1
ATOM 2684 C C . LEU A 1 353 ? -3.873 24.891 -7.477 1 97.38 353 LEU A C 1
ATOM 2686 O O . LEU A 1 353 ? -4.324 23.812 -7.887 1 97.38 353 LEU A O 1
ATOM 2690 N N . GLN A 1 354 ? -3.859 25.953 -8.227 1 96.5 354 GLN A N 1
ATOM 2691 C CA . GLN A 1 354 ? -4.441 26 -9.562 1 96.5 354 GLN A CA 1
ATOM 2692 C C . GLN A 1 354 ? -3.691 25.078 -10.531 1 96.5 354 GLN A C 1
ATOM 2694 O O . GLN A 1 354 ? -4.305 24.438 -11.375 1 96.5 354 GLN A O 1
ATOM 2699 N N . LYS A 1 355 ? -2.424 25.078 -10.383 1 97.06 355 LYS A N 1
ATOM 2700 C CA . LYS A 1 355 ? -1.627 24.172 -11.195 1 97.06 355 LYS A CA 1
ATOM 2701 C C . LYS A 1 355 ? -1.978 22.719 -10.883 1 97.06 355 LYS A C 1
ATOM 2703 O O . LYS A 1 355 ? -2.174 21.906 -11.797 1 97.06 355 LYS A O 1
ATOM 2708 N N . THR A 1 356 ? -2.055 22.406 -9.602 1 97.69 356 THR A N 1
ATOM 2709 C CA . THR A 1 356 ? -2.277 21.031 -9.164 1 97.69 356 THR A CA 1
ATOM 2710 C C . THR A 1 356 ? -3.668 20.562 -9.57 1 97.69 356 THR A C 1
ATOM 2712 O O . THR A 1 356 ? -3.818 19.469 -10.109 1 97.69 356 THR A O 1
ATOM 2715 N N . PHE A 1 357 ? -4.699 21.406 -9.43 1 97.69 357 PHE A N 1
ATOM 2716 C CA . PHE A 1 357 ? -6.074 20.953 -9.617 1 97.69 357 PHE A CA 1
ATOM 2717 C C . PHE A 1 357 ? -6.523 21.172 -11.055 1 97.69 357 PHE A C 1
ATOM 2719 O O . PHE A 1 357 ? -7.348 20.406 -11.57 1 97.69 357 PHE A O 1
ATOM 2726 N N . PHE A 1 358 ? -5.938 22.172 -11.75 1 96.56 358 PHE A N 1
ATOM 2727 C CA . PHE A 1 358 ? -6.52 22.562 -13.031 1 96.56 358 PHE A CA 1
ATOM 2728 C C . PHE A 1 358 ? -5.465 22.516 -14.133 1 96.56 358 PHE A C 1
ATOM 2730 O O . PHE A 1 358 ? -5.781 22.719 -15.305 1 96.56 358 PHE A O 1
ATOM 2737 N N . GLY A 1 359 ? -4.215 22.344 -13.781 1 96.38 359 GLY A N 1
ATOM 2738 C CA . GLY A 1 359 ? -3.154 22.344 -14.781 1 96.38 359 GLY A CA 1
ATOM 2739 C C . GLY A 1 359 ? -2.811 23.734 -15.281 1 96.38 359 GLY A C 1
ATOM 2740 O O . GLY A 1 359 ? -2.152 23.891 -16.312 1 96.38 359 GLY A O 1
ATOM 2741 N N . THR A 1 360 ? -3.211 24.672 -14.547 1 94.5 360 THR A N 1
ATOM 2742 C CA . THR A 1 360 ? -2.949 26.062 -14.945 1 94.5 360 THR A CA 1
ATOM 2743 C C . THR A 1 360 ? -1.472 26.391 -14.766 1 94.5 360 THR A C 1
ATOM 2745 O O . THR A 1 360 ? -0.938 26.312 -13.656 1 94.5 360 THR A O 1
ATOM 2748 N N . PRO A 1 361 ? -0.871 26.75 -15.805 1 92.75 361 PRO A N 1
ATOM 2749 C CA . PRO A 1 361 ? 0.536 27.125 -15.648 1 92.75 361 PRO A CA 1
ATOM 2750 C C . PRO A 1 361 ? 0.717 28.391 -14.82 1 92.75 361 PRO A C 1
ATOM 2752 O O . PRO A 1 361 ? -0.173 29.25 -14.781 1 92.75 361 PRO A O 1
ATOM 2755 N N . SER A 1 362 ? 1.763 28.469 -14.109 1 91.75 362 SER A N 1
ATOM 2756 C CA . SER A 1 362 ? 2.068 29.641 -13.297 1 91.75 362 SER A CA 1
ATOM 2757 C C . SER A 1 362 ? 3.553 29.984 -13.359 1 91.75 362 SER A C 1
ATOM 2759 O O . SER A 1 362 ? 4.395 29.094 -13.531 1 91.75 362 SER A O 1
ATOM 2761 N N . SER A 1 363 ? 3.822 31.266 -13.266 1 91.81 363 SER A N 1
ATOM 2762 C CA . SER A 1 363 ? 5.203 31.734 -13.211 1 91.81 363 SER A CA 1
ATOM 2763 C C . SER A 1 363 ? 5.68 31.906 -11.773 1 91.81 363 SER A C 1
ATOM 2765 O O . SER A 1 363 ? 6.844 32.25 -11.539 1 91.81 363 SER A O 1
ATOM 2767 N N . ALA A 1 364 ? 4.762 31.641 -10.836 1 94.06 364 ALA A N 1
ATOM 2768 C CA . ALA A 1 364 ? 5.145 31.766 -9.43 1 94.06 364 ALA A CA 1
ATOM 2769 C C . ALA A 1 364 ? 6.254 30.766 -9.086 1 94.06 364 ALA A C 1
ATOM 2771 O O . ALA A 1 364 ? 6.246 29.625 -9.555 1 94.06 364 ALA A O 1
ATOM 2772 N N . ASN A 1 365 ? 7.195 31.297 -8.242 1 96.31 365 ASN A N 1
ATOM 2773 C CA . ASN A 1 365 ? 8.312 30.469 -7.809 1 96.31 365 ASN A CA 1
ATOM 2774 C C . ASN A 1 365 ? 8.102 29.938 -6.391 1 96.31 365 ASN A C 1
ATOM 2776 O O . ASN A 1 365 ? 8.242 30.688 -5.422 1 96.31 365 ASN A O 1
ATOM 2780 N N . PHE A 1 366 ? 7.875 28.672 -6.27 1 98 366 PHE A N 1
ATOM 2781 C CA . PHE A 1 366 ? 7.605 28.078 -4.965 1 98 366 PHE A CA 1
ATOM 2782 C C . PHE A 1 366 ? 8.82 27.297 -4.465 1 98 366 PHE A C 1
ATOM 2784 O O . PHE A 1 366 ? 8.68 26.328 -3.713 1 98 366 PHE A O 1
ATOM 2791 N N . SER A 1 367 ? 9.984 27.703 -4.961 1 97.56 367 SER A N 1
ATOM 2792 C CA . SER A 1 367 ? 11.25 27.156 -4.488 1 97.56 367 SER A CA 1
ATOM 2793 C C . SER A 1 367 ? 12.125 28.25 -3.873 1 97.56 367 SER A C 1
ATOM 2795 O O . SER A 1 367 ? 13.273 28 -3.514 1 97.56 367 SER A O 1
ATOM 2797 N N . ASP A 1 368 ? 11.57 29.422 -3.812 1 96.62 368 ASP A N 1
ATOM 2798 C CA . ASP A 1 368 ? 12.273 30.547 -3.207 1 96.62 368 ASP A CA 1
ATOM 2799 C C . ASP A 1 368 ? 12.008 30.625 -1.704 1 96.62 368 ASP A C 1
ATOM 2801 O O . ASP A 1 368 ? 10.867 30.828 -1.278 1 96.62 368 ASP A O 1
ATOM 2805 N N . PHE A 1 369 ? 13.062 30.484 -0.91 1 96.62 369 PHE A N 1
ATOM 2806 C CA . PHE A 1 369 ? 12.883 30.531 0.536 1 96.62 369 PHE A CA 1
ATOM 2807 C C . PHE A 1 369 ? 13.609 31.719 1.138 1 96.62 369 PHE A C 1
ATOM 2809 O O . PHE A 1 369 ? 13.977 31.703 2.312 1 96.62 369 PHE A O 1
ATOM 2816 N N . SER A 1 370 ? 13.797 32.656 0.256 1 95.31 370 SER A N 1
ATOM 2817 C CA . SER A 1 370 ? 14.312 33.906 0.792 1 95.31 370 SER A CA 1
ATOM 2818 C C . SER A 1 370 ? 13.453 34.438 1.938 1 95.31 370 SER A C 1
ATOM 2820 O O . SER A 1 370 ? 12.227 34.25 1.931 1 95.31 370 SER A O 1
ATOM 2822 N N . PRO A 1 371 ? 14.016 35.062 2.998 1 95.06 371 PRO A N 1
ATOM 2823 C CA . PRO A 1 371 ? 15.375 35.562 3.123 1 95.06 371 PRO A CA 1
ATOM 2824 C C . PRO A 1 371 ? 16.344 34.562 3.73 1 95.06 371 PRO A C 1
ATOM 2826 O O . PRO A 1 371 ? 17.484 34.906 4.059 1 95.06 371 PRO A O 1
ATOM 2829 N N . PHE A 1 372 ? 15.961 33.375 3.918 1 96.56 372 PHE A N 1
ATOM 2830 C CA . PHE A 1 372 ? 16.797 32.406 4.621 1 96.56 372 PHE A CA 1
ATOM 2831 C C . PHE A 1 372 ? 17.875 31.859 3.699 1 96.56 372 PHE A C 1
ATOM 2833 O O . PHE A 1 372 ? 17.625 31.641 2.51 1 96.56 372 PHE A O 1
ATOM 2840 N N . PRO A 1 373 ? 19.062 31.594 4.211 1 97.19 373 PRO A N 1
ATOM 2841 C CA . PRO A 1 373 ? 20.109 30.969 3.4 1 97.19 373 PRO A CA 1
ATOM 2842 C C . PRO A 1 373 ? 19.891 29.469 3.211 1 97.19 373 PRO A C 1
ATOM 2844 O O . PRO A 1 373 ? 19.172 28.844 3.984 1 97.19 373 PRO A O 1
ATOM 2847 N N . PRO A 1 374 ? 20.516 28.875 2.133 1 97 374 PRO A N 1
ATOM 2848 C CA . PRO A 1 374 ? 20.5 27.406 1.999 1 97 374 PRO A CA 1
ATOM 2849 C C . PRO A 1 374 ? 21.328 26.719 3.07 1 97 374 PRO A C 1
ATOM 2851 O O . PRO A 1 374 ? 22.312 27.281 3.561 1 97 374 PRO A O 1
ATOM 2854 N N . HIS A 1 375 ? 20.969 25.5 3.479 1 97.69 375 HIS A N 1
ATOM 2855 C CA . HIS A 1 375 ? 21.672 24.719 4.484 1 97.69 375 HIS A CA 1
ATOM 2856 C C . HIS A 1 375 ? 21.984 23.312 3.969 1 97.69 375 HIS A C 1
ATOM 2858 O O . HIS A 1 375 ? 21.547 22.328 4.562 1 97.69 375 HIS A O 1
ATOM 2864 N N . PRO A 1 376 ? 22.781 23.156 2.93 1 97.25 376 PRO A N 1
ATOM 2865 C CA . PRO A 1 376 ? 23.078 21.828 2.398 1 97.25 376 PRO A CA 1
ATOM 2866 C C . PRO A 1 376 ? 23.797 20.938 3.408 1 97.25 376 PRO A C 1
ATOM 2868 O O . PRO A 1 376 ? 23.75 19.703 3.299 1 97.25 376 PRO A O 1
ATOM 2871 N N . GLU A 1 377 ? 24.438 21.578 4.465 1 97.56 377 GLU A N 1
ATOM 2872 C CA . GLU A 1 377 ? 25.141 20.828 5.5 1 97.56 377 GLU A CA 1
ATOM 2873 C C . GLU A 1 377 ? 24.172 19.969 6.316 1 97.56 377 GLU A C 1
ATOM 2875 O O . GLU A 1 377 ? 24.578 19.016 6.965 1 97.56 377 GLU A O 1
ATOM 2880 N N . ALA A 1 378 ? 22.891 20.312 6.297 1 98.31 378 ALA A N 1
ATOM 2881 C CA . ALA A 1 378 ? 21.891 19.578 7.059 1 98.31 378 ALA A CA 1
ATOM 2882 C C . ALA A 1 378 ? 21.547 18.25 6.383 1 98.31 378 ALA A C 1
ATOM 2884 O O . ALA A 1 378 ? 21 17.344 7.016 1 98.31 378 ALA A O 1
ATOM 2885 N N . TYR A 1 379 ? 21.781 18.109 5.125 1 98.56 379 TYR A N 1
ATOM 2886 C CA . TYR A 1 379 ? 21.469 16.906 4.363 1 98.56 379 TYR A CA 1
ATOM 2887 C C . TYR A 1 379 ? 22.594 16.562 3.402 1 98.56 379 TYR A C 1
ATOM 2889 O O . TYR A 1 379 ? 22.406 16.547 2.184 1 98.56 379 TYR A O 1
ATOM 2897 N N . PRO A 1 380 ? 23.719 16.094 3.928 1 98.19 380 PRO A N 1
ATOM 2898 C CA . PRO A 1 380 ? 24.922 15.828 3.129 1 98.19 380 PRO A CA 1
ATOM 2899 C C . PRO A 1 380 ? 24.719 14.703 2.115 1 98.19 380 PRO A C 1
ATOM 2901 O O . PRO A 1 380 ? 25.469 14.617 1.135 1 98.19 380 PRO A O 1
ATOM 2904 N N . TRP A 1 381 ? 23.766 13.852 2.32 1 97.56 381 TRP A N 1
ATOM 2905 C CA . TRP A 1 381 ? 23.484 12.734 1.43 1 97.56 381 TRP A CA 1
ATOM 2906 C C . TRP A 1 381 ? 23 13.234 0.069 1 97.56 381 TRP A C 1
ATOM 2908 O O . TRP A 1 381 ? 22.922 12.461 -0.89 1 97.56 381 TRP A O 1
ATOM 2918 N N . SER A 1 382 ? 22.641 14.5 -0.095 1 97.81 382 SER A N 1
ATOM 2919 C CA . SER A 1 382 ? 22.062 15.062 -1.312 1 97.81 382 SER A CA 1
ATOM 2920 C C . SER A 1 382 ? 23.078 15.055 -2.457 1 97.81 382 SER A C 1
ATOM 2922 O O . SER A 1 382 ? 22.703 15.211 -3.621 1 97.81 382 SER A O 1
ATOM 2924 N N . THR A 1 383 ? 24.344 14.875 -2.18 1 96.44 383 THR A N 1
ATOM 2925 C CA . THR A 1 383 ? 25.391 14.875 -3.205 1 96.44 383 THR A CA 1
ATOM 2926 C C . THR A 1 383 ? 25.625 13.461 -3.729 1 96.44 383 THR A C 1
ATOM 2928 O O . THR A 1 383 ? 26.375 13.266 -4.691 1 96.44 383 THR A O 1
ATOM 2931 N N . HIS A 1 384 ? 25.047 12.453 -3.105 1 95 384 HIS A N 1
ATOM 2932 C CA . HIS A 1 384 ? 25.188 11.055 -3.51 1 95 384 HIS A CA 1
ATOM 2933 C C . HIS A 1 384 ? 23.828 10.383 -3.656 1 95 384 HIS A C 1
ATOM 2935 O O . HIS A 1 384 ? 23.438 9.57 -2.812 1 95 384 HIS A O 1
ATOM 2941 N N . LEU A 1 385 ? 23.219 10.609 -4.734 1 96.31 385 LEU A N 1
ATOM 2942 C CA . LEU A 1 385 ? 21.891 10.055 -4.953 1 96.31 385 LEU A CA 1
ATOM 2943 C C . LEU A 1 385 ? 21.969 8.688 -5.621 1 96.31 385 LEU A C 1
ATOM 2945 O O . LEU A 1 385 ? 22.859 8.438 -6.43 1 96.31 385 LEU A O 1
ATOM 2949 N N . PRO A 1 386 ? 21.062 7.777 -5.234 1 93.31 386 PRO A N 1
ATOM 2950 C CA . PRO A 1 386 ? 21 6.512 -5.969 1 93.31 386 PRO A CA 1
ATOM 2951 C C . PRO A 1 386 ? 20.578 6.695 -7.426 1 93.31 386 PRO A C 1
ATOM 2953 O O . PRO A 1 386 ? 20.047 7.746 -7.793 1 93.31 386 PRO A O 1
ATOM 2956 N N . PRO A 1 387 ? 20.891 5.621 -8.234 1 86.25 387 PRO A N 1
ATOM 2957 C CA . PRO A 1 387 ? 20.406 5.664 -9.617 1 86.25 387 PRO A CA 1
ATOM 2958 C C . PRO A 1 387 ? 18.891 5.77 -9.711 1 86.25 387 PRO A C 1
ATOM 2960 O O . PRO A 1 387 ? 18.188 5.391 -8.773 1 86.25 387 PRO A O 1
ATOM 2963 N N . GLN A 1 388 ? 18.5 6.348 -10.812 1 83.06 388 GLN A N 1
ATOM 2964 C CA . GLN A 1 388 ? 17.078 6.535 -11.016 1 83.06 388 GLN A CA 1
ATOM 2965 C C . GLN A 1 388 ? 16.422 5.273 -11.578 1 83.06 388 GLN A C 1
ATOM 2967 O O . GLN A 1 388 ? 17.062 4.512 -12.305 1 83.06 388 GLN A O 1
ATOM 2972 N N . MET B 1 1 ? 13.742 -3.967 58.781 1 27.19 1 MET B N 1
ATOM 2973 C CA . MET B 1 1 ? 13.305 -2.918 57.844 1 27.19 1 MET B CA 1
ATOM 2974 C C . MET B 1 1 ? 13.031 -3.49 56.469 1 27.19 1 MET B C 1
ATOM 2976 O O . MET B 1 1 ? 13.922 -4.055 55.844 1 27.19 1 MET B O 1
ATOM 2980 N N . ASN B 1 2 ? 11.727 -3.953 56.188 1 26.17 2 ASN B N 1
ATOM 2981 C CA . ASN B 1 2 ? 11.125 -4.879 55.25 1 26.17 2 ASN B CA 1
ATOM 2982 C C . ASN B 1 2 ? 11.047 -4.277 53.844 1 26.17 2 ASN B C 1
ATOM 2984 O O . ASN B 1 2 ? 10.414 -3.234 53.656 1 26.17 2 ASN B O 1
ATOM 2988 N N . LEU B 1 3 ? 12.141 -4.52 53.094 1 25.88 3 LEU B N 1
ATOM 2989 C CA . LEU B 1 3 ? 12.406 -4.043 51.719 1 25.88 3 LEU B CA 1
ATOM 2990 C C . LEU B 1 3 ? 11.328 -4.516 50.75 1 25.88 3 LEU B C 1
ATOM 2992 O O . LEU B 1 3 ? 11.18 -5.719 50.531 1 25.88 3 LEU B O 1
ATOM 2996 N N . LEU B 1 4 ? 10.195 -3.707 50.625 1 22.3 4 LEU B N 1
ATOM 2997 C CA . LEU B 1 4 ? 9.039 -3.951 49.75 1 22.3 4 LEU B CA 1
ATOM 2998 C C . LEU B 1 4 ? 9.438 -3.934 48.281 1 22.3 4 LEU B C 1
ATOM 3000 O O . LEU B 1 4 ? 9.961 -2.93 47.781 1 22.3 4 LEU B O 1
ATOM 3004 N N . VAL B 1 5 ? 9.75 -5.137 47.688 1 26.89 5 VAL B N 1
ATOM 3005 C CA . VAL B 1 5 ? 10.109 -5.418 46.312 1 26.89 5 VAL B CA 1
ATOM 3006 C C . VAL B 1 5 ? 8.961 -5.02 45.375 1 26.89 5 VAL B C 1
ATOM 3008 O O . VAL B 1 5 ? 7.867 -5.578 45.469 1 26.89 5 VAL B O 1
ATOM 3011 N N . PHE B 1 6 ? 8.859 -3.678 45.062 1 22.09 6 PHE B N 1
ATOM 3012 C CA . PHE B 1 6 ? 7.836 -3.238 44.125 1 22.09 6 PHE B CA 1
ATOM 3013 C C . PHE B 1 6 ? 8.031 -3.896 42.75 1 22.09 6 PHE B C 1
ATOM 3015 O O . PHE B 1 6 ? 9.016 -3.633 42.062 1 22.09 6 PHE B O 1
ATOM 3022 N N . LEU B 1 7 ? 7.566 -5.156 42.594 1 23.52 7 LEU B N 1
ATOM 3023 C CA . LEU B 1 7 ? 7.566 -5.895 41.344 1 23.52 7 LEU B CA 1
ATOM 3024 C C . LEU B 1 7 ? 6.727 -5.176 40.281 1 23.52 7 LEU B C 1
ATOM 3026 O O . LEU B 1 7 ? 5.5 -5.102 40.406 1 23.52 7 LEU B O 1
ATOM 3030 N N . GLY B 1 8 ? 7.242 -4.016 39.844 1 21.81 8 GLY B N 1
ATOM 3031 C CA . GLY B 1 8 ? 6.48 -3.295 38.844 1 21.81 8 GLY B CA 1
ATOM 3032 C C . GLY B 1 8 ? 6.18 -4.129 37.594 1 21.81 8 GLY B C 1
ATOM 3033 O O . GLY B 1 8 ? 7.082 -4.73 37.031 1 21.81 8 GLY B O 1
ATOM 3034 N N . LEU B 1 9 ? 4.914 -4.625 37.438 1 22 9 LEU B N 1
ATOM 3035 C CA . LEU B 1 9 ? 4.293 -5.328 36.312 1 22 9 LEU B CA 1
ATOM 3036 C C . LEU B 1 9 ? 4.43 -4.523 35.031 1 22 9 LEU B C 1
ATOM 3038 O O . LEU B 1 9 ? 3.875 -3.43 34.906 1 22 9 LEU B O 1
ATOM 3042 N N . LEU B 1 10 ? 5.539 -4.59 34.406 1 21.17 10 LEU B N 1
ATOM 3043 C CA . LEU B 1 10 ? 5.68 -3.971 33.094 1 21.17 10 LEU B CA 1
ATOM 3044 C C . LEU B 1 10 ? 4.656 -4.539 32.125 1 21.17 10 LEU B C 1
ATOM 3046 O O . LEU B 1 10 ? 4.652 -5.742 31.844 1 21.17 10 LEU B O 1
ATOM 3050 N N . ALA B 1 11 ? 3.508 -3.912 32.062 1 27 11 ALA B N 1
ATOM 3051 C CA . ALA B 1 11 ? 2.438 -4.18 31.125 1 27 11 ALA B CA 1
ATOM 3052 C C . ALA B 1 11 ? 2.953 -4.098 29.688 1 27 11 ALA B C 1
ATOM 3054 O O . ALA B 1 11 ? 3.551 -3.094 29.297 1 27 11 ALA B O 1
ATOM 3055 N N . GLY B 1 12 ? 3.17 -5.102 29.078 1 25.91 12 GLY B N 1
ATOM 3056 C CA . GLY B 1 12 ? 3.492 -5.305 27.688 1 25.91 12 GLY B CA 1
ATOM 3057 C C . GLY B 1 12 ? 2.674 -4.43 26.75 1 25.91 12 GLY B C 1
ATOM 3058 O O . GLY B 1 12 ? 1.456 -4.32 26.906 1 25.91 12 GLY B O 1
ATOM 3059 N N . ALA B 1 13 ? 3.137 -3.336 26.219 1 28.55 13 ALA B N 1
ATOM 3060 C CA . ALA B 1 13 ? 2.545 -2.471 25.203 1 28.55 13 ALA B CA 1
ATOM 3061 C C . ALA B 1 13 ? 1.796 -3.287 24.156 1 28.55 13 ALA B C 1
ATOM 3063 O O . ALA B 1 13 ? 2.396 -4.105 23.453 1 28.55 13 ALA B O 1
ATOM 3064 N N . SER B 1 14 ? 0.51 -3.609 24.422 1 27.56 14 SER B N 1
ATOM 3065 C CA . SER B 1 14 ? -0.444 -4.238 23.516 1 27.56 14 SER B CA 1
ATOM 3066 C C . SER B 1 14 ? -0.356 -3.635 22.109 1 27.56 14 SER B C 1
ATOM 3068 O O . SER B 1 14 ? -0.473 -2.418 21.953 1 27.56 14 SER B O 1
ATOM 3070 N N . LEU B 1 15 ? 0.452 -3.982 21.219 1 30.89 15 LEU B N 1
ATOM 3071 C CA . LEU B 1 15 ? 0.191 -3.736 19.812 1 30.89 15 LEU B CA 1
ATOM 3072 C C . LEU B 1 15 ? -1.303 -3.566 19.547 1 30.89 15 LEU B C 1
ATOM 3074 O O . LEU B 1 15 ? -2.129 -4.02 20.344 1 30.89 15 LEU B O 1
ATOM 3078 N N . GLY B 1 16 ? -1.676 -2.693 18.578 1 33.88 16 GLY B N 1
ATOM 3079 C CA . GLY B 1 16 ? -3.059 -2.447 18.203 1 33.88 16 GLY B CA 1
ATOM 3080 C C . GLY B 1 16 ? -3.945 -3.668 18.359 1 33.88 16 GLY B C 1
ATOM 3081 O O . GLY B 1 16 ? -3.465 -4.801 18.297 1 33.88 16 GLY B O 1
ATOM 3082 N N . SER B 1 17 ? -4.906 -3.545 19.094 1 36.59 17 SER B N 1
ATOM 3083 C CA . SER B 1 17 ? -5.984 -4.527 19.172 1 36.59 17 SER B CA 1
ATOM 3084 C C . SER B 1 17 ? -6.18 -5.234 17.828 1 36.59 17 SER B C 1
ATOM 3086 O O . SER B 1 17 ? -6.562 -4.605 16.844 1 36.59 17 SER B O 1
ATOM 3088 N N . THR B 1 18 ? -5.25 -5.883 17.328 1 44.44 18 THR B N 1
ATOM 3089 C CA . THR B 1 18 ? -5.504 -6.758 16.188 1 44.44 18 THR B CA 1
ATOM 3090 C C . THR B 1 18 ? -6.926 -7.305 16.219 1 44.44 18 THR B C 1
ATOM 3092 O O . THR B 1 18 ? -7.27 -8.086 17.109 1 44.44 18 THR B O 1
ATOM 3095 N N . GLN B 1 19 ? -7.844 -6.43 16.078 1 52.28 19 GLN B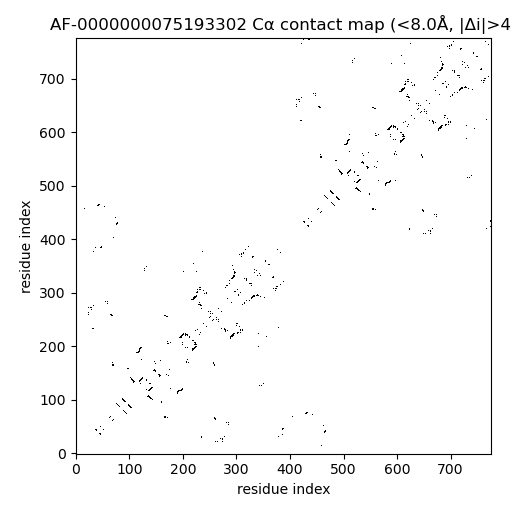 N 1
ATOM 3096 C CA . GLN B 1 19 ? -9.133 -7.07 15.836 1 52.28 19 GLN B CA 1
ATOM 3097 C C . GLN B 1 19 ? -8.953 -8.414 15.125 1 52.28 19 GLN B C 1
ATOM 3099 O O . GLN B 1 19 ? -8.344 -8.477 14.055 1 52.28 19 GLN B O 1
ATOM 3104 N N . LEU B 1 20 ? -9.07 -9.398 15.883 1 70.12 20 LEU B N 1
ATOM 3105 C CA . LEU B 1 20 ? -8.953 -10.781 15.43 1 70.12 20 LEU B CA 1
ATOM 3106 C C . LEU B 1 20 ? -9.945 -11.07 14.312 1 70.12 20 LEU B C 1
ATOM 3108 O O . LEU B 1 20 ? -11.133 -10.75 14.43 1 70.12 20 LEU B O 1
ATOM 3112 N N . LEU B 1 21 ? -9.5 -11.273 13.164 1 90.62 21 LEU B N 1
ATOM 3113 C CA . LEU B 1 21 ? -10.328 -11.758 12.062 1 90.62 21 LEU B CA 1
ATOM 3114 C C . LEU B 1 21 ? -11.109 -13 12.477 1 90.62 21 LEU B C 1
ATOM 3116 O O . LEU B 1 21 ? -10.68 -13.742 13.359 1 90.62 21 LEU B O 1
ATOM 3120 N N . PRO B 1 22 ? -12.289 -13.188 11.969 1 94.56 22 PRO B N 1
ATOM 3121 C CA . PRO B 1 22 ? -13.133 -14.32 12.359 1 94.56 22 PRO B CA 1
ATOM 3122 C C . PRO B 1 22 ? -12.43 -15.664 12.172 1 94.56 22 PRO B C 1
ATOM 3124 O O . PRO B 1 22 ? -11.602 -15.812 11.266 1 94.56 22 PRO B O 1
ATOM 3127 N N . LYS B 1 23 ? -12.844 -16.609 13.078 1 95.38 23 LYS B N 1
ATOM 3128 C CA . LYS B 1 23 ? -12.445 -18 12.844 1 95.38 23 LYS B CA 1
ATOM 3129 C C . LYS B 1 23 ? -13.188 -18.594 11.656 1 95.38 23 LYS B C 1
ATOM 3131 O O . LYS B 1 23 ? -14.32 -18.203 11.367 1 95.38 23 LYS B O 1
ATOM 3136 N N . PRO B 1 24 ? -12.5 -19.5 10.969 1 97.19 24 PRO B N 1
ATOM 3137 C CA . PRO B 1 24 ? -13.125 -20.109 9.797 1 97.19 24 PRO B CA 1
ATOM 3138 C C . PRO B 1 24 ? -14.562 -20.562 10.055 1 97.19 24 PRO B C 1
ATOM 3140 O O . PRO B 1 24 ? -15.445 -20.312 9.227 1 97.19 24 PRO B O 1
ATOM 3143 N N . GLU B 1 25 ? -14.883 -21.109 11.219 1 96.94 25 GLU B N 1
ATOM 3144 C CA . GLU B 1 25 ? -16.219 -21.641 11.516 1 96.94 25 GLU B CA 1
ATOM 3145 C C . GLU B 1 25 ? -17.219 -20.516 11.719 1 96.94 25 GLU B C 1
ATOM 3147 O O . GLU B 1 25 ? -18.438 -20.734 11.672 1 96.94 25 GLU B O 1
ATOM 3152 N N . ASP B 1 26 ? -16.734 -19.281 11.969 1 96.12 26 ASP B N 1
ATOM 3153 C CA . ASP B 1 26 ? -17.594 -18.141 12.227 1 96.12 26 ASP B CA 1
ATOM 3154 C C . ASP B 1 26 ? -17.875 -17.359 10.938 1 96.12 26 ASP B C 1
ATOM 3156 O O . ASP B 1 26 ? -18.703 -16.453 10.93 1 96.12 26 ASP B O 1
ATOM 3160 N N . LEU B 1 27 ? -17.219 -17.688 9.844 1 97.25 27 LEU B N 1
ATOM 3161 C CA . LEU B 1 27 ? -17.469 -17.047 8.555 1 97.25 27 LEU B CA 1
ATOM 3162 C C . LEU B 1 27 ? -18.75 -17.609 7.922 1 97.25 27 LEU B C 1
ATOM 3164 O O . LEU B 1 27 ? -19.062 -18.781 8.07 1 97.25 27 LEU B O 1
ATOM 3168 N N . PRO B 1 28 ? -19.484 -16.766 7.27 1 97.06 28 PRO B N 1
ATOM 3169 C CA . PRO B 1 28 ? -20.703 -17.266 6.637 1 97.06 28 PRO B CA 1
ATOM 3170 C C . PRO B 1 28 ? -20.422 -18.203 5.461 1 97.06 28 PRO B C 1
ATOM 3172 O O . PRO B 1 28 ? -19.359 -18.125 4.852 1 97.06 28 PRO B O 1
ATOM 3175 N N . ILE B 1 29 ? -21.359 -19.078 5.207 1 97.56 29 ILE B N 1
ATOM 3176 C CA . ILE B 1 29 ? -21.328 -19.891 3.99 1 97.56 29 ILE B CA 1
ATOM 3177 C C . ILE B 1 29 ? -21.766 -19.031 2.797 1 97.56 29 ILE B C 1
ATOM 3179 O O . ILE B 1 29 ? -22.859 -18.453 2.807 1 97.56 29 ILE B O 1
ATOM 3183 N N . ILE B 1 30 ? -20.984 -18.891 1.804 1 97.25 30 ILE B N 1
ATOM 3184 C CA . ILE B 1 30 ? -21.266 -18.172 0.563 1 97.25 30 ILE B CA 1
ATOM 3185 C C . ILE B 1 30 ? -21.266 -19.156 -0.607 1 97.25 30 ILE B C 1
ATOM 3187 O O . ILE B 1 30 ? -20.203 -19.625 -1.027 1 97.25 30 ILE B O 1
ATOM 3191 N N . PRO B 1 31 ? -22.359 -19.438 -1.202 1 95.88 31 PRO B N 1
ATOM 3192 C CA . PRO B 1 31 ? -22.438 -20.531 -2.186 1 95.88 31 PRO B CA 1
ATOM 3193 C C . PRO B 1 31 ? -21.969 -20.094 -3.574 1 95.88 31 PRO B C 1
ATOM 3195 O O . PRO B 1 31 ? -21.75 -20.953 -4.445 1 95.88 31 PRO B O 1
ATOM 3198 N N . VAL B 1 32 ? -21.906 -18.781 -3.867 1 98 32 VAL B N 1
ATOM 3199 C CA . VAL B 1 32 ? -21.391 -18.266 -5.129 1 98 32 VAL B CA 1
ATOM 3200 C C . VAL B 1 32 ? -20.031 -17.594 -4.898 1 98 32 VAL B C 1
ATOM 3202 O O . VAL B 1 32 ? -19.531 -17.578 -3.775 1 98 32 VAL B O 1
ATOM 3205 N N . LEU B 1 33 ? -19.406 -17.125 -6.008 1 98.62 33 LEU B N 1
ATOM 3206 C CA . LEU B 1 33 ? -18.188 -16.375 -5.801 1 98.62 33 LEU B CA 1
ATOM 3207 C C . LEU B 1 33 ? -18.453 -15.117 -4.961 1 98.62 33 LEU B C 1
ATOM 3209 O O . LEU B 1 33 ? -19.406 -14.391 -5.215 1 98.62 33 LEU B O 1
ATOM 3213 N N . PRO B 1 34 ? -17.641 -14.898 -3.916 1 98.31 34 PRO B N 1
ATOM 3214 C CA . PRO B 1 34 ? -17.828 -13.68 -3.129 1 98.31 34 PRO B CA 1
ATOM 3215 C C . PRO B 1 34 ? -17.781 -12.406 -3.979 1 98.31 34 PRO B C 1
ATOM 3217 O O . PRO B 1 34 ? -17 -12.32 -4.922 1 98.31 34 PRO B O 1
ATOM 3220 N N . ASP B 1 35 ? -18.656 -11.414 -3.664 1 98.25 35 ASP B N 1
ATOM 3221 C CA . ASP B 1 35 ? -18.719 -10.133 -4.359 1 98.25 35 ASP B CA 1
ATOM 3222 C C . ASP B 1 35 ? -17.453 -9.32 -4.129 1 98.25 35 ASP B C 1
ATOM 3224 O O . ASP B 1 35 ? -17.188 -8.867 -3.012 1 98.25 35 ASP B O 1
ATOM 3228 N N . PRO B 1 36 ? -16.641 -9.125 -5.18 1 98.31 36 PRO B N 1
ATOM 3229 C CA . PRO B 1 36 ? -15.406 -8.367 -5 1 98.31 36 PRO B CA 1
ATOM 3230 C C . PRO B 1 36 ? -15.648 -6.895 -4.68 1 98.31 36 PRO B C 1
ATOM 3232 O O . PRO B 1 36 ? -14.727 -6.176 -4.301 1 98.31 36 PRO B O 1
ATOM 3235 N N . PHE B 1 37 ? -16.891 -6.441 -4.715 1 98 37 PHE B N 1
ATOM 3236 C CA . PHE B 1 37 ? -17.219 -5.039 -4.5 1 98 37 PHE B CA 1
ATOM 3237 C C . PHE B 1 37 ? -17.875 -4.844 -3.135 1 98 37 PHE B C 1
ATOM 3239 O O . PHE B 1 37 ? -18.438 -3.783 -2.855 1 98 37 PHE B O 1
ATOM 3246 N N . THR B 1 38 ? -17.828 -5.824 -2.318 1 96.88 38 THR B N 1
ATOM 3247 C CA . THR B 1 38 ? -18.359 -5.738 -0.963 1 96.88 38 THR B CA 1
ATOM 3248 C C . THR B 1 38 ? -17.281 -6.082 0.063 1 96.88 38 THR B C 1
ATOM 3250 O O . THR B 1 38 ? -16.672 -7.148 -0.008 1 96.88 38 THR B O 1
ATOM 3253 N N . PHE B 1 39 ? -17.031 -5.094 0.968 1 95.62 39 PHE B N 1
ATOM 3254 C CA . PHE B 1 39 ? -16.188 -5.406 2.107 1 95.62 39 PHE B CA 1
ATOM 3255 C C . PHE B 1 39 ? -16.766 -6.551 2.928 1 95.62 39 PHE B C 1
ATOM 3257 O O . PHE B 1 39 ? -17.906 -6.473 3.381 1 95.62 39 PHE B O 1
ATOM 3264 N N . ARG B 1 40 ? -15.953 -7.582 3.146 1 94.12 40 ARG B N 1
ATOM 3265 C CA . ARG B 1 40 ? -16.438 -8.789 3.799 1 94.12 40 ARG B CA 1
ATOM 3266 C C . ARG B 1 40 ? -16.625 -8.57 5.301 1 94.12 40 ARG B C 1
ATOM 3268 O O . ARG B 1 40 ? -17.516 -9.148 5.918 1 94.12 40 ARG B O 1
ATOM 3275 N N . LEU B 1 41 ? -15.859 -7.812 5.855 1 91.94 41 LEU B N 1
ATOM 3276 C CA . LEU B 1 41 ? -15.805 -7.695 7.309 1 91.94 41 LEU B CA 1
ATOM 3277 C C . LEU B 1 41 ? -16.844 -6.691 7.812 1 91.94 41 LEU B C 1
ATOM 3279 O O . LEU B 1 41 ? -17.234 -6.734 8.977 1 91.94 41 LEU B O 1
ATOM 3283 N N . THR B 1 42 ? -17.297 -5.762 6.918 1 92 42 THR B N 1
ATOM 3284 C CA . THR B 1 42 ? -18.25 -4.75 7.348 1 92 42 THR B CA 1
ATOM 3285 C C . THR B 1 42 ? -19.562 -4.871 6.562 1 92 42 THR B C 1
ATOM 3287 O O . THR B 1 42 ? -20.562 -4.242 6.906 1 92 42 THR B O 1
ATOM 3290 N N . ASN B 1 43 ? -19.516 -5.641 5.445 1 92 43 ASN B N 1
ATOM 3291 C CA . ASN B 1 43 ? -20.656 -5.828 4.539 1 92 43 ASN B CA 1
ATOM 3292 C C . ASN B 1 43 ? -21.031 -4.527 3.836 1 92 43 ASN B C 1
ATOM 3294 O O . ASN B 1 43 ? -22.188 -4.328 3.471 1 92 43 ASN B O 1
ATOM 3298 N N . GLN B 1 44 ? -20.109 -3.613 3.742 1 91.88 44 GLN B N 1
ATOM 3299 C CA . GLN B 1 44 ? -20.328 -2.369 3.01 1 91.88 44 GLN B CA 1
ATOM 3300 C C . GLN B 1 44 ? -19.859 -2.494 1.562 1 91.88 44 GLN B C 1
ATOM 3302 O O . GLN B 1 44 ? -18.734 -2.938 1.303 1 91.88 44 GLN B O 1
ATOM 3307 N N . ARG B 1 45 ? -20.703 -2.146 0.715 1 92.81 45 ARG B N 1
ATOM 3308 C CA . ARG B 1 45 ? -20.312 -2.186 -0.692 1 92.81 45 ARG B CA 1
ATOM 3309 C C . ARG B 1 45 ? -19.453 -0.986 -1.059 1 92.81 45 ARG B C 1
ATOM 3311 O O . ARG B 1 45 ? -19.594 0.09 -0.474 1 92.81 45 ARG B O 1
ATOM 3318 N N . VAL B 1 46 ? -18.531 -1.202 -1.981 1 93.38 46 VAL B N 1
ATOM 3319 C CA . VAL B 1 46 ? -17.688 -0.124 -2.5 1 93.38 46 VAL B CA 1
ATOM 3320 C C . VAL B 1 46 ? -18.562 0.932 -3.172 1 93.38 46 VAL B C 1
ATOM 3322 O O . VAL B 1 46 ? -19.531 0.598 -3.869 1 93.38 46 VAL B O 1
ATOM 3325 N N . ASN B 1 47 ? -18.281 2.219 -2.957 1 86.5 47 ASN B N 1
ATOM 3326 C CA . ASN B 1 47 ? -19.078 3.303 -3.539 1 86.5 47 ASN B CA 1
ATOM 3327 C C . ASN B 1 47 ? -18.625 3.619 -4.961 1 86.5 47 ASN B C 1
ATOM 3329 O O . ASN B 1 47 ? -19.438 3.994 -5.809 1 86.5 47 ASN B O 1
ATOM 3333 N N . SER B 1 48 ? -17.344 3.535 -5.18 1 89.5 48 SER B N 1
ATOM 3334 C CA . SER B 1 48 ? -16.719 3.85 -6.457 1 89.5 48 SER B CA 1
ATOM 3335 C C . SER B 1 48 ? -15.32 3.232 -6.551 1 89.5 48 SER B C 1
ATOM 3337 O O . SER B 1 48 ? -14.883 2.529 -5.641 1 89.5 48 SER B O 1
ATOM 3339 N N . ARG B 1 49 ? -14.672 3.523 -7.637 1 91.62 49 ARG B N 1
ATOM 3340 C CA . ARG B 1 49 ? -13.312 3.025 -7.832 1 91.62 49 ARG B CA 1
ATOM 3341 C C . ARG B 1 49 ? -12.367 3.598 -6.785 1 91.62 49 ARG B C 1
ATOM 3343 O O . ARG B 1 49 ? -11.328 3.002 -6.488 1 91.62 49 ARG B O 1
ATOM 3350 N N . ALA B 1 50 ? -12.758 4.656 -6.176 1 86.69 50 ALA B N 1
ATOM 3351 C CA . ALA B 1 50 ? -11.914 5.289 -5.168 1 86.69 50 ALA B CA 1
ATOM 3352 C C . ALA B 1 50 ? -11.781 4.41 -3.93 1 86.69 50 ALA B C 1
ATOM 3354 O O . ALA B 1 50 ? -10.828 4.543 -3.164 1 86.69 50 ALA B O 1
ATOM 3355 N N . ASP B 1 51 ? -12.758 3.438 -3.77 1 91.88 51 ASP B N 1
ATOM 3356 C CA . ASP B 1 51 ? -12.742 2.547 -2.613 1 91.88 51 ASP B CA 1
ATOM 3357 C C . ASP B 1 51 ? -11.914 1.295 -2.895 1 91.88 51 ASP B C 1
ATOM 3359 O O . ASP B 1 51 ? -11.625 0.516 -1.984 1 91.88 51 ASP B O 1
ATOM 3363 N N . TRP B 1 52 ? -11.469 1.139 -4.125 1 95.19 52 TRP B N 1
ATOM 3364 C CA . TRP B 1 52 ? -10.852 -0.127 -4.516 1 95.19 52 TRP B CA 1
ATOM 3365 C C . TRP B 1 52 ? -9.555 -0.363 -3.742 1 95.19 52 TRP B C 1
ATOM 3367 O O . TRP B 1 52 ? -9.297 -1.477 -3.281 1 95.19 52 TRP B O 1
ATOM 3377 N N . PRO B 1 53 ? -8.758 0.685 -3.494 1 94.12 53 PRO B N 1
ATOM 3378 C CA . PRO B 1 53 ? -7.535 0.415 -2.73 1 94.12 53 PRO B CA 1
ATOM 3379 C C . PRO B 1 53 ? -7.824 -0.157 -1.344 1 94.12 53 PRO B C 1
ATOM 3381 O O . PRO B 1 53 ? -7.137 -1.079 -0.897 1 94.12 53 PRO B O 1
ATOM 3384 N N . ALA B 1 54 ? -8.805 0.337 -0.684 1 94.12 54 ALA B N 1
ATOM 3385 C CA . ALA B 1 54 ? -9.172 -0.186 0.629 1 94.12 54 ALA B CA 1
ATOM 3386 C C . ALA B 1 54 ? -9.727 -1.604 0.521 1 94.12 54 ALA B C 1
ATOM 3388 O O . ALA B 1 54 ? -9.414 -2.463 1.352 1 94.12 54 ALA B O 1
ATOM 3389 N N . ARG B 1 55 ? -10.57 -1.793 -0.494 1 97.56 55 ARG B N 1
ATOM 3390 C CA . ARG B 1 55 ? -11.125 -3.125 -0.713 1 97.56 55 ARG B CA 1
ATOM 3391 C C . ARG B 1 55 ? -10.031 -4.129 -1.049 1 97.56 55 ARG B C 1
ATOM 3393 O O . ARG B 1 55 ? -10 -5.23 -0.503 1 97.56 55 ARG B O 1
ATOM 3400 N N . LYS B 1 56 ? -9.156 -3.75 -1.957 1 97.94 56 LYS B N 1
ATOM 3401 C CA . LYS B 1 56 ? -8.016 -4.586 -2.316 1 97.94 56 LYS B CA 1
ATOM 3402 C C . LYS B 1 56 ? -7.176 -4.93 -1.088 1 97.94 56 LYS B C 1
ATOM 3404 O O . LYS B 1 56 ? -6.746 -6.074 -0.925 1 97.94 56 LYS B O 1
ATOM 3409 N N . LYS B 1 57 ? -6.965 -3.98 -0.24 1 97.06 57 LYS B N 1
ATOM 3410 C CA . LYS B 1 57 ? -6.215 -4.223 0.99 1 97.06 57 LYS B CA 1
ATOM 3411 C C . LYS B 1 57 ? -6.926 -5.234 1.879 1 97.06 57 LYS B C 1
ATOM 3413 O O . LYS B 1 57 ? -6.281 -6.074 2.514 1 97.06 57 LYS B O 1
ATOM 3418 N N . GLU B 1 58 ? -8.227 -5.156 1.979 1 97.69 58 GLU B N 1
ATOM 3419 C CA . GLU B 1 58 ? -8.961 -6.156 2.752 1 97.69 58 GLU B CA 1
ATOM 3420 C C . GLU B 1 58 ? -8.766 -7.555 2.176 1 97.69 58 GLU B C 1
ATOM 3422 O O . GLU B 1 58 ? -8.461 -8.5 2.908 1 97.69 58 GLU B O 1
ATOM 3427 N N . ILE B 1 59 ? -8.961 -7.637 0.837 1 98.5 59 ILE B N 1
ATOM 3428 C CA . ILE B 1 59 ? -8.797 -8.938 0.196 1 98.5 59 ILE B CA 1
ATOM 3429 C C . ILE B 1 59 ? -7.391 -9.469 0.471 1 98.5 59 ILE B C 1
ATOM 3431 O O . ILE B 1 59 ? -7.223 -10.633 0.835 1 98.5 59 ILE B O 1
ATOM 3435 N N . PHE B 1 60 ? -6.441 -8.562 0.335 1 98.62 60 PHE B N 1
ATOM 3436 C CA . PHE B 1 60 ? -5.047 -8.922 0.565 1 98.62 60 PHE B CA 1
ATOM 3437 C C . PHE B 1 60 ? -4.848 -9.438 1.986 1 98.62 60 PHE B C 1
ATOM 3439 O O . PHE B 1 60 ? -4.152 -10.43 2.201 1 98.62 60 PHE B O 1
ATOM 3446 N N . THR B 1 61 ? -5.445 -8.828 2.912 1 97.38 61 THR B N 1
ATOM 3447 C CA . THR B 1 61 ? -5.371 -9.25 4.309 1 97.38 61 THR B CA 1
ATOM 3448 C C . THR B 1 61 ? -6.043 -10.602 4.504 1 97.38 61 THR B C 1
ATOM 3450 O O . THR B 1 61 ? -5.5 -11.484 5.18 1 97.38 61 THR B O 1
ATOM 3453 N N . LEU B 1 62 ? -7.168 -10.797 3.92 1 98.25 62 LEU B N 1
ATOM 3454 C CA . LEU B 1 62 ? -7.934 -12.031 4.066 1 98.25 62 LEU B CA 1
ATOM 3455 C C . LEU B 1 62 ? -7.18 -13.219 3.477 1 98.25 62 LEU B C 1
ATOM 3457 O O . LEU B 1 62 ? -7.16 -14.297 4.066 1 98.25 62 LEU B O 1
ATOM 3461 N N . VAL B 1 63 ? -6.531 -13.008 2.328 1 98.56 63 VAL B N 1
ATOM 3462 C CA . VAL B 1 63 ? -5.852 -14.141 1.699 1 98.56 63 VAL B CA 1
ATOM 3463 C C . VAL B 1 63 ? -4.598 -14.492 2.496 1 98.56 63 VAL B C 1
ATOM 3465 O O . VAL B 1 63 ? -4.184 -15.656 2.525 1 98.56 63 VAL B O 1
ATOM 3468 N N . GLN B 1 64 ? -3.996 -13.5 3.113 1 98.31 64 GLN B N 1
ATOM 3469 C CA . GLN B 1 64 ? -2.873 -13.82 3.988 1 98.31 64 GLN B CA 1
ATOM 3470 C C . GLN B 1 64 ? -3.34 -14.586 5.223 1 98.31 64 GLN B C 1
ATOM 3472 O O . GLN B 1 64 ? -2.705 -15.562 5.633 1 98.31 64 GLN B O 1
ATOM 3477 N N . GLN B 1 65 ? -4.438 -14.188 5.75 1 97.69 65 GLN B N 1
ATOM 3478 C CA . GLN B 1 65 ? -4.949 -14.781 6.98 1 97.69 65 GLN B CA 1
ATOM 3479 C C . GLN B 1 65 ? -5.387 -16.234 6.754 1 97.69 65 GLN B C 1
ATOM 3481 O O . GLN B 1 65 ? -5.125 -17.094 7.586 1 97.69 65 GLN B O 1
ATOM 3486 N N . TYR B 1 66 ? -6.008 -16.5 5.637 1 98.31 66 TYR B N 1
ATOM 3487 C CA . TYR B 1 66 ? -6.754 -17.75 5.535 1 98.31 66 TYR B CA 1
ATOM 3488 C C . TYR B 1 66 ? -6.117 -18.688 4.512 1 98.31 66 TYR B C 1
ATOM 3490 O O . TYR B 1 66 ? -6.555 -19.828 4.344 1 98.31 66 TYR B O 1
ATOM 3498 N N . LEU B 1 67 ? -5.02 -18.219 3.854 1 98.62 67 LEU B N 1
ATOM 3499 C CA . LEU B 1 67 ? -4.438 -19.062 2.811 1 98.62 67 LEU B CA 1
ATOM 3500 C C . LEU B 1 67 ? -2.916 -19.031 2.867 1 98.62 67 LEU B C 1
ATOM 3502 O O . LEU B 1 67 ? -2.277 -20.031 3.188 1 98.62 67 LEU B O 1
ATOM 3506 N N . TYR B 1 68 ? -2.273 -17.906 2.775 1 98.56 68 TYR B N 1
ATOM 3507 C CA . TYR B 1 68 ? -0.855 -17.797 2.449 1 98.56 68 TYR B CA 1
ATOM 3508 C C . TYR B 1 68 ? -0.012 -17.688 3.715 1 98.56 68 TYR B C 1
ATOM 3510 O O . TYR B 1 68 ? 1.153 -18.094 3.73 1 98.56 68 TYR B O 1
ATOM 3518 N N . GLY B 1 69 ? -0.592 -17.125 4.742 1 97.94 69 GLY B N 1
ATOM 3519 C CA . GLY B 1 69 ? 0.218 -16.578 5.82 1 97.94 69 GLY B CA 1
ATOM 3520 C C . GLY B 1 69 ? 0.697 -15.156 5.555 1 97.94 69 GLY B C 1
ATOM 3521 O O . GLY B 1 69 ? 0.666 -14.695 4.414 1 97.94 69 GLY B O 1
ATOM 3522 N N . TYR B 1 70 ? 1.107 -14.469 6.586 1 96.56 70 TYR B N 1
ATOM 3523 C CA . TYR B 1 70 ? 1.508 -13.07 6.445 1 96.56 70 TYR B CA 1
ATOM 3524 C C . TYR B 1 70 ? 2.924 -12.961 5.895 1 96.56 70 TYR B C 1
ATOM 3526 O O . TYR B 1 70 ? 3.871 -13.484 6.488 1 96.56 70 TYR B O 1
ATOM 3534 N N . TYR B 1 71 ? 3.068 -12.305 4.82 1 97.44 71 TYR B N 1
ATOM 3535 C CA . TYR B 1 71 ? 4.324 -12.125 4.098 1 97.44 71 TYR B CA 1
ATOM 3536 C C . TYR B 1 71 ? 5.309 -11.289 4.91 1 97.44 71 TYR B C 1
ATOM 3538 O O . TYR B 1 71 ? 4.918 -10.312 5.547 1 97.44 71 TYR B O 1
ATOM 3546 N N . PRO B 1 72 ? 6.605 -11.633 4.879 1 95.25 72 PRO B N 1
ATOM 3547 C CA . PRO B 1 72 ? 7.594 -10.836 5.605 1 95.25 72 PRO B CA 1
ATOM 3548 C C . PRO B 1 72 ? 7.73 -9.422 5.055 1 95.25 72 PRO B C 1
ATOM 3550 O O . PRO B 1 72 ? 7.633 -9.211 3.844 1 95.25 72 PRO B O 1
ATOM 3553 N N . GLU B 1 73 ? 7.996 -8.516 5.922 1 92.75 73 GLU B N 1
ATOM 3554 C CA . GLU B 1 73 ? 8.188 -7.125 5.508 1 92.75 73 GLU B CA 1
ATOM 3555 C C . GLU B 1 73 ? 9.539 -6.941 4.82 1 92.75 73 GLU B C 1
ATOM 3557 O O . GLU B 1 73 ? 10.586 -7.207 5.414 1 92.75 73 GLU B O 1
ATOM 3562 N N . ARG B 1 74 ? 9.57 -6.371 3.725 1 92.69 74 ARG B N 1
ATOM 3563 C CA . ARG B 1 74 ? 10.758 -6.254 2.885 1 92.69 74 ARG B CA 1
ATOM 3564 C C . ARG B 1 74 ? 11.805 -5.352 3.533 1 92.69 74 ARG B C 1
ATOM 3566 O O . ARG B 1 74 ? 13 -5.594 3.406 1 92.69 74 ARG B O 1
ATOM 3573 N N . PHE B 1 75 ? 11.414 -4.332 4.227 1 91.69 75 PHE B N 1
ATOM 3574 C CA . PHE B 1 75 ? 12.359 -3.346 4.742 1 91.69 75 PHE B CA 1
ATOM 3575 C C . PHE B 1 75 ? 13.102 -3.887 5.957 1 91.69 75 PHE B C 1
ATOM 3577 O O . PHE B 1 75 ? 14.055 -3.273 6.43 1 91.69 75 PHE B O 1
ATOM 3584 N N . LEU B 1 76 ? 12.734 -5.07 6.426 1 93.25 76 LEU B N 1
ATOM 3585 C CA . LEU B 1 76 ? 13.453 -5.715 7.52 1 93.25 76 LEU B CA 1
ATOM 3586 C C . LEU B 1 76 ? 14.523 -6.664 6.984 1 93.25 76 LEU B C 1
ATOM 3588 O O . LEU B 1 76 ? 15.234 -7.309 7.758 1 93.25 76 LEU B O 1
ATOM 3592 N N . GLU B 1 77 ? 14.609 -6.723 5.68 1 95.19 77 GLU B N 1
ATOM 3593 C CA . GLU B 1 77 ? 15.562 -7.613 5.023 1 95.19 77 GLU B CA 1
ATOM 3594 C C . GLU B 1 77 ? 16.672 -6.82 4.332 1 95.19 77 GLU B C 1
ATOM 3596 O O . GLU B 1 77 ? 16.422 -5.766 3.75 1 95.19 77 GLU B O 1
ATOM 3601 N N . ALA B 1 78 ? 17.859 -7.316 4.445 1 94.75 78 ALA B N 1
ATOM 3602 C CA . ALA B 1 78 ? 18.969 -6.844 3.621 1 94.75 78 ALA B CA 1
ATOM 3603 C C . ALA B 1 78 ? 19.328 -7.863 2.543 1 94.75 78 ALA B C 1
ATOM 3605 O O . ALA B 1 78 ? 19.578 -9.031 2.848 1 94.75 78 ALA B O 1
ATOM 3606 N N . VAL B 1 79 ? 19.297 -7.5 1.301 1 96.19 79 VAL B N 1
ATOM 3607 C CA . VAL B 1 79 ? 19.609 -8.383 0.186 1 96.19 79 VAL B CA 1
ATOM 3608 C C . VAL B 1 79 ? 20.922 -7.945 -0.464 1 96.19 79 VAL B C 1
ATOM 3610 O O . VAL B 1 79 ? 21.109 -6.766 -0.782 1 96.19 79 VAL B O 1
ATOM 3613 N N . ARG B 1 80 ? 21.844 -8.789 -0.598 1 96.5 80 ARG B N 1
ATOM 3614 C CA . ARG B 1 80 ? 23.109 -8.57 -1.297 1 96.5 80 ARG B CA 1
ATOM 3615 C C . ARG B 1 80 ? 23.328 -9.617 -2.379 1 96.5 80 ARG B C 1
ATOM 3617 O O . ARG B 1 80 ? 23.328 -10.82 -2.094 1 96.5 80 ARG B O 1
ATOM 3624 N N . ALA B 1 81 ? 23.516 -9.172 -3.578 1 97.62 81 ALA B N 1
ATOM 3625 C CA . ALA B 1 81 ? 23.672 -10.094 -4.699 1 97.62 81 ALA B CA 1
ATOM 3626 C C . ALA B 1 81 ? 25.047 -9.953 -5.34 1 97.62 81 ALA B C 1
ATOM 3628 O O . ALA B 1 81 ? 25.625 -8.859 -5.355 1 97.62 81 ALA B O 1
ATOM 3629 N N . THR B 1 82 ? 25.547 -11.039 -5.785 1 98.31 82 THR B N 1
ATOM 3630 C CA . THR B 1 82 ? 26.734 -11.055 -6.641 1 98.31 82 THR B CA 1
ATOM 3631 C C . THR B 1 82 ? 26.469 -11.836 -7.922 1 98.31 82 THR B C 1
ATOM 3633 O O . THR B 1 82 ? 25.531 -12.641 -7.98 1 98.31 82 THR B O 1
ATOM 3636 N N . ARG B 1 83 ? 27.25 -11.531 -8.93 1 98.25 83 ARG B N 1
ATOM 3637 C CA . ARG B 1 83 ? 27.078 -12.188 -10.219 1 98.25 83 ARG B CA 1
ATOM 3638 C C . ARG B 1 83 ? 28.422 -12.688 -10.75 1 98.25 83 ARG B C 1
ATOM 3640 O O . ARG B 1 83 ? 29.422 -11.961 -10.711 1 98.25 83 ARG B O 1
ATOM 3647 N N . SER B 1 84 ? 28.484 -13.883 -11.117 1 98.31 84 SER B N 1
ATOM 3648 C CA . SER B 1 84 ? 29.562 -14.484 -11.883 1 98.31 84 SER B CA 1
ATOM 3649 C C . SER B 1 84 ? 29.062 -15.07 -13.195 1 98.31 84 SER B C 1
ATOM 3651 O O . SER B 1 84 ? 28.484 -16.156 -13.219 1 98.31 84 SER B O 1
ATOM 3653 N N . GLY B 1 85 ? 29.328 -14.336 -14.32 1 97.25 85 GLY B N 1
ATOM 3654 C CA . GLY B 1 85 ? 28.703 -14.742 -15.578 1 97.25 85 GLY B CA 1
ATOM 3655 C C . GLY B 1 85 ? 27.188 -14.672 -15.555 1 97.25 85 GLY B C 1
ATOM 3656 O O . GLY B 1 85 ? 26.625 -13.609 -15.297 1 97.25 85 GLY B O 1
ATOM 3657 N N . ASN B 1 86 ? 26.625 -15.836 -15.727 1 97.81 86 ASN B N 1
ATOM 3658 C CA . ASN B 1 86 ? 25.172 -15.891 -15.75 1 97.81 86 ASN B CA 1
ATOM 3659 C C . ASN B 1 86 ? 24.609 -16.406 -14.43 1 97.81 86 ASN B C 1
ATOM 3661 O O . ASN B 1 86 ? 23.406 -16.688 -14.328 1 97.81 86 ASN B O 1
ATOM 3665 N N . ASN B 1 87 ? 25.484 -16.531 -13.469 1 98.62 87 ASN B N 1
ATOM 3666 C CA . ASN B 1 87 ? 25.062 -17.062 -12.172 1 98.62 87 ASN B CA 1
ATOM 3667 C C . ASN B 1 87 ? 24.938 -15.961 -11.133 1 98.62 87 ASN B C 1
ATOM 3669 O O . ASN B 1 87 ? 25.844 -15.148 -10.961 1 98.62 87 ASN B O 1
ATOM 3673 N N . LEU B 1 88 ? 23.828 -15.922 -10.484 1 98.75 88 LEU B N 1
ATOM 3674 C CA . LEU B 1 88 ? 23.594 -15 -9.383 1 98.75 88 LEU B CA 1
ATOM 3675 C C . LEU B 1 88 ? 23.688 -15.711 -8.039 1 98.75 88 LEU B C 1
ATOM 3677 O O . LEU B 1 88 ? 23.219 -16.844 -7.902 1 98.75 88 LEU B O 1
ATOM 3681 N N . THR B 1 89 ? 24.312 -15.117 -7.098 1 98.81 89 THR B N 1
ATOM 3682 C CA . THR B 1 89 ? 24.219 -15.484 -5.688 1 98.81 89 THR B CA 1
ATOM 3683 C C . THR B 1 89 ? 23.469 -14.422 -4.895 1 98.81 89 THR B C 1
ATOM 3685 O O . THR B 1 89 ? 23.828 -13.242 -4.934 1 98.81 89 THR B O 1
ATOM 3688 N N . ILE B 1 90 ? 22.5 -14.844 -4.195 1 98.75 90 ILE B N 1
ATOM 3689 C CA . ILE B 1 90 ? 21.594 -13.945 -3.48 1 98.75 90 ILE B CA 1
ATOM 3690 C C . ILE B 1 90 ? 21.688 -14.211 -1.979 1 98.75 90 ILE B C 1
ATOM 3692 O O . ILE B 1 90 ? 21.312 -15.289 -1.51 1 98.75 90 ILE B O 1
ATOM 3696 N N . ASN B 1 91 ? 22.125 -13.281 -1.249 1 98.56 91 ASN B N 1
ATOM 3697 C CA . ASN B 1 91 ? 22.203 -13.352 0.206 1 98.56 91 ASN B CA 1
ATOM 3698 C C . ASN B 1 91 ? 21.172 -12.438 0.863 1 98.56 91 ASN B C 1
ATOM 3700 O O . ASN B 1 91 ? 21.078 -11.258 0.523 1 98.56 91 ASN B O 1
ATOM 3704 N N . VAL B 1 92 ? 20.391 -13.023 1.76 1 98.19 92 VAL B N 1
ATOM 3705 C CA . VAL B 1 92 ? 19.391 -12.258 2.473 1 98.19 92 VAL B CA 1
ATOM 3706 C C . VAL B 1 92 ? 19.625 -12.359 3.979 1 98.19 92 VAL B C 1
ATOM 3708 O O . VAL B 1 92 ? 19.828 -13.453 4.508 1 98.19 92 VAL B O 1
ATOM 3711 N N . SER B 1 93 ? 19.641 -11.227 4.656 1 97.19 93 SER B N 1
ATOM 3712 C CA . SER B 1 93 ? 19.734 -11.188 6.113 1 97.19 93 SER B CA 1
ATOM 3713 C C . SER B 1 93 ? 18.484 -10.562 6.734 1 97.19 93 SER B C 1
ATOM 3715 O O . SER B 1 93 ? 17.938 -9.602 6.199 1 97.19 93 SER B O 1
ATOM 3717 N N . ALA B 1 94 ? 18.047 -11.164 7.773 1 94.5 94 ALA B N 1
ATOM 3718 C CA . ALA B 1 94 ? 16.875 -10.703 8.516 1 94.5 94 ALA B CA 1
ATOM 3719 C C . ALA B 1 94 ? 16.875 -11.258 9.938 1 94.5 94 ALA B C 1
ATOM 3721 O O . ALA B 1 94 ? 17.141 -12.445 10.148 1 94.5 94 ALA B O 1
ATOM 3722 N N . GLY B 1 95 ? 16.641 -10.383 10.922 1 90.06 95 GLY B N 1
ATOM 3723 C CA . GLY B 1 95 ? 16.516 -10.836 12.297 1 90.06 95 GLY B CA 1
ATOM 3724 C C . GLY B 1 95 ? 17.766 -11.516 12.828 1 90.06 95 GLY B C 1
ATOM 3725 O O . GLY B 1 95 ? 17.688 -12.531 13.508 1 90.06 95 GLY B O 1
ATOM 3726 N N . GLY B 1 96 ? 18.812 -11.047 12.438 1 92.25 96 GLY B N 1
ATOM 3727 C CA . GLY B 1 96 ? 20.078 -11.578 12.93 1 92.25 96 GLY B CA 1
ATOM 3728 C C . GLY B 1 96 ? 20.5 -12.859 12.227 1 92.25 96 GLY B C 1
ATOM 3729 O O . GLY B 1 96 ? 21.531 -13.453 12.57 1 92.25 96 GLY B O 1
ATOM 3730 N N . LYS B 1 97 ? 19.734 -13.328 11.258 1 96.75 97 LYS B N 1
ATOM 3731 C CA . LYS B 1 97 ? 20.047 -14.531 10.484 1 96.75 97 LYS B CA 1
ATOM 3732 C C . LYS B 1 97 ? 20.375 -14.18 9.039 1 96.75 97 LYS B C 1
ATOM 3734 O O . LYS B 1 97 ? 20.172 -13.047 8.602 1 96.75 97 LYS B O 1
ATOM 3739 N N . SER B 1 98 ? 20.969 -15.141 8.375 1 98 98 SER B N 1
ATOM 3740 C CA . SER B 1 98 ? 21.281 -14.977 6.957 1 98 98 SER B CA 1
ATOM 3741 C C . SER B 1 98 ? 21.109 -16.297 6.199 1 98 98 SER B C 1
ATOM 3743 O O . SER B 1 98 ? 21.328 -17.375 6.758 1 98 98 SER B O 1
ATOM 3745 N N . ALA B 1 99 ? 20.719 -16.203 5.016 1 98.62 99 ALA B N 1
ATOM 3746 C CA . ALA B 1 99 ? 20.562 -17.344 4.113 1 98.62 99 ALA B CA 1
ATOM 3747 C C . ALA B 1 99 ? 20.844 -16.938 2.668 1 98.62 99 ALA B C 1
ATOM 3749 O O . ALA B 1 99 ? 20.812 -15.758 2.332 1 98.62 99 ALA B O 1
ATOM 3750 N N . SER B 1 100 ? 21.109 -18 1.825 1 98.69 100 SER B N 1
ATOM 3751 C CA . SER B 1 100 ? 21.453 -17.703 0.438 1 98.69 100 SER B CA 1
ATOM 3752 C C . SER B 1 100 ? 20.859 -18.734 -0.509 1 98.69 100 SER B C 1
ATOM 3754 O O . SER B 1 100 ? 20.578 -19.875 -0.103 1 98.69 100 SER B O 1
ATOM 3756 N N . PHE B 1 101 ? 20.656 -18.375 -1.731 1 98.75 101 PHE B N 1
ATOM 3757 C CA . PHE B 1 101 ? 20.328 -19.266 -2.844 1 98.75 101 PHE B CA 1
ATOM 3758 C C . PHE B 1 101 ? 20.75 -18.641 -4.172 1 98.75 101 PHE B C 1
ATOM 3760 O O . PHE B 1 101 ? 21.328 -17.547 -4.199 1 98.75 101 PHE B O 1
ATOM 3767 N N . ALA B 1 102 ? 20.562 -19.406 -5.227 1 98.81 102 ALA B N 1
ATOM 3768 C CA . ALA B 1 102 ? 21.141 -18.984 -6.5 1 98.81 102 ALA B CA 1
ATOM 3769 C C . ALA B 1 102 ? 20.062 -18.922 -7.586 1 98.81 102 ALA B C 1
ATOM 3771 O O . ALA B 1 102 ? 18.984 -19.484 -7.434 1 98.81 102 ALA B O 1
ATOM 3772 N N . ALA B 1 103 ? 20.359 -18.203 -8.594 1 98.88 103 ALA B N 1
ATOM 3773 C CA . ALA B 1 103 ? 19.594 -18.172 -9.836 1 98.88 103 ALA B CA 1
ATOM 3774 C C . ALA B 1 103 ? 20.516 -18.094 -11.047 1 98.88 103 ALA B C 1
ATOM 3776 O O . ALA B 1 103 ? 21.672 -17.703 -10.93 1 98.88 103 ALA B O 1
ATOM 3777 N N . THR B 1 104 ? 20.016 -18.531 -12.18 1 98.75 104 THR B N 1
ATOM 3778 C CA . THR B 1 104 ? 20.781 -18.531 -13.414 1 98.75 104 THR B CA 1
ATOM 3779 C C . THR B 1 104 ? 20.078 -17.703 -14.492 1 98.75 104 THR B C 1
ATOM 3781 O O . THR B 1 104 ? 18.859 -17.828 -14.688 1 98.75 104 THR B O 1
ATOM 3784 N N . LEU B 1 105 ? 20.859 -16.891 -15.18 1 98.5 105 LEU B N 1
ATOM 3785 C CA . LEU B 1 105 ? 20.344 -16.016 -16.219 1 98.5 105 LEU B CA 1
ATOM 3786 C C . LEU B 1 105 ? 20.484 -16.641 -17.594 1 98.5 105 LEU B C 1
ATOM 3788 O O . LEU B 1 105 ? 21.469 -17.328 -17.875 1 98.5 105 LEU B O 1
ATOM 3792 N N . SER B 1 106 ? 19.547 -16.484 -18.438 1 98.31 106 SER B N 1
ATOM 3793 C CA . SER B 1 106 ? 19.594 -16.75 -19.859 1 98.31 106 SER B CA 1
ATOM 3794 C C . SER B 1 106 ? 19.109 -15.547 -20.672 1 98.31 106 SER B C 1
ATOM 3796 O O . SER B 1 106 ? 18.062 -14.969 -20.375 1 98.31 106 SER B O 1
ATOM 3798 N N . PHE B 1 107 ? 19.891 -15.18 -21.609 1 97.94 107 PHE B N 1
ATOM 3799 C CA . PHE B 1 107 ? 19.578 -13.992 -22.406 1 97.94 107 PHE B CA 1
ATOM 3800 C C . PHE B 1 107 ? 19.141 -14.383 -23.812 1 97.94 107 PHE 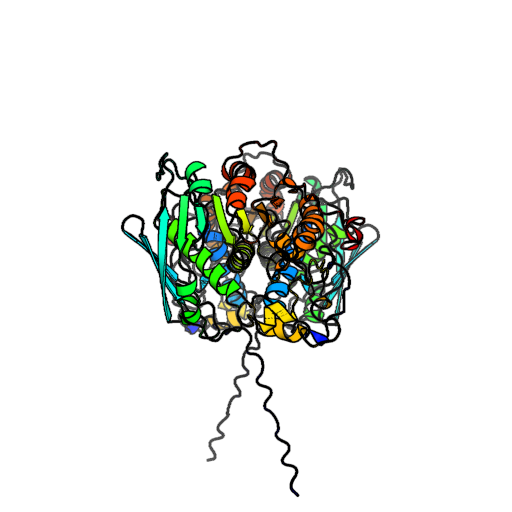B C 1
ATOM 3802 O O . PHE B 1 107 ? 19.562 -15.43 -24.328 1 97.94 107 PHE B O 1
ATOM 3809 N N . PRO B 1 108 ? 18.328 -13.539 -24.406 1 96.62 108 PRO B N 1
ATOM 3810 C CA . PRO B 1 108 ? 17.938 -13.812 -25.797 1 96.62 108 PRO B CA 1
ATOM 3811 C C . PRO B 1 108 ? 19.094 -13.703 -26.781 1 96.62 108 PRO B C 1
ATOM 3813 O O . PRO B 1 108 ? 20.109 -13.047 -26.469 1 96.62 108 PRO B O 1
ATOM 3816 N N . SER B 1 109 ? 18.922 -14.336 -27.891 1 89.69 109 SER B N 1
ATOM 3817 C CA . SER B 1 109 ? 19.969 -14.391 -28.891 1 89.69 109 SER B CA 1
ATOM 3818 C C . SER B 1 109 ? 20.297 -13 -29.438 1 89.69 109 SER B C 1
ATOM 3820 O O . SER B 1 109 ? 21.438 -12.727 -29.828 1 89.69 109 SER B O 1
ATOM 3822 N N . GLY B 1 110 ? 19.312 -12.125 -29.516 1 87 110 GLY B N 1
ATOM 3823 C CA . GLY B 1 110 ? 19.531 -10.781 -30.031 1 87 110 GLY B CA 1
ATOM 3824 C C . GLY B 1 110 ? 20.375 -9.922 -29.094 1 87 110 GLY B C 1
ATOM 3825 O O . GLY B 1 110 ? 20.781 -8.82 -29.469 1 87 110 GLY B O 1
ATOM 3826 N N . GLY B 1 111 ? 20.578 -10.422 -27.938 1 86.62 111 GLY B N 1
ATOM 3827 C CA . GLY B 1 111 ? 21.453 -9.727 -27 1 86.62 111 GLY B CA 1
ATOM 3828 C C . GLY B 1 111 ? 20.688 -8.859 -26.016 1 86.62 111 GLY B C 1
ATOM 3829 O O . GLY B 1 111 ? 19.484 -8.648 -26.156 1 86.62 111 GLY B O 1
ATOM 3830 N N . ALA B 1 112 ? 21.344 -8.5 -24.953 1 95.06 112 ALA B N 1
ATOM 3831 C CA . ALA B 1 112 ? 20.906 -7.586 -23.906 1 95.06 112 ALA B CA 1
ATOM 3832 C C . ALA B 1 112 ? 22.094 -6.797 -23.344 1 95.06 112 ALA B C 1
ATOM 3834 O O . ALA B 1 112 ? 23.203 -7.316 -23.266 1 95.06 112 ALA B O 1
ATOM 3835 N N . SER B 1 113 ? 21.859 -5.508 -23.125 1 96.25 113 SER B N 1
ATOM 3836 C CA . SER B 1 113 ? 22.891 -4.66 -22.547 1 96.25 113 SER B CA 1
ATOM 3837 C C . SER B 1 113 ? 22.297 -3.602 -21.625 1 96.25 113 SER B C 1
ATOM 3839 O O . SER B 1 113 ? 21.078 -3.424 -21.594 1 96.25 113 SER B O 1
ATOM 3841 N N . ALA B 1 114 ? 23.188 -3.004 -20.953 1 94.06 114 ALA B N 1
ATOM 3842 C CA . ALA B 1 114 ? 22.75 -1.938 -20.062 1 94.06 114 ALA B CA 1
ATOM 3843 C C . ALA B 1 114 ? 22.094 -0.797 -20.844 1 94.06 114 ALA B C 1
ATOM 3845 O O . ALA B 1 114 ? 21.172 -0.155 -20.359 1 94.06 114 ALA B O 1
ATOM 3846 N N . SER B 1 115 ? 22.562 -0.567 -22.031 1 95.06 115 SER B N 1
ATOM 3847 C CA . SER B 1 115 ? 22.031 0.513 -22.859 1 95.06 115 SER B CA 1
ATOM 3848 C C . SER B 1 115 ? 20.766 0.086 -23.594 1 95.06 115 SER B C 1
ATOM 3850 O O . SER B 1 115 ? 19.984 0.93 -24.031 1 95.06 115 SER B O 1
ATOM 3852 N N . HIS B 1 116 ? 20.578 -1.226 -23.75 1 95.88 116 HIS B N 1
ATOM 3853 C CA . HIS B 1 116 ? 19.391 -1.797 -24.359 1 95.88 116 HIS B CA 1
ATOM 3854 C C . HIS B 1 116 ? 18.859 -2.961 -23.531 1 95.88 116 HIS B C 1
ATOM 3856 O O . HIS B 1 116 ? 18.875 -4.109 -23.969 1 95.88 116 HIS B O 1
ATOM 3862 N N . PRO B 1 117 ? 18.375 -2.715 -22.406 1 97.5 117 PRO B N 1
ATOM 3863 C CA . PRO B 1 117 ? 17.938 -3.785 -21.516 1 97.5 117 PRO B CA 1
ATOM 3864 C C . PRO B 1 117 ? 16.688 -4.5 -22 1 97.5 117 PRO B C 1
ATOM 3866 O O . PRO B 1 117 ? 15.898 -3.926 -22.766 1 97.5 117 PRO B O 1
ATOM 3869 N N . VAL B 1 118 ? 16.484 -5.73 -21.656 1 98.44 118 VAL B N 1
ATOM 3870 C CA . VAL B 1 118 ? 15.359 -6.555 -22.109 1 98.44 118 VAL B CA 1
ATOM 3871 C C . VAL B 1 118 ? 14.508 -6.969 -20.906 1 98.44 118 VAL B C 1
ATOM 3873 O O . VAL B 1 118 ? 14.961 -6.93 -19.766 1 98.44 118 VAL B O 1
ATOM 3876 N N . PRO B 1 119 ? 13.258 -7.344 -21.141 1 98.44 119 PRO B N 1
ATOM 3877 C CA . PRO B 1 119 ? 12.43 -7.887 -20.047 1 98.44 119 PRO B CA 1
ATOM 3878 C C . PRO B 1 119 ? 12.945 -9.227 -19.531 1 98.44 119 PRO B C 1
ATOM 3880 O O . PRO B 1 119 ? 13.812 -9.844 -20.156 1 98.44 119 PRO B O 1
ATOM 3883 N N . VAL B 1 120 ? 12.406 -9.641 -18.391 1 98.75 120 VAL B N 1
ATOM 3884 C CA . VAL B 1 120 ? 12.812 -10.906 -17.797 1 98.75 120 VAL B CA 1
ATOM 3885 C C . VAL B 1 120 ? 11.586 -11.664 -17.297 1 98.75 120 VAL B C 1
ATOM 3887 O O . VAL B 1 120 ? 10.617 -11.055 -16.859 1 98.75 120 VAL B O 1
ATOM 3890 N N . VAL B 1 121 ? 11.609 -12.945 -17.438 1 98.88 121 VAL B N 1
ATOM 3891 C CA . VAL B 1 121 ? 10.656 -13.828 -16.781 1 98.88 121 VAL B CA 1
ATOM 3892 C C . VAL B 1 121 ? 11.391 -14.703 -15.758 1 98.88 121 VAL B C 1
ATOM 3894 O O . VAL B 1 121 ? 12.297 -15.461 -16.125 1 98.88 121 VAL B O 1
ATOM 3897 N N . ILE B 1 122 ? 11.047 -14.562 -14.523 1 98.94 122 ILE B N 1
ATOM 3898 C CA . ILE B 1 122 ? 11.594 -15.375 -13.438 1 98.94 122 ILE B CA 1
ATOM 3899 C C . ILE B 1 122 ? 10.781 -16.656 -13.297 1 98.94 122 ILE B C 1
ATOM 3901 O O . ILE B 1 122 ? 9.547 -16.625 -13.305 1 98.94 122 ILE B O 1
ATOM 3905 N N . ASN B 1 123 ? 11.477 -17.812 -13.148 1 98.75 123 ASN B N 1
ATOM 3906 C CA . ASN B 1 123 ? 10.789 -19.094 -13.227 1 98.75 123 ASN B CA 1
ATOM 3907 C C . ASN B 1 123 ? 11.531 -20.172 -12.438 1 98.75 123 ASN B C 1
ATOM 3909 O O . ASN B 1 123 ? 12.719 -20.031 -12.148 1 98.75 123 ASN B O 1
ATOM 3913 N N . PRO B 1 124 ? 10.828 -21.203 -12.109 1 97.38 124 PRO B N 1
ATOM 3914 C CA . PRO B 1 124 ? 11.445 -22.266 -11.297 1 97.38 124 PRO B CA 1
ATOM 3915 C C . PRO B 1 124 ? 12.07 -23.359 -12.141 1 97.38 124 PRO B C 1
ATOM 3917 O O . PRO B 1 124 ? 12.484 -24.406 -11.609 1 97.38 124 PRO B O 1
ATOM 3920 N N . GLY B 1 125 ? 12.031 -23.281 -13.367 1 92.06 125 GLY B N 1
ATOM 3921 C CA . GLY B 1 125 ? 12.469 -24.344 -14.258 1 92.06 125 GLY B CA 1
ATOM 3922 C C . GLY B 1 125 ? 11.32 -25.156 -14.82 1 92.06 125 GLY B C 1
ATOM 3923 O O . GLY B 1 125 ? 10.156 -24.922 -14.492 1 92.06 125 GLY B O 1
ATOM 3924 N N . ALA B 1 126 ? 11.656 -26 -15.75 1 88.81 126 ALA B N 1
ATOM 3925 C CA . ALA B 1 126 ? 10.703 -26.906 -16.375 1 88.81 126 ALA B CA 1
ATOM 3926 C C . ALA B 1 126 ? 9.664 -26.141 -17.188 1 88.81 126 ALA B C 1
ATOM 3928 O O . ALA B 1 126 ? 8.461 -26.422 -17.109 1 88.81 126 ALA B O 1
ATOM 3929 N N . ILE B 1 127 ? 10.148 -25.125 -17.828 1 92.62 127 ILE B N 1
ATOM 3930 C CA . ILE B 1 127 ? 9.312 -24.328 -18.734 1 92.62 127 ILE B CA 1
ATOM 3931 C C . ILE B 1 127 ? 9.867 -24.391 -20.141 1 92.62 127 ILE B C 1
ATOM 3933 O O . ILE B 1 127 ? 10.906 -25.031 -20.391 1 92.62 127 ILE B O 1
ATOM 3937 N N . ASP B 1 128 ? 9.148 -23.906 -21.109 1 93.31 128 ASP B N 1
ATOM 3938 C CA . ASP B 1 128 ? 9.672 -23.766 -22.469 1 93.31 128 ASP B CA 1
ATOM 3939 C C . ASP B 1 128 ? 10.523 -22.5 -22.594 1 93.31 128 ASP B C 1
ATOM 3941 O O . ASP B 1 128 ? 10.016 -21.438 -22.953 1 93.31 128 ASP B O 1
ATOM 3945 N N . ASN B 1 129 ? 11.797 -22.641 -22.422 1 94.75 129 ASN B N 1
ATOM 3946 C CA . ASN B 1 129 ? 12.711 -21.5 -22.453 1 94.75 129 ASN B CA 1
ATOM 3947 C C . ASN B 1 129 ? 12.648 -20.766 -23.781 1 94.75 129 ASN B C 1
ATOM 3949 O O . ASN B 1 129 ? 12.727 -19.531 -23.828 1 94.75 129 ASN B O 1
ATOM 3953 N N . ASN B 1 130 ? 12.484 -21.516 -24.812 1 93.38 130 ASN B N 1
ATOM 3954 C CA . ASN B 1 130 ? 12.57 -20.953 -26.156 1 93.38 130 ASN B CA 1
ATOM 3955 C C . ASN B 1 130 ? 11.406 -20 -26.438 1 93.38 130 ASN B C 1
ATOM 3957 O O . ASN B 1 130 ? 11.562 -19.016 -27.172 1 93.38 130 ASN B O 1
ATOM 3961 N N . ALA B 1 131 ? 10.289 -20.328 -25.875 1 93.06 131 ALA B N 1
ATOM 3962 C CA . ALA B 1 131 ? 9.141 -19.453 -26.047 1 93.06 131 ALA B CA 1
ATOM 3963 C C . ALA B 1 131 ? 9.453 -18.031 -25.578 1 93.06 131 ALA B C 1
ATOM 3965 O O . ALA B 1 131 ? 9 -17.047 -26.172 1 93.06 131 ALA B O 1
ATOM 3966 N N . PHE B 1 132 ? 10.266 -17.875 -24.562 1 96.31 132 PHE B N 1
ATOM 3967 C CA . PHE B 1 132 ? 10.594 -16.578 -23.984 1 96.31 132 PHE B CA 1
ATOM 3968 C C . PHE B 1 132 ? 11.836 -15.984 -24.641 1 96.31 132 PHE B C 1
ATOM 3970 O O . PHE B 1 132 ? 11.812 -14.852 -25.125 1 96.31 132 PHE B O 1
ATOM 3977 N N . LEU B 1 133 ? 12.867 -16.75 -24.797 1 96.44 133 LEU B N 1
ATOM 3978 C CA . LEU B 1 133 ? 14.125 -16.266 -25.344 1 96.44 133 LEU B CA 1
ATOM 3979 C C . LEU B 1 133 ? 13.938 -15.805 -26.797 1 96.44 133 LEU B C 1
ATOM 3981 O O . LEU B 1 133 ? 14.484 -14.773 -27.188 1 96.44 133 LEU B O 1
ATOM 3985 N N . ASN B 1 134 ? 13.117 -16.484 -27.5 1 92.94 134 ASN B N 1
ATOM 3986 C CA . ASN B 1 134 ? 12.859 -16.109 -28.891 1 92.94 134 ASN B CA 1
ATOM 3987 C C . ASN B 1 134 ? 11.992 -14.867 -28.984 1 92.94 134 ASN B C 1
ATOM 3989 O O . ASN B 1 134 ? 11.883 -14.266 -30.062 1 92.94 134 ASN B O 1
ATOM 3993 N N . SER B 1 135 ? 11.406 -14.492 -27.938 1 92.5 135 SER B N 1
ATOM 3994 C CA . SER B 1 135 ? 10.562 -13.297 -27.891 1 92.5 135 SER B CA 1
ATOM 3995 C C . SER B 1 135 ? 11.359 -12.086 -27.422 1 92.5 135 SER B C 1
ATOM 3997 O O . SER B 1 135 ? 10.781 -11.016 -27.188 1 92.5 135 SER B O 1
ATOM 3999 N N . GLY B 1 136 ? 12.664 -12.297 -27.172 1 96.19 136 GLY B N 1
ATOM 4000 C CA . GLY B 1 136 ? 13.477 -11.188 -26.703 1 96.19 136 GLY B CA 1
ATOM 4001 C C . GLY B 1 136 ? 13.414 -10.984 -25.203 1 96.19 136 GLY B C 1
ATOM 4002 O O . GLY B 1 136 ? 13.719 -9.906 -24.703 1 96.19 136 GLY B O 1
ATOM 4003 N N . VAL B 1 137 ? 12.992 -12.031 -24.531 1 98 137 VAL B N 1
ATOM 4004 C CA . VAL B 1 137 ? 12.82 -11.961 -23.078 1 98 137 VAL B CA 1
ATOM 4005 C C . VAL B 1 137 ? 13.852 -12.844 -22.391 1 98 137 VAL B C 1
ATOM 4007 O O . VAL B 1 137 ? 14.023 -14.008 -22.75 1 98 137 VAL B O 1
ATOM 4010 N N . ALA B 1 138 ? 14.578 -12.281 -21.453 1 98.69 138 ALA B N 1
ATOM 4011 C CA . ALA B 1 138 ? 15.531 -13.055 -20.672 1 98.69 138 ALA B CA 1
ATOM 4012 C C . ALA B 1 138 ? 14.812 -13.945 -19.656 1 98.69 138 ALA B C 1
ATOM 4014 O O . ALA B 1 138 ? 13.617 -13.773 -19.422 1 98.69 138 ALA B O 1
ATOM 4015 N N . LEU B 1 139 ? 15.516 -14.93 -19.172 1 98.69 139 LEU B N 1
ATOM 4016 C CA . LEU B 1 139 ? 15.023 -15.812 -18.125 1 98.69 139 LEU B CA 1
ATOM 4017 C C . LEU B 1 139 ? 15.93 -15.75 -16.891 1 98.69 139 LEU B C 1
ATOM 4019 O O . LEU B 1 139 ? 17.156 -15.641 -17.016 1 98.69 139 LEU B O 1
ATOM 4023 N N . ALA B 1 140 ? 15.383 -15.688 -15.766 1 98.88 140 ALA B N 1
ATOM 4024 C CA . ALA B 1 140 ? 16.062 -15.969 -14.5 1 98.88 140 ALA B CA 1
ATOM 4025 C C . ALA B 1 140 ? 15.445 -17.188 -13.812 1 98.88 140 ALA B C 1
ATOM 4027 O O . ALA B 1 140 ? 14.289 -17.141 -13.375 1 98.88 140 ALA B O 1
ATOM 4028 N N . THR B 1 141 ? 16.219 -18.25 -13.711 1 98.81 141 THR B N 1
ATOM 4029 C CA . THR B 1 141 ? 15.727 -19.531 -13.219 1 98.81 141 THR B CA 1
ATOM 4030 C C . THR B 1 141 ? 16.328 -19.859 -11.859 1 98.81 141 THR B C 1
ATOM 4032 O O . THR B 1 141 ? 17.531 -19.688 -11.648 1 98.81 141 THR B O 1
ATOM 4035 N N . PHE B 1 142 ? 15.477 -20.266 -10.945 1 98.75 142 PHE B N 1
ATOM 4036 C CA . PHE B 1 142 ? 15.992 -20.672 -9.641 1 98.75 142 PHE B CA 1
ATOM 4037 C C . PHE B 1 142 ? 15.312 -21.953 -9.172 1 98.75 142 PHE B C 1
ATOM 4039 O O . PHE B 1 142 ? 14.25 -22.328 -9.672 1 98.75 142 PHE B O 1
ATOM 4046 N N . ASP B 1 143 ? 15.977 -22.688 -8.273 1 98.38 143 ASP B N 1
ATOM 4047 C CA . ASP B 1 143 ? 15.445 -23.906 -7.66 1 98.38 143 ASP B CA 1
ATOM 4048 C C . ASP B 1 143 ? 14.594 -23.562 -6.434 1 98.38 143 ASP B C 1
ATOM 4050 O O . ASP B 1 143 ? 15.133 -23.188 -5.391 1 98.38 143 ASP B O 1
ATOM 4054 N N . THR B 1 144 ? 13.328 -23.797 -6.52 1 98.19 144 THR B N 1
ATOM 4055 C CA . THR B 1 144 ? 12.43 -23.453 -5.426 1 98.19 144 THR B CA 1
ATOM 4056 C C . THR B 1 144 ? 12.773 -24.25 -4.172 1 98.19 144 THR B C 1
ATOM 4058 O O . THR B 1 144 ? 12.516 -23.812 -3.053 1 98.19 144 THR B O 1
ATOM 4061 N N . ASN B 1 145 ? 13.367 -25.422 -4.332 1 98 145 ASN B N 1
ATOM 4062 C CA . ASN B 1 145 ? 13.719 -26.234 -3.172 1 98 145 ASN B CA 1
ATOM 4063 C C . ASN B 1 145 ? 14.82 -25.578 -2.342 1 98 145 ASN B C 1
ATOM 4065 O O . ASN B 1 145 ? 14.906 -25.812 -1.134 1 98 145 ASN B O 1
ATOM 4069 N N . SER B 1 146 ? 15.656 -24.766 -2.998 1 98.5 146 SER B N 1
ATOM 4070 C CA . SER B 1 146 ? 16.688 -24.047 -2.266 1 98.5 146 SER B CA 1
ATOM 4071 C C . SER B 1 146 ? 16.109 -22.922 -1.432 1 98.5 146 SER B C 1
ATOM 4073 O O . SER B 1 146 ? 16.734 -22.438 -0.489 1 98.5 146 SER B O 1
ATOM 4075 N N . VAL B 1 147 ? 14.922 -22.547 -1.761 1 98.69 147 VAL B N 1
ATOM 4076 C CA . VAL B 1 147 ? 14.219 -21.5 -1.037 1 98.69 147 VAL B CA 1
ATOM 4077 C C . VAL B 1 147 ? 13.344 -22.109 0.05 1 98.69 147 VAL B C 1
ATOM 4079 O O . VAL B 1 147 ? 13.422 -21.734 1.218 1 98.69 147 VAL B O 1
ATOM 4082 N N . ALA B 1 148 ? 12.562 -23.062 -0.348 1 98.69 148 ALA B N 1
ATOM 4083 C CA . ALA B 1 148 ? 11.695 -23.859 0.523 1 98.69 148 ALA B CA 1
ATOM 4084 C C . ALA B 1 148 ? 11.414 -25.234 -0.08 1 98.69 148 ALA B C 1
ATOM 4086 O O . ALA B 1 148 ? 10.812 -25.328 -1.15 1 98.69 148 ALA B O 1
ATOM 4087 N N . ILE B 1 149 ? 11.797 -26.188 0.611 1 98.12 149 ILE B N 1
ATOM 4088 C CA . ILE B 1 149 ? 11.609 -27.547 0.122 1 98.12 149 ILE B CA 1
ATOM 4089 C C . ILE B 1 149 ? 10.117 -27.859 0.042 1 98.12 149 ILE B C 1
ATOM 4091 O O . ILE B 1 149 ? 9.328 -27.375 0.855 1 98.12 149 ILE B O 1
ATOM 4095 N N . ASP B 1 150 ? 9.75 -28.656 -0.91 1 97.19 150 ASP B N 1
ATOM 4096 C CA . ASP B 1 150 ? 8.359 -29.047 -1.126 1 97.19 150 ASP B CA 1
ATOM 4097 C C . ASP B 1 150 ? 7.949 -30.188 -0.196 1 97.19 150 ASP B C 1
ATOM 4099 O O . ASP B 1 150 ? 7.598 -31.266 -0.657 1 97.19 150 ASP B O 1
ATOM 4103 N N . SER B 1 151 ? 7.988 -29.922 1.07 1 96.19 151 SER B N 1
ATOM 4104 C CA . SER B 1 151 ? 7.633 -30.906 2.1 1 96.19 151 SER B CA 1
ATOM 4105 C C . SER B 1 151 ? 7.473 -30.234 3.459 1 96.19 151 SER B C 1
ATOM 4107 O O . SER B 1 151 ? 7.68 -29.016 3.59 1 96.19 151 SER B O 1
ATOM 4109 N N . THR B 1 152 ? 7.137 -31 4.387 1 94.31 152 THR B N 1
ATOM 4110 C CA . THR B 1 152 ? 6.918 -30.5 5.742 1 94.31 152 THR B CA 1
ATOM 4111 C C . THR B 1 152 ? 8.25 -30.266 6.453 1 94.31 152 THR B C 1
ATOM 4113 O O . THR B 1 152 ? 8.281 -29.719 7.559 1 94.31 152 THR B O 1
ATOM 4116 N N . ALA B 1 153 ? 9.414 -30.516 5.887 1 94.44 153 ALA B N 1
ATOM 4117 C CA . ALA B 1 153 ? 10.727 -30.438 6.527 1 94.44 153 ALA B CA 1
ATOM 4118 C C . ALA B 1 153 ? 11.125 -28.984 6.758 1 94.44 153 ALA B C 1
ATOM 4120 O O . ALA B 1 153 ? 11.977 -28.703 7.609 1 94.44 153 ALA B O 1
ATOM 4121 N N . ARG B 1 154 ? 10.594 -28.016 6.004 1 95.06 154 ARG B N 1
ATOM 4122 C CA . ARG B 1 154 ? 10.844 -26.594 6.133 1 95.06 154 ARG B CA 1
ATOM 4123 C C . ARG B 1 154 ? 12.336 -26.297 6.074 1 95.06 154 ARG B C 1
ATOM 4125 O O . ARG B 1 154 ? 12.875 -25.625 6.961 1 95.06 154 ARG B O 1
ATOM 4132 N N . THR B 1 155 ? 13.008 -26.734 5.148 1 97.5 155 THR B N 1
ATOM 4133 C CA . THR B 1 155 ? 14.406 -26.422 4.863 1 97.5 155 THR B CA 1
ATOM 4134 C C . THR B 1 155 ? 14.523 -25.516 3.648 1 97.5 155 THR B C 1
ATOM 4136 O O . THR B 1 155 ? 13.688 -25.578 2.74 1 97.5 155 THR B O 1
ATOM 4139 N N . GLY B 1 156 ? 15.57 -24.656 3.656 1 98.5 156 GLY B N 1
ATOM 4140 C CA . GLY B 1 156 ? 15.781 -23.672 2.607 1 98.5 156 GLY B CA 1
ATOM 4141 C C . GLY B 1 156 ? 16.016 -22.281 3.143 1 98.5 156 GLY B C 1
ATOM 4142 O O . GLY B 1 156 ? 15.867 -22.031 4.344 1 98.5 156 GLY B O 1
ATOM 4143 N N . ALA B 1 157 ? 16.344 -21.422 2.246 1 98.75 157 ALA B N 1
ATOM 4144 C CA . ALA B 1 157 ? 16.719 -20.062 2.623 1 98.75 157 ALA B CA 1
ATOM 4145 C C . ALA B 1 157 ? 15.594 -19.375 3.379 1 98.75 157 ALA B C 1
ATOM 4147 O O . ALA B 1 157 ? 15.828 -18.719 4.402 1 98.75 157 ALA B O 1
ATOM 4148 N N . PHE B 1 158 ? 14.383 -19.531 2.924 1 98.69 158 PHE B N 1
ATOM 4149 C CA . PHE B 1 158 ? 13.242 -18.875 3.562 1 98.69 158 PHE B CA 1
ATOM 4150 C C . PHE B 1 158 ? 13.047 -19.406 4.98 1 98.69 158 PHE B C 1
ATOM 4152 O O . PHE B 1 158 ? 12.852 -18.625 5.914 1 98.69 158 PHE B O 1
ATOM 4159 N N . TRP B 1 159 ? 13.07 -20.672 5.086 1 98.06 159 TRP B N 1
ATOM 4160 C CA . TRP B 1 159 ? 12.789 -21.281 6.383 1 98.06 159 TRP B CA 1
ATOM 4161 C C . TRP B 1 159 ? 13.922 -21 7.367 1 98.06 159 TRP B C 1
ATOM 4163 O O . TRP B 1 159 ? 13.688 -20.906 8.578 1 98.06 159 TRP B O 1
ATOM 4173 N N . THR B 1 160 ? 15.133 -20.812 6.895 1 98.25 160 THR B N 1
ATOM 4174 C CA . THR B 1 160 ? 16.234 -20.375 7.754 1 98.25 160 THR B CA 1
ATOM 4175 C C . THR B 1 160 ? 15.906 -19.031 8.406 1 98.25 160 THR B C 1
ATOM 4177 O O . THR B 1 160 ? 16.203 -18.828 9.586 1 98.25 160 THR B O 1
ATOM 4180 N N . LEU B 1 161 ? 15.258 -18.203 7.703 1 97.81 161 LEU B N 1
ATOM 4181 C CA . LEU B 1 161 ? 14.969 -16.859 8.18 1 97.81 161 LEU B CA 1
ATOM 4182 C C . LEU B 1 161 ? 13.648 -16.812 8.945 1 97.81 161 LEU B C 1
ATOM 4184 O O . LEU B 1 161 ? 13.516 -16.078 9.922 1 97.81 161 LEU B O 1
ATOM 4188 N N . TYR B 1 162 ? 12.703 -17.672 8.5 1 97.06 162 TYR B N 1
ATOM 4189 C CA . TYR B 1 162 ? 11.328 -17.484 8.953 1 97.06 162 TYR B CA 1
ATOM 4190 C C . TYR B 1 162 ? 10.703 -18.812 9.352 1 97.06 162 TYR B C 1
ATOM 4192 O O . TYR B 1 162 ? 9.5 -19.016 9.188 1 97.06 162 TYR B O 1
ATOM 4200 N N . GLY B 1 163 ? 11.391 -19.688 9.898 1 94.56 163 GLY B N 1
ATOM 4201 C CA . GLY B 1 163 ? 10.984 -21.047 10.164 1 94.56 163 GLY B CA 1
ATOM 4202 C C . GLY B 1 163 ? 9.844 -21.156 11.148 1 94.56 163 GLY B C 1
ATOM 4203 O O . GLY B 1 163 ? 9.086 -22.141 11.133 1 94.56 163 GLY B O 1
ATOM 4204 N N . SER B 1 164 ? 9.609 -20.188 11.984 1 92.56 164 SER B N 1
ATOM 4205 C CA . SER B 1 164 ? 8.625 -20.281 13.055 1 92.56 164 SER B CA 1
ATOM 4206 C C . SER B 1 164 ? 7.285 -19.672 12.633 1 92.56 164 SER B C 1
ATOM 4208 O O . SER B 1 164 ? 6.293 -19.781 13.359 1 92.56 164 SER B O 1
ATOM 4210 N N . ARG B 1 165 ? 7.199 -19.156 11.453 1 94.5 165 ARG B N 1
ATOM 4211 C CA . ARG B 1 165 ? 5.988 -18.453 11.023 1 94.5 165 ARG B CA 1
ATOM 4212 C C . ARG B 1 165 ? 4.992 -19.438 10.406 1 94.5 165 ARG B C 1
ATOM 4214 O O . ARG B 1 165 ? 5.383 -20.406 9.766 1 94.5 165 ARG B O 1
ATOM 4221 N N . ASP B 1 166 ? 3.723 -19.203 10.656 1 96.88 166 ASP B N 1
ATOM 4222 C CA . ASP B 1 166 ? 2.672 -19.953 9.977 1 96.88 166 ASP B CA 1
ATOM 4223 C C . ASP B 1 166 ? 2.424 -19.391 8.578 1 96.88 166 ASP B C 1
ATOM 4225 O O . ASP B 1 166 ? 1.448 -18.672 8.352 1 96.88 166 ASP B O 1
ATOM 4229 N N . ILE B 1 167 ? 3.287 -19.672 7.695 1 97.38 167 ILE B N 1
ATOM 4230 C CA . ILE B 1 167 ? 3.293 -19.234 6.301 1 97.38 167 ILE B CA 1
ATOM 4231 C C . ILE B 1 167 ? 3.514 -20.438 5.387 1 97.38 167 ILE B C 1
ATOM 4233 O O . ILE B 1 167 ? 4.25 -21.359 5.73 1 97.38 167 ILE B O 1
ATOM 4237 N N . GLY B 1 168 ? 2.852 -20.484 4.227 1 97.81 168 GLY B N 1
ATOM 4238 C CA . GLY B 1 168 ? 2.918 -21.641 3.336 1 97.81 168 GLY B CA 1
ATOM 4239 C C . GLY B 1 168 ? 4.121 -21.609 2.412 1 97.81 168 GLY B C 1
ATOM 4240 O O . GLY B 1 168 ? 4.684 -20.547 2.154 1 97.81 168 GLY B O 1
ATOM 4241 N N . THR B 1 169 ? 4.414 -22.781 1.883 1 98.56 169 THR B N 1
ATOM 4242 C CA . THR B 1 169 ? 5.504 -22.938 0.928 1 98.56 169 THR B CA 1
ATOM 4243 C C . THR B 1 169 ? 5.25 -22.109 -0.331 1 98.56 169 THR B C 1
ATOM 4245 O O . THR B 1 169 ? 6.188 -21.578 -0.93 1 98.56 169 THR B O 1
ATOM 4248 N N . LEU B 1 170 ? 4.02 -21.969 -0.737 1 98.75 170 LEU B N 1
ATOM 4249 C CA . LEU B 1 170 ? 3.695 -21.141 -1.897 1 98.75 170 LEU B CA 1
ATOM 4250 C C . LEU B 1 170 ? 4.18 -19.719 -1.7 1 98.75 170 LEU B C 1
ATOM 4252 O O . LEU B 1 170 ? 4.754 -19.109 -2.613 1 98.75 170 LEU B O 1
ATOM 4256 N N . THR B 1 171 ? 3.945 -19.203 -0.519 1 98.62 171 THR B N 1
ATOM 4257 C CA . THR B 1 171 ? 4.402 -17.859 -0.191 1 98.62 171 THR B CA 1
ATOM 4258 C C . THR B 1 171 ? 5.926 -17.797 -0.137 1 98.62 171 THR B C 1
ATOM 4260 O O . THR B 1 171 ? 6.535 -16.812 -0.568 1 98.62 171 THR B O 1
ATOM 4263 N N . ALA B 1 172 ? 6.504 -18.812 0.42 1 98.81 172 ALA B N 1
ATOM 4264 C CA . ALA B 1 172 ? 7.961 -18.891 0.465 1 98.81 172 ALA B CA 1
ATOM 4265 C C . ALA B 1 172 ? 8.555 -18.875 -0.941 1 98.81 172 ALA B C 1
ATOM 4267 O O . ALA B 1 172 ? 9.562 -18.203 -1.187 1 98.81 172 ALA B O 1
ATOM 4268 N N . TRP B 1 173 ? 7.965 -19.625 -1.817 1 98.88 173 TRP B N 1
ATOM 4269 C CA . TRP B 1 173 ? 8.43 -19.625 -3.199 1 98.88 173 TRP B CA 1
ATOM 4270 C C . TRP B 1 173 ? 8.258 -18.234 -3.826 1 98.88 173 TRP B C 1
ATOM 4272 O O . TRP B 1 173 ? 9.141 -17.766 -4.543 1 98.88 173 TRP B O 1
ATOM 4282 N N . ALA B 1 174 ? 7.117 -17.609 -3.566 1 98.88 174 ALA B N 1
ATOM 4283 C CA . ALA B 1 174 ? 6.918 -16.234 -4.035 1 98.88 174 ALA B CA 1
ATOM 4284 C C . ALA B 1 174 ? 8.039 -15.32 -3.553 1 98.88 174 ALA B C 1
ATOM 4286 O O . ALA B 1 174 ? 8.562 -14.508 -4.32 1 98.88 174 ALA B O 1
ATOM 4287 N N . TRP B 1 175 ? 8.391 -15.469 -2.324 1 98.81 175 TRP B N 1
ATOM 4288 C CA . TRP B 1 175 ? 9.508 -14.734 -1.742 1 98.81 175 TRP B CA 1
ATOM 4289 C C . TRP B 1 175 ? 10.789 -14.961 -2.551 1 98.81 175 TRP B C 1
ATOM 4291 O O . TRP B 1 175 ? 11.531 -14.016 -2.82 1 98.81 175 TRP B O 1
ATOM 4301 N N . GLY B 1 176 ? 11 -16.141 -2.973 1 98.88 176 GLY B N 1
ATOM 4302 C CA . GLY B 1 176 ? 12.141 -16.453 -3.824 1 98.88 176 GLY B CA 1
ATOM 4303 C C . GLY B 1 176 ? 12.141 -15.664 -5.125 1 98.88 176 GLY B C 1
ATOM 4304 O O . GLY B 1 176 ? 13.164 -15.109 -5.52 1 98.88 176 GLY B O 1
ATOM 4305 N N . TYR B 1 177 ? 10.984 -15.625 -5.793 1 98.88 177 TYR B N 1
ATOM 4306 C CA . TYR B 1 177 ? 10.844 -14.82 -6.996 1 98.88 177 TYR B CA 1
ATOM 4307 C C . TYR B 1 177 ? 11.266 -13.375 -6.738 1 98.88 177 TYR B C 1
ATOM 4309 O O . TYR B 1 177 ? 11.977 -12.781 -7.551 1 98.88 177 TYR B O 1
ATOM 4317 N N . HIS B 1 178 ? 10.891 -12.852 -5.637 1 98.5 178 HIS B N 1
ATOM 4318 C CA . HIS B 1 178 ? 11.109 -11.445 -5.324 1 98.5 178 HIS B CA 1
ATOM 4319 C C . HIS B 1 178 ? 12.578 -11.164 -5.031 1 98.5 178 HIS B C 1
ATOM 4321 O O . HIS B 1 178 ? 13.117 -10.125 -5.434 1 98.5 178 HIS B O 1
ATOM 4327 N N . ARG B 1 179 ? 13.227 -12.078 -4.312 1 98.56 179 ARG B N 1
ATOM 4328 C CA . ARG B 1 179 ? 14.641 -11.906 -4.008 1 98.56 179 ARG B CA 1
ATOM 4329 C C . ARG B 1 179 ? 15.492 -12.031 -5.27 1 98.56 179 ARG B C 1
ATOM 4331 O O . ARG B 1 179 ? 16.5 -11.336 -5.41 1 98.56 179 ARG B O 1
ATOM 4338 N N . VAL B 1 180 ? 15.055 -12.852 -6.199 1 98.81 180 VAL B N 1
ATOM 4339 C CA . VAL B 1 180 ? 15.719 -12.898 -7.496 1 98.81 180 VAL B CA 1
ATOM 4340 C C . VAL B 1 180 ? 15.602 -11.547 -8.188 1 98.81 180 VAL B C 1
ATOM 4342 O O . VAL B 1 180 ? 16.578 -11.039 -8.742 1 98.81 180 VAL B O 1
ATOM 4345 N N . LEU B 1 181 ? 14.445 -10.984 -8.148 1 98.19 181 LEU B N 1
ATOM 4346 C CA . LEU B 1 181 ? 14.242 -9.672 -8.766 1 98.19 181 LEU B CA 1
ATOM 4347 C C . LEU B 1 181 ? 15.117 -8.617 -8.102 1 98.19 181 LEU B C 1
ATOM 4349 O O . LEU B 1 181 ? 15.711 -7.777 -8.781 1 98.19 181 LEU B O 1
ATOM 4353 N N . ASP B 1 182 ? 15.25 -8.68 -6.758 1 96.81 182 ASP B N 1
ATOM 4354 C CA . ASP B 1 182 ? 16.156 -7.781 -6.047 1 96.81 182 ASP B CA 1
ATOM 4355 C C . ASP B 1 182 ? 17.578 -7.906 -6.574 1 96.81 182 ASP B C 1
ATOM 4357 O O . ASP B 1 182 ? 18.25 -6.898 -6.789 1 96.81 182 ASP B O 1
ATOM 4361 N N . ALA B 1 183 ? 17.969 -9.094 -6.73 1 97.81 183 ALA B N 1
ATOM 4362 C CA . ALA B 1 183 ? 19.328 -9.352 -7.223 1 97.81 183 ALA B CA 1
ATOM 4363 C C . ALA B 1 183 ? 19.516 -8.781 -8.625 1 97.81 183 ALA B C 1
ATOM 4365 O O . ALA B 1 183 ? 20.531 -8.148 -8.906 1 97.81 183 ALA B O 1
ATOM 4366 N N . ILE B 1 184 ? 18.578 -8.992 -9.469 1 97.81 184 ILE B N 1
ATOM 4367 C CA . ILE B 1 184 ? 18.625 -8.5 -10.836 1 97.81 184 ILE B CA 1
ATOM 4368 C C . ILE B 1 184 ? 18.781 -6.98 -10.844 1 97.81 184 ILE B C 1
ATOM 4370 O O . ILE B 1 184 ? 19.594 -6.43 -11.586 1 97.81 184 ILE B O 1
ATOM 4374 N N . GLU B 1 185 ? 18.062 -6.328 -10.016 1 94.88 185 GLU B N 1
ATOM 4375 C CA . GLU B 1 185 ? 18.094 -4.871 -9.945 1 94.88 185 GLU B CA 1
ATOM 4376 C C . GLU B 1 185 ? 19.469 -4.371 -9.508 1 94.88 185 GLU B C 1
ATOM 4378 O O . GLU B 1 185 ? 19.875 -3.258 -9.859 1 94.88 185 GLU B O 1
ATOM 4383 N N . GLN B 1 186 ? 20.188 -5.258 -8.859 1 94.25 186 GLN B N 1
ATOM 4384 C CA . GLN B 1 186 ? 21.469 -4.836 -8.297 1 94.25 186 GLN B CA 1
ATOM 4385 C C . GLN B 1 186 ? 22.609 -5.078 -9.273 1 94.25 186 GLN B C 1
ATOM 4387 O O . GLN B 1 186 ? 23.516 -4.262 -9.383 1 94.25 186 GLN B O 1
ATOM 4392 N N . VAL B 1 187 ? 22.484 -6.242 -10.008 1 96.69 187 VAL B N 1
ATOM 4393 C CA . VAL B 1 187 ? 23.75 -6.641 -10.609 1 96.69 187 VAL B CA 1
ATOM 4394 C C . VAL B 1 187 ? 23.516 -7.059 -12.062 1 96.69 187 VAL B C 1
ATOM 4396 O O . VAL B 1 187 ? 24.406 -7.609 -12.703 1 96.69 187 VAL B O 1
ATOM 4399 N N . VAL B 1 188 ? 22.375 -6.871 -12.609 1 97.5 188 VAL B N 1
ATOM 4400 C CA . VAL B 1 188 ? 22.109 -7.277 -13.984 1 97.5 188 VAL B CA 1
ATOM 4401 C C . VAL B 1 188 ? 21.578 -6.094 -14.789 1 97.5 188 VAL B C 1
ATOM 4403 O O . VAL B 1 188 ? 20.391 -6.07 -15.156 1 97.5 188 VAL B O 1
ATOM 4406 N N . PRO B 1 189 ? 22.375 -5.195 -15.18 1 95.69 189 PRO B N 1
ATOM 4407 C CA . PRO B 1 189 ? 21.922 -3.98 -15.859 1 95.69 189 PRO B CA 1
ATOM 4408 C C . PRO B 1 189 ? 21.344 -4.254 -17.25 1 95.69 189 PRO B C 1
ATOM 4410 O O . PRO B 1 189 ? 20.703 -3.381 -17.844 1 95.69 189 PRO B O 1
ATOM 4413 N N . GLU B 1 190 ? 21.516 -5.473 -17.75 1 97.69 190 GLU B N 1
ATOM 4414 C CA . GLU B 1 190 ? 21 -5.859 -19.062 1 97.69 190 GLU B CA 1
ATOM 4415 C C . GLU B 1 190 ? 19.5 -6.102 -19.016 1 97.69 190 GLU B C 1
ATOM 4417 O O . GLU B 1 190 ? 18.844 -6.223 -20.047 1 97.69 190 GLU B O 1
ATOM 4422 N N . ILE B 1 191 ? 18.953 -6.117 -17.812 1 97.69 191 ILE B N 1
ATOM 4423 C CA . ILE B 1 191 ? 17.531 -6.41 -17.656 1 97.69 191 ILE B CA 1
ATOM 4424 C C . ILE B 1 191 ? 16.781 -5.145 -17.234 1 97.69 191 ILE B C 1
ATOM 4426 O O . ILE B 1 191 ? 17.266 -4.383 -16.391 1 97.69 191 ILE B O 1
ATOM 4430 N N . ASP B 1 192 ? 15.68 -4.934 -17.906 1 96.19 192 ASP B N 1
ATOM 4431 C CA . ASP B 1 192 ? 14.758 -3.863 -17.531 1 96.19 192 ASP B CA 1
ATOM 4432 C C . ASP B 1 192 ? 13.836 -4.301 -16.406 1 96.19 192 ASP B C 1
ATOM 4434 O O . ASP B 1 192 ? 12.852 -5.008 -16.625 1 96.19 192 ASP B O 1
ATOM 4438 N N . ALA B 1 193 ? 14.055 -3.854 -15.25 1 91.75 193 ALA B N 1
ATOM 4439 C CA . ALA B 1 193 ? 13.344 -4.301 -14.062 1 91.75 193 ALA B CA 1
ATOM 4440 C C . ALA B 1 193 ? 11.914 -3.756 -14.031 1 91.75 193 ALA B C 1
ATOM 4442 O O . ALA B 1 193 ? 11.133 -4.094 -13.141 1 91.75 193 ALA B O 1
ATOM 4443 N N . LYS B 1 194 ? 11.484 -2.979 -14.977 1 92.62 194 LYS B N 1
ATOM 4444 C CA . LYS B 1 194 ? 10.109 -2.49 -15.086 1 92.62 194 LYS B CA 1
ATOM 4445 C C . LYS B 1 194 ? 9.25 -3.445 -15.906 1 92.62 194 LYS B C 1
ATOM 4447 O O . LYS B 1 194 ? 8.031 -3.291 -15.969 1 92.62 194 LYS B O 1
ATOM 4452 N N . ARG B 1 195 ? 9.898 -4.348 -16.594 1 97.75 195 ARG B N 1
ATOM 4453 C CA . ARG B 1 195 ? 9.227 -5.375 -17.391 1 97.75 195 ARG B CA 1
ATOM 4454 C C . ARG B 1 195 ? 9.57 -6.77 -16.875 1 97.75 195 ARG B C 1
ATOM 4456 O O . ARG B 1 195 ? 10.445 -7.441 -17.438 1 97.75 195 ARG B O 1
ATOM 4463 N N . VAL B 1 196 ? 8.82 -7.238 -15.883 1 98.69 196 VAL B N 1
ATOM 4464 C CA . VAL B 1 196 ? 9.148 -8.461 -15.148 1 98.69 196 VAL B CA 1
ATOM 4465 C C . VAL B 1 196 ? 7.953 -9.406 -15.164 1 98.69 196 VAL B C 1
ATOM 4467 O O . VAL B 1 196 ? 6.844 -9.016 -14.781 1 98.69 196 VAL B O 1
ATOM 4470 N N . GLY B 1 197 ? 8.172 -10.602 -15.586 1 98.81 197 GLY B N 1
ATOM 4471 C CA . GLY B 1 197 ? 7.18 -11.664 -15.516 1 98.81 197 GLY B CA 1
ATOM 4472 C C . GLY B 1 197 ? 7.559 -12.773 -14.555 1 98.81 197 GLY B C 1
ATOM 4473 O O . GLY B 1 197 ? 8.734 -12.93 -14.211 1 98.81 197 GLY B O 1
ATOM 4474 N N . VAL B 1 198 ? 6.535 -13.492 -14.086 1 98.94 198 VAL B N 1
A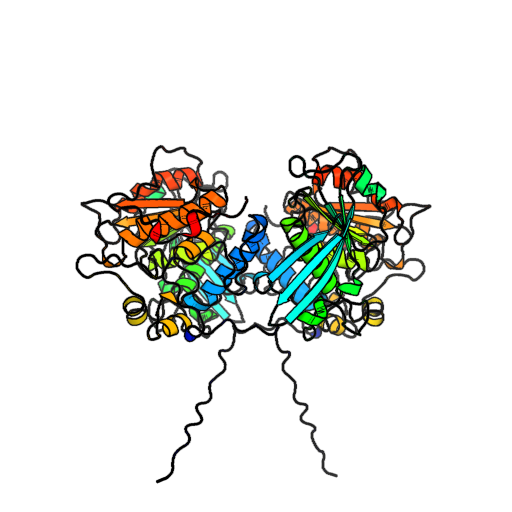TOM 4475 C CA . VAL B 1 198 ? 6.734 -14.711 -13.312 1 98.94 198 VAL B CA 1
ATOM 4476 C C . VAL B 1 198 ? 5.867 -15.836 -13.883 1 98.94 198 VAL B C 1
ATOM 4478 O O . VAL B 1 198 ? 4.758 -15.586 -14.359 1 98.94 198 VAL B O 1
ATOM 4481 N N . THR B 1 199 ? 6.469 -17.062 -13.797 1 98.75 199 THR B N 1
ATOM 4482 C CA . THR B 1 199 ? 5.688 -18.188 -14.305 1 98.75 199 THR B CA 1
ATOM 4483 C C . THR B 1 199 ? 6.07 -19.484 -13.594 1 98.75 199 THR B C 1
ATOM 4485 O O . THR B 1 199 ? 6.977 -19.484 -12.758 1 98.75 199 THR B O 1
ATOM 4488 N N . GLY B 1 200 ? 5.367 -20.516 -13.812 1 98.06 200 GLY B N 1
ATOM 4489 C CA . GLY B 1 200 ? 5.461 -21.891 -13.344 1 98.06 200 GLY B CA 1
ATOM 4490 C C . GLY B 1 200 ? 4.219 -22.703 -13.641 1 98.06 200 GLY B C 1
ATOM 4491 O O . GLY B 1 200 ? 3.184 -22.156 -14.016 1 98.06 200 GLY B O 1
ATOM 4492 N N . CYS B 1 201 ? 4.406 -24.047 -13.539 1 97.38 201 CYS B N 1
ATOM 4493 C CA . CYS B 1 201 ? 3.275 -24.922 -13.82 1 97.38 201 CYS B CA 1
ATOM 4494 C C . CYS B 1 201 ? 2.904 -25.734 -12.586 1 97.38 201 CYS B C 1
ATOM 4496 O O . CYS B 1 201 ? 3.77 -26.078 -11.781 1 97.38 201 CYS B O 1
ATOM 4498 N N . SER B 1 202 ? 1.666 -26.5 -12.633 1 96.62 202 SER B N 1
ATOM 4499 C CA . SER B 1 202 ? 1.154 -27.312 -11.531 1 96.62 202 SER B CA 1
ATOM 4500 C C . SER B 1 202 ? 1.421 -26.656 -10.188 1 96.62 202 SER B C 1
ATOM 4502 O O . SER B 1 202 ? 1.067 -25.484 -9.969 1 96.62 202 SER B O 1
ATOM 4504 N N . ARG B 1 203 ? 2.115 -26.922 -9.188 1 96.69 203 ARG B N 1
ATOM 4505 C CA . ARG B 1 203 ? 2.467 -26.328 -7.895 1 96.69 203 ARG B CA 1
ATOM 4506 C C . ARG B 1 203 ? 3.254 -25.047 -8.078 1 96.69 203 ARG B C 1
ATOM 4508 O O . ARG B 1 203 ? 3.072 -24.094 -7.316 1 96.69 203 ARG B O 1
ATOM 4515 N N . TRP B 1 204 ? 4.012 -24.938 -9.094 1 98 204 TRP B N 1
ATOM 4516 C CA . TRP B 1 204 ? 4.832 -23.75 -9.305 1 98 204 TRP B CA 1
ATOM 4517 C C . TRP B 1 204 ? 4.016 -22.641 -9.953 1 98 204 TRP B C 1
ATOM 4519 O O . TRP B 1 204 ? 4.379 -21.469 -9.859 1 98 204 TRP B O 1
ATOM 4529 N N . GLY B 1 205 ? 2.895 -23.031 -10.68 1 98.44 205 GLY B N 1
ATOM 4530 C CA . GLY B 1 205 ? 1.937 -22.031 -11.102 1 98.44 205 GLY B CA 1
ATOM 4531 C C . GLY B 1 205 ? 1.271 -21.312 -9.938 1 98.44 205 GLY B C 1
ATOM 4532 O O . GLY B 1 205 ? 1.073 -20.094 -9.977 1 98.44 205 GLY B O 1
ATOM 4533 N N . LYS B 1 206 ? 0.945 -22.141 -8.883 1 98.56 206 LYS B N 1
ATOM 4534 C CA . LYS B 1 206 ? 0.42 -21.578 -7.641 1 98.56 206 LYS B CA 1
ATOM 4535 C C . LYS B 1 206 ? 1.405 -20.594 -7.023 1 98.56 206 LYS B C 1
ATOM 4537 O O . LYS B 1 206 ? 1.012 -19.516 -6.578 1 98.56 206 LYS B O 1
ATOM 4542 N N . GLY B 1 207 ? 2.654 -20.938 -7.039 1 98.69 207 GLY B N 1
ATOM 4543 C CA . GLY B 1 207 ? 3.699 -20.062 -6.531 1 98.69 207 GLY B CA 1
ATOM 4544 C C . GLY B 1 207 ? 3.854 -18.797 -7.332 1 98.69 207 GLY B C 1
ATOM 4545 O O . GLY B 1 207 ? 4.062 -17.719 -6.766 1 98.69 207 GLY B O 1
ATOM 4546 N N . ALA B 1 208 ? 3.754 -18.875 -8.617 1 98.81 208 ALA B N 1
ATOM 4547 C CA . ALA B 1 208 ? 3.857 -17.703 -9.484 1 98.81 208 ALA B CA 1
ATOM 4548 C C . ALA B 1 208 ? 2.711 -16.734 -9.234 1 98.81 208 ALA B C 1
ATOM 4550 O O . ALA B 1 208 ? 2.908 -15.516 -9.258 1 98.81 208 ALA B O 1
ATOM 4551 N N . LEU B 1 209 ? 1.518 -17.281 -9.039 1 98.94 209 LEU B N 1
ATOM 4552 C CA . LEU B 1 209 ? 0.392 -16.422 -8.688 1 98.94 209 LEU B CA 1
ATOM 4553 C C . LEU B 1 209 ? 0.669 -15.664 -7.398 1 98.94 209 LEU B C 1
ATOM 4555 O O . LEU B 1 209 ? 0.473 -14.445 -7.34 1 98.94 209 LEU B O 1
ATOM 4559 N N . ALA B 1 210 ? 1.156 -16.375 -6.41 1 98.94 210 ALA B N 1
ATOM 4560 C CA . ALA B 1 210 ? 1.524 -15.727 -5.156 1 98.94 210 ALA B CA 1
ATOM 4561 C C . ALA B 1 210 ? 2.564 -14.633 -5.391 1 98.94 210 ALA B C 1
ATOM 4563 O O . ALA B 1 210 ? 2.477 -13.547 -4.812 1 98.94 210 ALA B O 1
ATOM 4564 N N . ALA B 1 211 ? 3.506 -14.914 -6.254 1 98.94 211 ALA B N 1
ATOM 4565 C CA . ALA B 1 211 ? 4.543 -13.93 -6.559 1 98.94 211 ALA B CA 1
ATOM 4566 C C . ALA B 1 211 ? 3.934 -12.648 -7.137 1 98.94 211 ALA B C 1
ATOM 4568 O O . ALA B 1 211 ? 4.324 -11.547 -6.758 1 98.94 211 ALA B O 1
ATOM 4569 N N . GLY B 1 212 ? 3.012 -12.812 -8.023 1 98.88 212 GLY B N 1
ATOM 4570 C CA . GLY B 1 212 ? 2.344 -11.656 -8.602 1 98.88 212 GLY B CA 1
ATOM 4571 C C . GLY B 1 212 ? 1.513 -10.883 -7.598 1 98.88 212 GLY B C 1
ATOM 4572 O O . GLY B 1 212 ? 1.401 -9.656 -7.688 1 98.88 212 GLY B O 1
ATOM 4573 N N . ILE B 1 213 ? 0.96 -11.555 -6.648 1 98.88 213 ILE B N 1
ATOM 4574 C CA . ILE B 1 213 ? 0.092 -10.953 -5.641 1 98.88 213 ILE B CA 1
ATOM 4575 C C . ILE B 1 213 ? 0.928 -10.133 -4.664 1 98.88 213 ILE B C 1
ATOM 4577 O O . ILE B 1 213 ? 0.565 -9 -4.328 1 98.88 213 ILE B O 1
ATOM 4581 N N . PHE B 1 214 ? 2.125 -10.602 -4.305 1 98.62 214 PHE B N 1
ATOM 4582 C CA . PHE B 1 214 ? 2.803 -10.078 -3.127 1 98.62 214 PHE B CA 1
ATOM 4583 C C . PHE B 1 214 ? 3.846 -9.039 -3.521 1 98.62 214 PHE B C 1
ATOM 4585 O O . PHE B 1 214 ? 4.477 -8.422 -2.658 1 98.62 214 PHE B O 1
ATOM 4592 N N . ASP B 1 215 ? 4.07 -8.82 -4.852 1 98.12 215 ASP B N 1
ATOM 4593 C CA . ASP B 1 215 ? 5.055 -7.828 -5.277 1 98.12 215 ASP B CA 1
ATOM 4594 C C . ASP B 1 215 ? 4.574 -7.07 -6.512 1 98.12 215 ASP B C 1
ATOM 4596 O O . ASP B 1 215 ? 4.484 -7.641 -7.602 1 98.12 215 ASP B O 1
ATOM 4600 N N . GLU B 1 216 ? 4.332 -5.836 -6.363 1 96.25 216 GLU B N 1
ATOM 4601 C CA . GLU B 1 216 ? 3.73 -5.031 -7.426 1 96.25 216 GLU B CA 1
ATOM 4602 C C . GLU B 1 216 ? 4.75 -4.699 -8.508 1 96.25 216 GLU B C 1
ATOM 4604 O O . GLU B 1 216 ? 4.391 -4.164 -9.562 1 96.25 216 GLU B O 1
ATOM 4609 N N . ARG B 1 217 ? 6.035 -5.008 -8.367 1 96.94 217 ARG B N 1
ATOM 4610 C CA . ARG B 1 217 ? 7.039 -4.84 -9.414 1 96.94 217 ARG B CA 1
ATOM 4611 C C . ARG B 1 217 ? 6.82 -5.84 -10.547 1 96.94 217 ARG B C 1
ATOM 4613 O O . ARG B 1 217 ? 7.328 -5.652 -11.648 1 96.94 217 ARG B O 1
ATOM 4620 N N . ILE B 1 218 ? 6.098 -6.922 -10.227 1 98.56 218 ILE B N 1
ATOM 4621 C CA . ILE B 1 218 ? 5.793 -7.934 -11.234 1 98.56 218 ILE B CA 1
ATOM 4622 C C . ILE B 1 218 ? 4.707 -7.414 -12.172 1 98.56 218 ILE B C 1
ATOM 4624 O O . ILE B 1 218 ? 3.557 -7.238 -11.766 1 98.56 218 ILE B O 1
ATOM 4628 N N . THR B 1 219 ? 5.043 -7.289 -13.445 1 98.5 219 THR B N 1
ATOM 4629 C CA . THR B 1 219 ? 4.129 -6.617 -14.359 1 98.5 219 THR B CA 1
ATOM 4630 C C . THR B 1 219 ? 3.328 -7.637 -15.172 1 98.5 219 THR B C 1
ATOM 4632 O O . THR B 1 219 ? 2.316 -7.293 -15.781 1 98.5 219 THR B O 1
ATOM 4635 N N . LEU B 1 220 ? 3.764 -8.922 -15.109 1 98.88 220 LEU B N 1
ATOM 4636 C CA . LEU B 1 220 ? 3.062 -9.984 -15.805 1 98.88 220 LEU B CA 1
ATOM 4637 C C . LEU B 1 220 ? 3.117 -11.289 -15.016 1 98.88 220 LEU B C 1
ATOM 4639 O O . LEU B 1 220 ? 4.199 -11.82 -14.758 1 98.88 220 LEU B O 1
ATOM 4643 N N . THR B 1 221 ? 1.979 -11.805 -14.641 1 98.94 221 THR B N 1
ATOM 4644 C CA . THR B 1 221 ? 1.865 -13.062 -13.906 1 98.94 221 THR B CA 1
ATOM 4645 C C . THR B 1 221 ? 1.269 -14.148 -14.789 1 98.94 221 THR B C 1
ATOM 4647 O O . THR B 1 221 ? 0.205 -13.969 -15.383 1 98.94 221 THR B O 1
ATOM 4650 N N . MET B 1 222 ? 1.986 -15.305 -14.852 1 98.88 222 MET B N 1
ATOM 4651 C CA . MET B 1 222 ? 1.557 -16.391 -15.734 1 98.88 222 MET B CA 1
ATOM 4652 C C . MET B 1 222 ? 1.479 -17.703 -14.977 1 98.88 222 MET B C 1
ATOM 4654 O O . MET B 1 222 ? 2.342 -18.562 -15.141 1 98.88 222 MET B O 1
ATOM 4658 N N . PRO B 1 223 ? 0.455 -17.922 -14.195 1 98.69 223 PRO B N 1
ATOM 4659 C CA . PRO B 1 223 ? 0.27 -19.156 -13.445 1 98.69 223 PRO B CA 1
ATOM 4660 C C . PRO B 1 223 ? -0.327 -20.281 -14.289 1 98.69 223 PRO B C 1
ATOM 4662 O O . PRO B 1 223 ? -1.549 -20.453 -14.328 1 98.69 223 PRO B O 1
ATOM 4665 N N . MET B 1 224 ? 0.519 -21.188 -14.789 1 98 224 MET B N 1
ATOM 4666 C CA . MET B 1 224 ? 0.108 -22.203 -15.75 1 98 224 MET B CA 1
ATOM 4667 C C . MET B 1 224 ? -0.445 -23.422 -15.039 1 98 224 MET B C 1
ATOM 4669 O O . MET B 1 224 ? 0.192 -23.969 -14.125 1 98 224 MET B O 1
ATOM 4673 N N . SER B 1 225 ? -1.626 -23.891 -15.398 1 97.69 225 SER B N 1
ATOM 4674 C CA . SER B 1 225 ? -2.238 -25.109 -14.891 1 97.69 225 SER B CA 1
ATOM 4675 C C . SER B 1 225 ? -2.18 -25.172 -13.367 1 97.69 225 SER B C 1
ATOM 4677 O O . SER B 1 225 ? -1.806 -26.203 -12.797 1 97.69 225 SER B O 1
ATOM 4679 N N . SER B 1 226 ? -2.559 -24.125 -12.711 1 97.69 226 SER B N 1
ATOM 4680 C CA . SER B 1 226 ? -2.273 -23.984 -11.289 1 97.69 226 SER B CA 1
ATOM 4681 C C . SER B 1 226 ? -3.359 -24.625 -10.438 1 97.69 226 SER B C 1
ATOM 4683 O O . SER B 1 226 ? -3.109 -25.031 -9.297 1 97.69 226 SER B O 1
ATOM 4685 N N . GLY B 1 227 ? -4.621 -24.719 -10.938 1 97.06 227 GLY B N 1
ATOM 4686 C CA . GLY B 1 227 ? -5.68 -25.422 -10.219 1 97.06 227 GLY B CA 1
ATOM 4687 C C . GLY B 1 227 ? -5.93 -24.859 -8.836 1 97.06 227 GLY B C 1
ATOM 4688 O O . GLY B 1 227 ? -5.871 -23.641 -8.633 1 97.06 227 GLY B O 1
ATOM 4689 N N . ALA B 1 228 ? -6.324 -25.734 -7.875 1 96.5 228 ALA B N 1
ATOM 4690 C CA . ALA B 1 228 ? -6.641 -25.359 -6.5 1 96.5 228 ALA B CA 1
ATOM 4691 C C . ALA B 1 228 ? -5.453 -24.656 -5.836 1 96.5 228 ALA B C 1
ATOM 4693 O O . ALA B 1 228 ? -4.301 -25.062 -6.047 1 96.5 228 ALA B O 1
ATOM 4694 N N . GLU B 1 229 ? -5.691 -23.594 -5.02 1 97.56 229 GLU B N 1
ATOM 4695 C CA . GLU B 1 229 ? -4.707 -22.719 -4.391 1 97.56 229 GLU B CA 1
ATOM 4696 C C . GLU B 1 229 ? -4.031 -21.812 -5.418 1 97.56 229 GLU B C 1
ATOM 4698 O O . GLU B 1 229 ? -3.156 -21.016 -5.074 1 97.56 229 GLU B O 1
ATOM 4703 N N . GLY B 1 230 ? -4.367 -21.969 -6.633 1 98.19 230 GLY B N 1
ATOM 4704 C CA . GLY B 1 230 ? -4.074 -21.094 -7.754 1 98.19 230 GLY B CA 1
ATOM 4705 C C . GLY B 1 230 ? -5.316 -20.453 -8.359 1 98.19 230 GLY B C 1
ATOM 4706 O O . GLY B 1 230 ? -6.105 -19.828 -7.648 1 98.19 230 GLY B O 1
ATOM 4707 N N . ILE B 1 231 ? -5.57 -20.844 -9.594 1 98.31 231 ILE B N 1
ATOM 4708 C CA . ILE B 1 231 ? -6.66 -20.203 -10.32 1 98.31 231 ILE B CA 1
ATOM 4709 C C . ILE B 1 231 ? -7.934 -21.031 -10.172 1 98.31 231 ILE B C 1
ATOM 4711 O O . ILE B 1 231 ? -9.016 -20.609 -10.57 1 98.31 231 ILE B O 1
ATOM 4715 N N . GLY B 1 232 ? -7.891 -22.188 -9.578 1 97.88 232 GLY B N 1
ATOM 4716 C CA 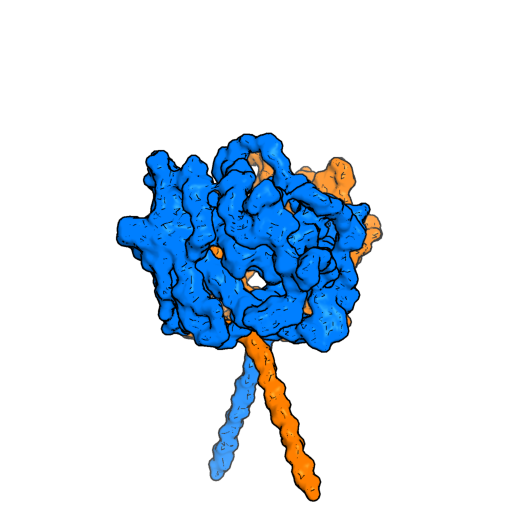. GLY B 1 232 ? -9.07 -23 -9.391 1 97.88 232 GLY B CA 1
ATOM 4717 C C . GLY B 1 232 ? -10.047 -22.422 -8.383 1 97.88 232 GLY B C 1
ATOM 4718 O O . GLY B 1 232 ? -9.648 -21.953 -7.32 1 97.88 232 GLY B O 1
ATOM 4719 N N . PRO B 1 233 ? -11.359 -22.422 -8.695 1 97.94 233 PRO B N 1
ATOM 4720 C CA . PRO B 1 233 ? -12.344 -21.906 -7.746 1 97.94 233 PRO B CA 1
ATOM 4721 C C . PRO B 1 233 ? -12.531 -22.812 -6.535 1 97.94 233 PRO B C 1
ATOM 4723 O O . PRO B 1 233 ? -12.32 -24.031 -6.633 1 97.94 233 PRO B O 1
ATOM 4726 N N . TRP B 1 234 ? -12.953 -22.25 -5.492 1 97 234 TRP B N 1
ATOM 4727 C CA . TRP B 1 234 ? -13.102 -22.969 -4.227 1 97 234 TRP B CA 1
ATOM 4728 C C . TRP B 1 234 ? -14.523 -23.484 -4.062 1 97 234 TRP B C 1
ATOM 4730 O O . TRP B 1 234 ? -14.812 -24.234 -3.129 1 97 234 TRP B O 1
ATOM 4740 N N . ARG B 1 235 ? -15.406 -23.109 -5.02 1 94.75 235 ARG B N 1
ATOM 4741 C CA . ARG B 1 235 ? -16.828 -23.375 -4.809 1 94.75 235 ARG B CA 1
ATOM 4742 C C . ARG B 1 235 ? -17.422 -24.141 -5.988 1 94.75 235 ARG B C 1
ATOM 4744 O O . ARG B 1 235 ? -18.484 -24.75 -5.871 1 94.75 235 ARG B O 1
ATOM 4751 N N . PHE B 1 236 ? -16.812 -24.078 -7.078 1 95.69 236 PHE B N 1
ATOM 4752 C CA . PHE B 1 236 ? -17.375 -24.672 -8.289 1 95.69 236 PHE B CA 1
ATOM 4753 C C . PHE B 1 236 ? -16.438 -25.734 -8.844 1 95.69 236 PHE B C 1
ATOM 4755 O O . PHE B 1 236 ? -15.32 -25.422 -9.273 1 95.69 236 PHE B O 1
ATOM 4762 N N . TYR B 1 237 ? -16.906 -26.953 -8.867 1 94.19 237 TYR B N 1
ATOM 4763 C CA . TYR B 1 237 ? -16.141 -28.109 -9.336 1 94.19 237 TYR B CA 1
ATOM 4764 C C . TYR B 1 237 ? -16.859 -28.828 -10.461 1 94.19 237 TYR B C 1
ATOM 4766 O O . TYR B 1 237 ? -17.922 -29.422 -10.25 1 94.19 237 TYR B O 1
ATOM 4774 N N . TYR B 1 238 ? -16.328 -28.688 -11.594 1 93.75 238 TYR B N 1
ATOM 4775 C CA . TYR B 1 238 ? -16.875 -29.406 -12.742 1 93.75 238 TYR B CA 1
ATOM 4776 C C . TYR B 1 238 ? -16.109 -30.688 -13.008 1 93.75 238 TYR B C 1
ATOM 4778 O O . TYR B 1 238 ? -15.141 -30.688 -13.789 1 93.75 238 TYR B O 1
ATOM 4786 N N . GLU B 1 239 ? -16.562 -31.656 -12.375 1 85.94 239 GLU B N 1
ATOM 4787 C CA . GLU B 1 239 ? -15.867 -32.938 -12.375 1 85.94 239 GLU B CA 1
ATOM 4788 C C . GLU B 1 239 ? -15.969 -33.625 -13.734 1 85.94 239 GLU B C 1
ATOM 4790 O O . GLU B 1 239 ? -17.016 -33.594 -14.375 1 85.94 239 GLU B O 1
ATOM 4795 N N . SER B 1 240 ? -14.883 -33.906 -14.086 1 77.25 240 SER B N 1
ATOM 4796 C CA . SER B 1 240 ? -14.781 -34.75 -15.266 1 77.25 240 SER B CA 1
ATOM 4797 C C . SER B 1 240 ? -13.938 -35.969 -14.977 1 77.25 240 SER B C 1
ATOM 4799 O O . SER B 1 240 ? -12.859 -35.875 -14.398 1 77.25 240 SER B O 1
ATOM 4801 N N . GLN B 1 241 ? -14.484 -37.125 -15.312 1 74.88 241 GLN B N 1
ATOM 4802 C CA . GLN B 1 241 ? -13.82 -38.406 -15.102 1 74.88 241 GLN B CA 1
ATOM 4803 C C . GLN B 1 241 ? -13.445 -38.594 -13.633 1 74.88 241 GLN B C 1
ATOM 4805 O O . GLN B 1 241 ? -12.352 -39.062 -13.32 1 74.88 241 GLN B O 1
ATOM 4810 N N . GLY B 1 242 ? -14.281 -38 -12.812 1 72.5 242 GLY B N 1
ATOM 4811 C CA . GLY B 1 242 ? -14.141 -38.188 -11.375 1 72.5 242 GLY B CA 1
ATOM 4812 C C . GLY B 1 242 ? -13.102 -37.25 -10.758 1 72.5 242 GLY B C 1
ATOM 4813 O O . GLY B 1 242 ? -12.664 -37.469 -9.625 1 72.5 242 GLY B O 1
ATOM 4814 N N . ALA B 1 243 ? -12.711 -36.312 -11.531 1 81.19 243 ALA B N 1
ATOM 4815 C CA . ALA B 1 243 ? -11.562 -35.531 -11.055 1 81.19 243 ALA B CA 1
ATOM 4816 C C . ALA B 1 243 ? -11.898 -34.031 -10.961 1 81.19 243 ALA B C 1
ATOM 4818 O O . ALA B 1 243 ? -12.555 -33.5 -11.852 1 81.19 243 ALA B O 1
ATOM 4819 N N . ALA B 1 244 ? -11.641 -33.5 -9.812 1 82.81 244 ALA B N 1
ATOM 4820 C CA . ALA B 1 244 ? -11.586 -32.094 -9.492 1 82.81 244 ALA B CA 1
ATOM 4821 C C . ALA B 1 244 ? -11.008 -31.844 -8.102 1 82.81 244 ALA B C 1
ATOM 4823 O O . ALA B 1 244 ? -11.602 -32.281 -7.102 1 82.81 244 ALA B O 1
ATOM 4824 N N . GLU B 1 245 ? -9.859 -31.266 -8.023 1 90.69 245 GLU B N 1
ATOM 4825 C CA . GLU B 1 245 ? -9.164 -31.094 -6.754 1 90.69 245 GLU B CA 1
ATOM 4826 C C . GLU B 1 245 ? -9.938 -30.156 -5.828 1 90.69 245 GLU B C 1
ATOM 4828 O O . GLU B 1 245 ? -10.148 -28.984 -6.156 1 90.69 245 GLU B O 1
ATOM 4833 N N . LYS B 1 246 ? -10.352 -30.734 -4.711 1 94.06 246 LYS B N 1
ATOM 4834 C CA . LYS B 1 246 ? -11.07 -30 -3.68 1 94.06 246 LYS B CA 1
ATOM 4835 C C . LYS B 1 246 ? -10.172 -29.703 -2.486 1 94.06 246 LYS B C 1
ATOM 4837 O O . LYS B 1 246 ? -9 -30.094 -2.477 1 94.06 246 LYS B O 1
ATOM 4842 N N . ILE B 1 247 ? -10.719 -28.922 -1.546 1 95.81 247 ILE B N 1
ATOM 4843 C CA . ILE B 1 247 ? -9.898 -28.484 -0.42 1 95.81 247 ILE B CA 1
ATOM 4844 C C . ILE B 1 247 ? -9.414 -29.703 0.364 1 95.81 247 ILE B C 1
ATOM 4846 O O . ILE B 1 247 ? -8.297 -29.719 0.879 1 95.81 247 ILE B O 1
ATOM 4850 N N . GLN B 1 248 ? -10.195 -30.828 0.427 1 94.62 248 GLN B N 1
ATOM 4851 C CA . GLN B 1 248 ? -9.805 -32.062 1.114 1 94.62 248 GLN B CA 1
ATOM 4852 C C . GLN B 1 248 ? -8.617 -32.719 0.427 1 94.62 248 GLN B C 1
ATOM 4854 O O . GLN B 1 248 ? -7.746 -33.281 1.093 1 94.62 248 GLN B O 1
ATOM 4859 N N . ASN B 1 249 ? -8.633 -32.594 -0.859 1 94.06 249 ASN B N 1
ATOM 4860 C CA . ASN B 1 249 ? -7.562 -33.219 -1.637 1 94.06 249 ASN B CA 1
ATOM 4861 C C . ASN B 1 249 ? -6.254 -32.438 -1.491 1 94.06 249 ASN B C 1
ATOM 4863 O O . ASN B 1 249 ? -5.227 -33 -1.128 1 94.06 249 ASN B O 1
ATOM 4867 N N . ILE B 1 250 ? -6.367 -31.156 -1.736 1 94.81 250 ILE B N 1
ATOM 4868 C CA . ILE B 1 250 ? -5.152 -30.359 -1.838 1 94.81 250 ILE B CA 1
ATOM 4869 C C . ILE B 1 250 ? -4.527 -30.203 -0.455 1 94.81 250 ILE B C 1
ATOM 4871 O O . ILE B 1 250 ? -3.316 -30.359 -0.292 1 94.81 250 ILE B O 1
ATOM 4875 N N . TYR B 1 251 ? -5.34 -29.891 0.515 1 95.31 251 TYR B N 1
ATOM 4876 C CA . TYR B 1 251 ? -4.793 -29.75 1.86 1 95.31 251 TYR B CA 1
ATOM 4877 C C . TYR B 1 251 ? -4.406 -31.109 2.441 1 95.31 251 TYR B C 1
ATOM 4879 O O . TYR B 1 251 ? -3.453 -31.203 3.221 1 95.31 251 TYR B O 1
ATOM 4887 N N . GLY B 1 252 ? -5.141 -32.125 2.129 1 94.75 252 GLY B N 1
ATOM 4888 C CA . GLY B 1 252 ? -4.789 -33.469 2.57 1 94.75 252 GLY B CA 1
ATOM 4889 C C . GLY B 1 252 ? -3.469 -33.938 2.002 1 94.75 252 GLY B C 1
ATOM 4890 O O . GLY B 1 252 ? -2.68 -34.594 2.705 1 94.75 252 GLY B O 1
ATOM 4891 N N . GLY B 1 253 ? -3.219 -33.625 0.787 1 95.5 253 GLY B N 1
ATOM 4892 C CA . GLY B 1 253 ? -2.008 -34.062 0.105 1 95.5 253 GLY B CA 1
ATOM 4893 C C . GLY B 1 253 ? -0.811 -33.188 0.396 1 95.5 253 GLY B C 1
ATOM 4894 O O . GLY B 1 253 ? 0.305 -33.656 0.569 1 95.5 253 GLY B O 1
ATOM 4895 N N . PHE B 1 254 ? -1.044 -31.859 0.449 1 97.19 254 PHE B N 1
ATOM 4896 C CA . PHE B 1 254 ? 0.033 -30.875 0.569 1 97.19 254 PHE B CA 1
ATOM 4897 C C . PHE B 1 254 ? -0.322 -29.812 1.591 1 97.19 254 PHE B C 1
ATOM 4899 O O . PHE B 1 254 ? -0.409 -28.625 1.252 1 97.19 254 PHE B O 1
ATOM 4906 N N . PRO B 1 255 ? -0.457 -30.172 2.873 1 97.12 255 PRO B N 1
ATOM 4907 C CA . PRO B 1 255 ? -0.902 -29.219 3.895 1 97.12 255 PRO B CA 1
ATOM 4908 C C . PRO B 1 255 ? 0.095 -28.078 4.121 1 97.12 255 PRO B C 1
ATOM 4910 O O . PRO B 1 255 ? -0.253 -27.062 4.711 1 97.12 255 PRO B O 1
ATOM 4913 N N . TYR B 1 256 ? 1.362 -28.188 3.623 1 97.75 256 TYR B N 1
ATOM 4914 C CA . TYR B 1 256 ? 2.418 -27.203 3.869 1 97.75 256 TYR B CA 1
ATOM 4915 C C . TYR B 1 256 ? 2.43 -26.141 2.791 1 97.75 256 TYR B C 1
ATOM 4917 O O . TYR B 1 256 ? 3.15 -25.141 2.904 1 97.75 256 TYR B O 1
ATOM 4925 N N . TRP B 1 257 ? 1.638 -26.25 1.731 1 98.5 257 TRP B N 1
ATOM 4926 C CA . TRP B 1 257 ? 1.608 -25.266 0.654 1 98.5 257 TRP B CA 1
ATOM 4927 C C . TRP B 1 257 ? 0.938 -23.984 1.113 1 98.5 257 TRP B C 1
ATOM 4929 O O . TRP B 1 257 ? 1.222 -22.906 0.584 1 98.5 257 TRP B O 1
ATOM 4939 N N . SER B 1 258 ? 0.048 -24.078 2.08 1 98.38 258 SER B N 1
ATOM 4940 C CA . SER B 1 258 ? -0.681 -22.953 2.656 1 98.38 258 SER B CA 1
ATOM 4941 C C . SER B 1 258 ? -0.475 -22.875 4.168 1 98.38 258 SER B C 1
ATOM 4943 O O . SER B 1 258 ? 0.229 -23.703 4.746 1 98.38 258 SER B O 1
ATOM 4945 N N . ASN B 1 259 ? -1.012 -21.812 4.805 1 97.88 259 ASN B N 1
ATOM 4946 C CA . ASN B 1 259 ? -0.909 -21.719 6.258 1 97.88 259 ASN B CA 1
ATOM 4947 C C . ASN B 1 259 ? -1.858 -22.688 6.949 1 97.88 259 ASN B C 1
ATOM 4949 O O . ASN B 1 259 ? -2.662 -23.359 6.289 1 97.88 259 ASN B O 1
ATOM 4953 N N . THR B 1 260 ? -1.727 -22.828 8.234 1 97.62 260 THR B N 1
ATOM 4954 C CA . THR B 1 260 ? -2.494 -23.828 8.969 1 97.62 260 THR B CA 1
ATOM 4955 C C . THR B 1 260 ? -3.957 -23.406 9.086 1 97.62 260 THR B C 1
ATOM 4957 O O . THR B 1 260 ? -4.832 -24.25 9.297 1 97.62 260 THR B O 1
ATOM 4960 N N . VAL B 1 261 ? -4.254 -22.156 8.938 1 97.75 261 VAL B N 1
ATOM 4961 C CA . VAL B 1 261 ? -5.621 -21.672 9.055 1 97.75 261 VAL B CA 1
ATOM 4962 C C . VAL B 1 261 ? -6.473 -22.234 7.922 1 97.75 261 VAL B C 1
ATOM 4964 O O . VAL B 1 261 ? -7.648 -22.547 8.117 1 97.75 261 VAL B O 1
ATOM 4967 N N . LEU B 1 262 ? -5.91 -22.406 6.75 1 98.31 262 LEU B N 1
ATOM 4968 C CA . LEU B 1 262 ? -6.66 -23 5.645 1 98.31 262 LEU B CA 1
ATOM 4969 C C . LEU B 1 262 ? -7.184 -24.375 6.02 1 98.31 262 LEU B C 1
ATOM 4971 O O . LEU B 1 262 ? -8.305 -24.75 5.648 1 98.31 262 LEU B O 1
ATOM 4975 N N . GLY B 1 263 ? -6.398 -25.109 6.75 1 97.94 263 GLY B N 1
ATOM 4976 C CA . GLY B 1 263 ? -6.777 -26.453 7.156 1 97.94 263 GLY B CA 1
ATOM 4977 C C . GLY B 1 263 ? -8.031 -26.484 8 1 97.94 263 GLY B C 1
ATOM 4978 O O . GLY B 1 263 ? -8.727 -27.5 8.047 1 97.94 263 GLY B O 1
ATOM 4979 N N . GLN B 1 264 ? -8.336 -25.406 8.594 1 97.69 264 GLN B N 1
ATOM 4980 C CA . GLN B 1 264 ? -9.492 -25.344 9.484 1 97.69 264 GLN B CA 1
ATOM 4981 C C . GLN B 1 264 ? -10.797 -25.312 8.695 1 97.69 264 GLN B C 1
ATOM 4983 O O . GLN B 1 264 ? -11.875 -25.516 9.258 1 97.69 264 GLN B O 1
ATOM 4988 N N . PHE B 1 265 ? -10.711 -25.141 7.414 1 98.12 265 PHE B N 1
ATOM 4989 C CA . PHE B 1 265 ? -11.906 -25.125 6.578 1 98.12 265 PHE B CA 1
ATOM 4990 C C . PHE B 1 265 ? -12.273 -26.531 6.133 1 98.12 265 PHE B C 1
ATOM 4992 O O . PHE B 1 265 ? -13.383 -26.766 5.652 1 98.12 265 PHE B O 1
ATOM 4999 N N . VAL B 1 266 ? -11.414 -27.5 6.207 1 97.25 266 VAL B N 1
ATOM 5000 C CA . VAL B 1 266 ? -11.516 -28.797 5.559 1 97.25 266 VAL B CA 1
ATOM 5001 C C . VAL B 1 266 ? -12.695 -29.578 6.137 1 97.25 266 VAL B C 1
ATOM 5003 O O . VAL B 1 266 ? -13.477 -30.172 5.395 1 97.25 266 VAL B O 1
ATOM 5006 N N . ASN B 1 267 ? -12.961 -29.5 7.426 1 95.19 267 ASN B N 1
ATOM 5007 C CA . ASN B 1 267 ? -13.914 -30.422 8.047 1 95.19 267 ASN B CA 1
ATOM 5008 C C . ASN B 1 267 ? -15.094 -29.672 8.664 1 95.19 267 ASN B C 1
ATOM 5010 O O . ASN B 1 267 ? -15.852 -30.234 9.445 1 95.19 267 ASN B O 1
ATOM 5014 N N . ILE B 1 268 ? -15.25 -28.469 8.352 1 96.81 268 ILE B N 1
ATOM 5015 C CA . ILE B 1 268 ? -16.375 -27.719 8.891 1 96.81 268 ILE B CA 1
ATOM 5016 C C . ILE B 1 268 ? -17.516 -27.688 7.871 1 96.81 268 ILE B C 1
ATOM 5018 O O . ILE B 1 268 ? -17.281 -27.938 6.684 1 96.81 268 ILE B O 1
ATOM 5022 N N . THR B 1 269 ? -18.734 -27.375 8.383 1 96.62 269 THR B N 1
ATOM 5023 C CA . THR B 1 269 ? -19.891 -27.234 7.488 1 96.62 269 THR B CA 1
ATOM 5024 C C . THR B 1 269 ? -19.641 -26.109 6.484 1 96.62 269 THR B C 1
ATOM 5026 O O . THR B 1 269 ? -19.25 -25 6.859 1 96.62 269 THR B O 1
ATOM 5029 N N . GLY B 1 270 ? -19.719 -26.391 5.203 1 95.88 270 GLY B N 1
ATOM 5030 C CA . GLY B 1 270 ? -19.516 -25.406 4.156 1 95.88 270 GLY B CA 1
ATOM 5031 C C . GLY B 1 270 ? -18.125 -25.469 3.541 1 95.88 270 GLY B C 1
ATOM 5032 O O . GLY B 1 270 ? -17.922 -24.969 2.434 1 95.88 270 GLY B O 1
ATOM 5033 N N . ASN B 1 271 ? -17.172 -26.031 4.363 1 95.94 271 ASN B N 1
ATOM 5034 C CA . ASN B 1 271 ? -15.805 -26.203 3.891 1 95.94 271 ASN B CA 1
ATOM 5035 C C . ASN B 1 271 ? -15.273 -24.938 3.221 1 95.94 271 ASN B C 1
ATOM 5037 O O . ASN B 1 271 ? -15.273 -23.859 3.824 1 95.94 271 ASN B O 1
ATOM 5041 N N . SER B 1 272 ? -14.844 -25.094 1.972 1 96.25 272 SER B N 1
ATOM 5042 C CA . SER B 1 272 ? -14.18 -24 1.283 1 96.25 272 SER B CA 1
ATOM 5043 C C . SER B 1 272 ? -15.172 -22.906 0.913 1 96.25 272 SER B C 1
ATOM 5045 O O . SER B 1 272 ? -14.766 -21.781 0.583 1 96.25 272 SER B O 1
ATOM 5047 N N . SER B 1 273 ? -16.5 -23.125 0.986 1 97.25 273 SER B N 1
ATOM 5048 C CA . SER B 1 273 ? -17.484 -22.094 0.68 1 97.25 273 SER B CA 1
ATOM 5049 C C . SER B 1 273 ? -17.531 -21.031 1.771 1 97.25 273 SER B C 1
ATOM 5051 O O . SER B 1 273 ? -18.156 -19.984 1.596 1 97.25 273 SER B O 1
ATOM 5053 N N . ARG B 1 274 ? -16.828 -21.297 2.885 1 97.75 274 ARG B N 1
ATOM 5054 C CA . ARG B 1 274 ? -16.734 -20.312 3.963 1 97.75 274 ARG B CA 1
ATOM 5055 C C . ARG B 1 274 ? -15.578 -19.344 3.732 1 97.75 274 ARG B C 1
ATOM 5057 O O . ARG B 1 274 ? -15.492 -18.312 4.391 1 97.75 274 ARG B O 1
ATOM 5064 N N . LEU B 1 275 ? -14.641 -19.703 2.842 1 98.38 275 LEU B N 1
ATOM 5065 C CA . LEU B 1 275 ? -13.57 -18.75 2.541 1 98.38 275 LEU B CA 1
ATOM 5066 C C . LEU B 1 275 ? -14.133 -17.406 2.125 1 98.38 275 LEU B C 1
ATOM 5068 O O . LEU B 1 275 ? -15.031 -17.328 1.28 1 98.38 275 LEU B O 1
ATOM 5072 N N . PRO B 1 276 ? -13.672 -16.328 2.66 1 98.19 276 PRO B N 1
ATOM 5073 C CA . PRO B 1 276 ? -14.211 -15.008 2.34 1 98.19 276 PRO B CA 1
ATOM 5074 C C . PRO B 1 276 ? -13.641 -14.438 1.041 1 98.19 276 PRO B C 1
ATOM 5076 O O . PRO B 1 276 ? -13.742 -13.227 0.797 1 98.19 276 PRO B O 1
ATOM 5079 N N . PHE B 1 277 ? -13.07 -15.227 0.275 1 98.56 277 PHE B N 1
ATOM 5080 C CA . PHE B 1 277 ? -12.547 -14.93 -1.053 1 98.56 277 PHE B CA 1
ATOM 5081 C C . PHE B 1 277 ? -12.594 -16.172 -1.944 1 98.56 277 PHE B C 1
ATOM 5083 O O . PHE B 1 277 ? -12.984 -17.25 -1.497 1 98.56 277 PHE B O 1
ATOM 5090 N N . ASP B 1 278 ? -12.281 -16 -3.186 1 98.62 278 ASP B N 1
ATOM 5091 C CA . ASP B 1 278 ? -12.086 -17.078 -4.145 1 98.62 278 ASP B CA 1
ATOM 5092 C C . ASP B 1 278 ? -10.984 -16.734 -5.145 1 98.62 278 ASP B C 1
ATOM 5094 O O . ASP B 1 278 ? -10.312 -15.703 -5.008 1 98.62 278 ASP B O 1
ATOM 5098 N N . ALA B 1 279 ? -10.773 -17.531 -6.086 1 98.69 279 ALA B N 1
ATOM 5099 C CA . ALA B 1 279 ? -9.648 -17.391 -7.016 1 98.69 279 ALA B CA 1
ATOM 5100 C C . ALA B 1 279 ? -9.766 -16.094 -7.816 1 98.69 279 ALA B C 1
ATOM 5102 O O . ALA B 1 279 ? -8.758 -15.477 -8.156 1 98.69 279 ALA B O 1
ATOM 5103 N N . HIS B 1 280 ? -10.992 -15.664 -8.141 1 98.81 280 HIS B N 1
ATOM 5104 C CA . HIS B 1 280 ? -11.133 -14.406 -8.867 1 98.81 280 HIS B CA 1
ATOM 5105 C C . HIS B 1 280 ? -10.625 -13.227 -8.039 1 98.81 280 HIS B C 1
ATOM 5107 O O . HIS B 1 280 ? -10.164 -12.227 -8.594 1 98.81 280 HIS B O 1
ATOM 5113 N N . ASP B 1 281 ? -10.742 -13.344 -6.723 1 98.81 281 ASP B N 1
ATOM 5114 C CA . ASP B 1 281 ? -10.211 -12.312 -5.844 1 98.81 281 ASP B CA 1
ATOM 5115 C C . ASP B 1 281 ? -8.688 -12.312 -5.852 1 98.81 281 ASP B C 1
ATOM 5117 O O . ASP B 1 281 ? -8.055 -11.258 -5.809 1 98.81 281 ASP B O 1
ATOM 5121 N N . LEU B 1 282 ? -8.078 -13.508 -5.895 1 98.88 282 LEU B N 1
ATOM 5122 C CA . LEU B 1 282 ? -6.629 -13.594 -6.02 1 98.88 282 LEU B CA 1
ATOM 5123 C C . LEU B 1 282 ? -6.152 -12.93 -7.305 1 98.88 282 LEU B C 1
ATOM 5125 O O . LEU B 1 282 ? -5.191 -12.156 -7.285 1 98.88 282 LEU B O 1
ATOM 5129 N N . VAL B 1 283 ? -6.855 -13.195 -8.352 1 98.88 283 VAL B N 1
ATOM 5130 C CA . VAL B 1 283 ? -6.539 -12.594 -9.648 1 98.88 283 VAL B CA 1
ATOM 5131 C C . VAL B 1 283 ? -6.68 -11.078 -9.562 1 98.88 283 VAL B C 1
ATOM 5133 O O . VAL B 1 283 ? -5.828 -10.336 -10.062 1 98.88 283 VAL B O 1
ATOM 5136 N N . SER B 1 284 ? -7.703 -10.648 -8.891 1 98.69 284 SER B N 1
ATOM 5137 C CA . SER B 1 284 ? -7.996 -9.219 -8.789 1 98.69 284 SER B CA 1
ATOM 5138 C C . SER B 1 284 ? -6.906 -8.484 -8.016 1 98.69 284 SER B C 1
ATOM 5140 O O . SER B 1 284 ? -6.695 -7.285 -8.211 1 98.69 284 SER B O 1
ATOM 5142 N N . LEU B 1 285 ? -6.207 -9.156 -7.156 1 98.81 285 LEU B N 1
ATOM 5143 C CA . LEU B 1 285 ? -5.117 -8.555 -6.402 1 98.81 285 LEU B CA 1
ATOM 5144 C C . LEU B 1 285 ? -3.961 -8.172 -7.324 1 98.81 285 LEU B C 1
ATOM 5146 O O . LEU B 1 285 ? -3.133 -7.328 -6.973 1 98.81 285 LEU B O 1
ATOM 5150 N N . VAL B 1 286 ? -3.912 -8.758 -8.5 1 98.88 286 VAL B N 1
ATOM 5151 C CA . VAL B 1 286 ? -2.854 -8.477 -9.469 1 98.88 286 VAL B CA 1
ATOM 5152 C C . VAL B 1 286 ? -3.205 -7.234 -10.281 1 98.88 286 VAL B C 1
ATOM 5154 O O . VAL B 1 286 ? -2.318 -6.539 -10.773 1 98.88 286 VAL B O 1
ATOM 5157 N N . ALA B 1 287 ? -4.508 -6.938 -10.344 1 98.5 287 ALA B N 1
ATOM 5158 C CA . ALA B 1 287 ? -4.945 -5.738 -11.047 1 98.5 287 ALA B CA 1
ATOM 5159 C C . ALA B 1 287 ? -4.348 -4.484 -10.422 1 98.5 287 ALA B C 1
ATOM 5161 O O . ALA B 1 287 ? -4.234 -4.387 -9.195 1 98.5 287 ALA B O 1
ATOM 5162 N N . PRO B 1 288 ? -3.902 -3.525 -11.25 1 98.19 288 PRO B N 1
ATOM 5163 C CA . PRO B 1 288 ? -4.152 -3.377 -12.688 1 98.19 288 PRO B CA 1
ATOM 5164 C C . PRO B 1 288 ? -3.072 -4.031 -13.539 1 98.19 288 PRO B C 1
ATOM 5166 O O . PRO B 1 288 ? -3.1 -3.918 -14.773 1 98.19 288 PRO B O 1
ATOM 5169 N N . ARG B 1 289 ? -2.07 -4.695 -13 1 98.62 289 ARG B N 1
ATOM 5170 C CA . ARG B 1 289 ? -1.014 -5.367 -13.742 1 98.62 289 ARG B CA 1
ATOM 5171 C C . ARG B 1 289 ? -1.564 -6.559 -14.523 1 98.62 289 ARG B C 1
ATOM 5173 O O . ARG B 1 289 ? -2.725 -6.938 -14.344 1 98.62 289 ARG B O 1
ATOM 5180 N N . SER B 1 290 ? -0.747 -7.094 -15.352 1 98.88 290 SER B N 1
ATOM 5181 C CA . SER B 1 290 ? -1.233 -8.102 -16.297 1 98.88 290 SER B CA 1
ATOM 5182 C C . SER B 1 290 ? -1.142 -9.5 -15.703 1 98.88 290 SER B C 1
ATOM 5184 O O . SER B 1 290 ? -0.182 -9.82 -14.992 1 98.88 290 SER B O 1
ATOM 5186 N N . ILE B 1 291 ? -2.15 -10.312 -16.078 1 98.94 291 ILE B N 1
ATOM 5187 C CA . ILE B 1 291 ? -2.15 -11.719 -15.688 1 98.94 291 ILE B CA 1
ATOM 5188 C C . ILE B 1 291 ? -2.822 -12.555 -16.781 1 98.94 291 ILE B C 1
ATOM 5190 O O . ILE B 1 291 ? -3.85 -12.156 -17.328 1 98.94 291 ILE B O 1
ATOM 5194 N N . ILE B 1 292 ? -2.184 -13.633 -17.094 1 98.88 292 ILE B N 1
ATOM 5195 C CA . ILE B 1 292 ? -2.744 -14.602 -18.031 1 98.88 292 ILE B CA 1
ATOM 5196 C C . ILE B 1 292 ? -2.406 -16.016 -17.562 1 98.88 292 ILE B C 1
ATOM 5198 O O . ILE B 1 292 ? -1.31 -16.266 -17.062 1 98.88 292 ILE B O 1
ATOM 5202 N N . TRP B 1 293 ? -3.365 -16.906 -17.719 1 98.56 293 TRP B N 1
ATOM 5203 C CA . TRP B 1 293 ? -3.064 -18.297 -17.438 1 98.56 293 TRP B CA 1
ATOM 5204 C C . TRP B 1 293 ? -3.518 -19.203 -18.578 1 98.56 293 TRP B C 1
ATOM 5206 O O . TRP B 1 293 ? -4.344 -18.797 -19.406 1 98.56 293 TRP B O 1
ATOM 5216 N N . ASP B 1 294 ? -2.816 -20.297 -18.656 1 97.25 294 ASP B N 1
ATOM 5217 C CA . ASP B 1 294 ? -3.119 -21.359 -19.609 1 97.25 294 ASP B CA 1
ATOM 5218 C C . ASP B 1 294 ? -3.594 -22.609 -18.891 1 97.25 294 ASP B C 1
ATOM 5220 O O . ASP B 1 294 ? -3.076 -22.969 -17.828 1 97.25 294 ASP B O 1
ATOM 5224 N N . GLU B 1 295 ? -4.586 -23.25 -19.516 1 97.31 295 GLU B N 1
ATOM 5225 C CA . GLU B 1 295 ? -5.156 -24.469 -18.953 1 97.31 295 GLU B CA 1
ATOM 5226 C C . GLU B 1 295 ? -5.383 -25.531 -20.031 1 97.31 295 GLU B C 1
ATOM 5228 O O . GLU B 1 295 ? -5.824 -25.203 -21.125 1 97.31 295 GLU B O 1
ATOM 5233 N N . GLY B 1 296 ? -5.02 -26.797 -19.734 1 97.31 296 GLY B N 1
ATOM 5234 C CA . GLY B 1 296 ? -5.41 -27.875 -20.625 1 97.31 296 GLY B CA 1
ATOM 5235 C C . GLY B 1 296 ? -6.871 -28.266 -20.5 1 97.31 296 GLY B C 1
ATOM 5236 O O . GLY B 1 296 ? -7.371 -28.453 -19.391 1 97.31 296 GLY B O 1
ATOM 5237 N N . SER B 1 297 ? -7.5 -28.484 -21.594 1 96.31 297 SER B N 1
ATOM 5238 C CA . SER B 1 297 ? -8.93 -28.781 -21.578 1 96.31 297 SER B CA 1
ATOM 5239 C C . SER B 1 297 ? -9.203 -30.141 -20.953 1 96.31 297 SER B C 1
ATOM 5241 O O . SER B 1 297 ? -10.336 -30.438 -20.562 1 96.31 297 SER B O 1
ATOM 5243 N N . ALA B 1 298 ? -8.141 -30.969 -20.859 1 95.06 298 ALA B N 1
ATOM 5244 C CA . ALA B 1 298 ? -8.312 -32.312 -20.266 1 95.06 298 ALA B CA 1
ATOM 5245 C C . ALA B 1 298 ? -7.508 -32.438 -18.969 1 95.06 298 ALA B C 1
ATOM 5247 O O . ALA B 1 298 ? -7.23 -33.531 -18.516 1 95.06 298 ALA B O 1
ATOM 5248 N N . ASP B 1 299 ? -7.039 -31.359 -18.453 1 95.19 299 ASP B N 1
ATOM 5249 C CA . ASP B 1 299 ? -6.363 -31.344 -17.156 1 95.19 299 ASP B CA 1
ATOM 5250 C C . ASP B 1 299 ? -7.371 -31.359 -16.016 1 95.19 299 ASP B C 1
ATOM 5252 O O . ASP B 1 299 ? -7.473 -30.406 -15.25 1 95.19 299 ASP B O 1
ATOM 5256 N N . TRP B 1 300 ? -7.996 -32.438 -15.828 1 93.19 300 TRP B N 1
ATOM 5257 C CA . TRP B 1 300 ? -9.227 -32.562 -15.055 1 93.19 300 TRP B CA 1
ATOM 5258 C C . TRP B 1 300 ? -8.977 -32.25 -13.586 1 93.19 300 TRP B C 1
ATOM 5260 O O . TRP B 1 300 ? -9.812 -31.609 -12.922 1 93.19 300 TRP B O 1
ATOM 5270 N N . TRP B 1 301 ? -7.875 -32.562 -13.062 1 93 301 TRP B N 1
ATOM 5271 C CA . TRP B 1 301 ? -7.602 -32.344 -11.648 1 93 301 TRP B CA 1
ATOM 5272 C C . TRP B 1 301 ? -7.449 -30.875 -11.344 1 93 301 TRP B C 1
ATOM 5274 O O . TRP B 1 301 ? -7.582 -30.453 -10.188 1 93 301 TRP B O 1
ATOM 5284 N N . THR B 1 302 ? -7.23 -30 -12.336 1 96.19 302 THR B N 1
ATOM 5285 C CA . THR B 1 302 ? -7.09 -28.562 -12.125 1 96.19 302 THR B CA 1
ATOM 5286 C C . THR B 1 302 ? -8.422 -27.844 -12.352 1 96.19 302 THR B C 1
ATOM 5288 O O . THR B 1 302 ? -8.484 -26.609 -12.289 1 96.19 302 THR B O 1
ATOM 5291 N N . ASN B 1 303 ? -9.484 -28.609 -12.656 1 96.31 303 ASN B N 1
ATOM 5292 C CA . ASN B 1 303 ? -10.805 -28.016 -12.859 1 96.31 303 ASN B CA 1
ATOM 5293 C C . ASN B 1 303 ? -10.797 -27.016 -14.016 1 96.31 303 ASN B C 1
ATOM 5295 O O . ASN B 1 303 ? -11.133 -25.844 -13.836 1 96.31 303 ASN B O 1
ATOM 5299 N N . PRO B 1 304 ? -10.492 -27.484 -15.266 1 96.81 304 PRO B N 1
ATOM 5300 C CA . PRO B 1 304 ? -10.273 -26.562 -16.375 1 96.81 304 PRO B CA 1
ATOM 5301 C C . PRO B 1 304 ? -11.5 -25.703 -16.672 1 96.81 304 PRO B C 1
ATOM 5303 O O . PRO B 1 304 ? -11.359 -24.516 -17 1 96.81 304 PRO B O 1
ATOM 5306 N N . GLU B 1 305 ? -12.727 -26.234 -16.531 1 96.94 305 GLU B N 1
ATOM 5307 C CA . GLU B 1 305 ? -13.938 -25.453 -16.75 1 96.94 305 GLU B CA 1
ATOM 5308 C C . GLU B 1 305 ? -14.086 -24.359 -15.68 1 96.94 305 GLU B C 1
ATOM 5310 O O . GLU B 1 305 ? -14.414 -23.219 -15.992 1 96.94 305 GLU B O 1
ATOM 5315 N N . GLY B 1 306 ? -13.812 -24.656 -14.461 1 97.5 306 GLY B N 1
ATOM 5316 C CA . GLY B 1 306 ? -13.852 -23.672 -13.391 1 97.5 306 GLY B CA 1
ATOM 5317 C C . GLY B 1 306 ? -12.828 -22.562 -13.555 1 97.5 306 GLY B C 1
ATOM 5318 O O . GLY B 1 306 ? -13.141 -21.391 -13.359 1 97.5 306 GLY B O 1
ATOM 5319 N N . VAL B 1 307 ? -11.602 -22.953 -13.938 1 97.62 307 VAL B N 1
ATOM 5320 C CA . VAL B 1 307 ? -10.484 -22.031 -14.094 1 97.62 307 VAL B CA 1
ATOM 5321 C C . VAL B 1 307 ? -10.742 -21.109 -15.289 1 97.62 307 VAL B C 1
ATOM 5323 O O . VAL B 1 307 ? -10.602 -19.891 -15.18 1 97.62 307 VAL B O 1
ATOM 5326 N N . ALA B 1 308 ? -11.242 -21.641 -16.359 1 97.75 308 ALA B N 1
ATOM 5327 C CA . ALA B 1 308 ? -11.297 -20.922 -17.641 1 97.75 308 ALA B CA 1
ATOM 5328 C C . ALA B 1 308 ? -12.602 -20.125 -17.766 1 97.75 308 ALA B C 1
ATOM 5330 O O . ALA B 1 308 ? -12.633 -19.062 -18.375 1 97.75 308 ALA B O 1
ATOM 5331 N N . SER B 1 309 ? -13.625 -20.641 -17.234 1 97.75 309 SER B N 1
ATOM 5332 C CA . SER B 1 309 ? -14.922 -20 -17.438 1 97.75 309 SER B CA 1
ATOM 5333 C C . SER B 1 309 ? -15.367 -19.234 -16.203 1 97.75 309 SER B C 1
ATOM 5335 O O . SER B 1 309 ? -15.625 -18.031 -16.266 1 97.75 309 SER B O 1
ATOM 5337 N N . VAL B 1 310 ? -15.367 -19.891 -15.062 1 98.44 310 VAL B N 1
ATOM 5338 C CA . VAL B 1 310 ? -15.867 -19.281 -13.844 1 98.44 310 VAL B CA 1
ATOM 5339 C C . VAL B 1 310 ? -14.906 -18.188 -13.375 1 98.44 310 VAL B C 1
ATOM 5341 O O . VAL B 1 310 ? -15.289 -17.016 -13.266 1 98.44 310 VAL B O 1
ATOM 5344 N N . VAL B 1 311 ? -13.625 -18.516 -13.156 1 98.75 311 VAL B N 1
ATOM 5345 C CA . VAL B 1 311 ? -12.672 -17.578 -12.562 1 98.75 311 VAL B CA 1
ATOM 5346 C C . VAL B 1 311 ? -12.32 -16.484 -13.57 1 98.75 311 VAL B C 1
ATOM 5348 O O . VAL B 1 311 ? -12.273 -15.305 -13.219 1 98.75 311 VAL B O 1
ATOM 5351 N N . PHE B 1 312 ? -12.133 -16.859 -14.812 1 98.81 312 PHE B N 1
ATOM 5352 C CA . PHE B 1 312 ? -11.844 -15.836 -15.812 1 98.81 312 PHE B CA 1
ATOM 5353 C C . PHE B 1 312 ? -13.023 -14.891 -15.984 1 98.81 312 PHE B C 1
ATOM 5355 O O . PHE B 1 312 ? -12.852 -13.664 -16 1 98.81 312 PHE B O 1
ATOM 5362 N N . GLY B 1 313 ? -14.203 -15.469 -16.125 1 98.69 313 GLY B N 1
ATOM 5363 C CA . GLY B 1 313 ? -15.383 -14.641 -16.281 1 98.69 313 GLY B CA 1
ATOM 5364 C C . GLY B 1 313 ? -15.547 -13.625 -15.164 1 98.69 313 GLY B C 1
ATOM 5365 O O . GLY B 1 313 ? -15.773 -12.438 -15.43 1 98.69 313 GLY B O 1
ATOM 5366 N N . ALA B 1 314 ? -15.398 -14.055 -13.984 1 98.81 314 ALA B N 1
ATOM 5367 C CA . ALA B 1 314 ? -15.539 -13.172 -12.828 1 98.81 314 ALA B CA 1
ATOM 5368 C C . ALA B 1 314 ? -14.414 -12.141 -12.781 1 98.81 314 ALA B C 1
ATOM 5370 O O . ALA B 1 314 ? -14.656 -10.969 -12.508 1 98.81 314 ALA B O 1
ATOM 5371 N N . SER B 1 315 ? -13.18 -12.578 -13.047 1 98.81 315 SER B N 1
ATOM 5372 C CA . SER B 1 315 ? -12.031 -11.68 -13.031 1 98.81 315 SER B CA 1
ATOM 5373 C C . SER B 1 315 ? -12.156 -10.594 -14.094 1 98.81 315 SER B C 1
ATOM 5375 O O . SER B 1 315 ? -11.82 -9.438 -13.844 1 98.81 315 SER B O 1
ATOM 5377 N N . LYS B 1 316 ? -12.656 -10.977 -15.227 1 98.75 316 LYS B N 1
ATOM 5378 C CA . LYS B 1 316 ? -12.836 -10.047 -16.328 1 98.75 316 LYS B CA 1
ATOM 5379 C C . LYS B 1 316 ? -13.781 -8.914 -15.945 1 98.75 316 LYS B C 1
ATOM 5381 O O . LYS B 1 316 ? -13.57 -7.758 -16.328 1 98.75 316 LYS B O 1
ATOM 5386 N N . VAL B 1 317 ? -14.812 -9.203 -15.195 1 98.56 317 VAL B N 1
ATOM 5387 C CA . VAL B 1 317 ? -15.75 -8.195 -14.727 1 98.56 317 VAL B CA 1
ATOM 5388 C C . VAL B 1 317 ? -15.016 -7.156 -13.883 1 98.56 317 VAL B C 1
ATOM 5390 O O . VAL B 1 317 ? -15.188 -5.949 -14.078 1 98.56 317 VAL B O 1
ATOM 5393 N N . VAL B 1 318 ? -14.195 -7.598 -13 1 98.56 318 VAL B N 1
ATOM 5394 C CA . VAL B 1 318 ? -13.461 -6.707 -12.102 1 98.56 318 VAL B CA 1
ATOM 5395 C C . VAL B 1 318 ? -12.477 -5.859 -12.906 1 98.56 318 VAL B C 1
ATOM 5397 O O . VAL B 1 318 ? -12.414 -4.641 -12.742 1 98.56 318 VAL B O 1
ATOM 5400 N N . PHE B 1 319 ? -11.68 -6.516 -13.781 1 98.69 319 PHE B N 1
ATOM 5401 C CA . PHE B 1 319 ? -10.688 -5.805 -14.586 1 98.69 319 PHE B CA 1
ATOM 5402 C C . PHE B 1 319 ? -11.359 -4.773 -15.484 1 98.69 319 PHE B C 1
ATOM 5404 O O . PHE B 1 319 ? -10.852 -3.664 -15.648 1 98.69 319 PHE B O 1
ATOM 5411 N N . ASN B 1 320 ? -12.523 -5.113 -16.062 1 98.44 320 ASN B N 1
ATOM 5412 C CA . ASN B 1 320 ? -13.281 -4.156 -16.859 1 98.44 320 ASN B CA 1
ATOM 5413 C C . ASN B 1 320 ? -13.727 -2.961 -16.031 1 98.44 320 ASN B C 1
ATOM 5415 O O . ASN B 1 320 ? -13.602 -1.813 -16.469 1 98.44 320 ASN B O 1
ATOM 5419 N N . TRP B 1 321 ? -14.219 -3.293 -14.852 1 98.06 321 TRP B N 1
ATOM 5420 C CA . TRP B 1 321 ? -14.68 -2.227 -13.969 1 98.06 321 TRP B CA 1
ATOM 5421 C C . TRP B 1 321 ? -13.531 -1.29 -13.609 1 98.06 321 TRP B C 1
ATOM 5423 O O . TRP B 1 321 ? -13.719 -0.075 -13.508 1 98.06 321 TRP B O 1
ATOM 5433 N N . LEU B 1 322 ? -12.359 -1.773 -13.5 1 97.75 322 LEU B N 1
ATOM 5434 C CA . LEU B 1 322 ? -11.18 -0.986 -13.164 1 97.75 322 LEU B CA 1
ATOM 5435 C C . LEU B 1 322 ? -10.633 -0.272 -14.398 1 97.75 322 LEU B C 1
ATOM 5437 O O . LEU B 1 322 ? -9.703 0.534 -14.289 1 97.75 322 LEU B O 1
ATOM 5441 N N . GLY B 1 323 ? -11.102 -0.608 -15.625 1 97.75 323 GLY B N 1
ATOM 5442 C CA . GLY B 1 323 ? -10.68 0.052 -16.859 1 97.75 323 GLY B CA 1
ATOM 5443 C C . GLY B 1 323 ? -9.461 -0.584 -17.484 1 97.75 323 GLY B C 1
ATOM 5444 O O . GLY B 1 323 ? -8.805 0.028 -18.328 1 97.75 323 GLY B O 1
ATOM 5445 N N . VAL B 1 324 ? -9.148 -1.817 -17.016 1 98.06 324 VAL B N 1
ATOM 5446 C CA . VAL B 1 324 ? -7.949 -2.48 -17.516 1 98.06 324 VAL B CA 1
ATOM 5447 C C . VAL B 1 324 ? -8.297 -3.879 -18.016 1 98.06 324 VAL B C 1
ATOM 5449 O O . VAL B 1 324 ? -7.555 -4.836 -17.781 1 98.06 324 VAL B O 1
ATOM 5452 N N . GLY B 1 325 ? -9.391 -4.031 -18.656 1 98 325 GLY B N 1
ATOM 5453 C CA . GLY B 1 325 ? -9.906 -5.312 -19.109 1 98 325 GLY B CA 1
ATOM 5454 C C . GLY B 1 325 ? -8.93 -6.074 -19.984 1 98 325 GLY B C 1
ATOM 5455 O O . GLY B 1 325 ? -8.93 -7.309 -20 1 98 325 GLY B O 1
ATOM 5456 N N . SER B 1 326 ? -8.031 -5.414 -20.672 1 97.44 326 SER B N 1
ATOM 5457 C CA . SER B 1 326 ? -7.098 -6.055 -21.594 1 97.44 326 SER B CA 1
ATOM 5458 C C . SER B 1 326 ? -5.926 -6.684 -20.844 1 97.44 326 SER B C 1
ATOM 5460 O O . SER B 1 326 ? -5.129 -7.418 -21.422 1 97.44 326 SER B O 1
ATOM 5462 N N . ASN B 1 327 ? -5.867 -6.434 -19.531 1 98.56 327 ASN B N 1
ATOM 5463 C CA . ASN B 1 327 ? -4.723 -6.895 -18.75 1 98.56 327 ASN B CA 1
ATOM 5464 C C . ASN B 1 327 ? -4.96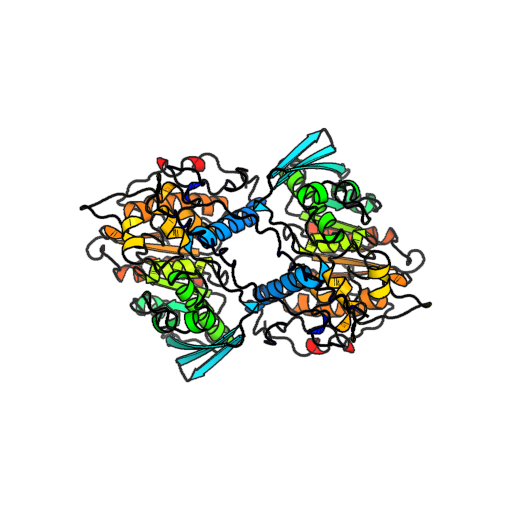5 -8.289 -18.172 1 98.56 327 ASN B C 1
ATOM 5466 O O . ASN B 1 327 ? -4.105 -8.828 -17.469 1 98.56 327 ASN B O 1
ATOM 5470 N N . VAL B 1 328 ? -6.145 -8.898 -18.406 1 98.81 328 VAL B N 1
ATOM 5471 C CA . VAL B 1 328 ? -6.418 -10.25 -17.922 1 98.81 328 VAL B CA 1
ATOM 5472 C C . VAL B 1 328 ? -6.754 -11.156 -19.109 1 98.81 328 VAL B C 1
ATOM 5474 O O . VAL B 1 328 ? -7.449 -10.742 -20.047 1 98.81 328 VAL B O 1
ATOM 5477 N N . GLY B 1 329 ? -6.156 -12.367 -19.078 1 98.69 329 GLY B N 1
ATOM 5478 C CA . GLY B 1 329 ? -6.398 -13.289 -20.172 1 98.69 329 GLY B CA 1
ATOM 5479 C C . GLY B 1 329 ? -6.391 -14.742 -19.75 1 98.69 329 GLY B C 1
ATOM 5480 O O . GLY B 1 329 ? -5.91 -15.078 -18.672 1 98.69 329 GLY B O 1
ATOM 5481 N N . VAL B 1 330 ? -6.98 -15.57 -20.609 1 98.62 330 VAL B N 1
ATOM 5482 C CA . VAL B 1 330 ? -6.988 -17.016 -20.438 1 98.62 330 VAL B CA 1
ATOM 5483 C C . VAL B 1 330 ? -6.758 -17.688 -21.797 1 98.62 330 VAL B C 1
ATOM 5485 O O . VAL B 1 330 ? -7.141 -17.156 -22.828 1 98.62 330 VAL B O 1
ATOM 5488 N N . HIS B 1 331 ? -6.039 -18.734 -21.781 1 98.31 331 HIS B N 1
ATOM 5489 C CA . HIS B 1 331 ? -5.898 -19.625 -22.922 1 98.31 331 HIS B CA 1
ATOM 5490 C C . HIS B 1 331 ? -6.238 -21.062 -22.547 1 98.31 331 HIS B C 1
ATOM 5492 O O . HIS B 1 331 ? -5.867 -21.531 -21.469 1 98.31 331 HIS B O 1
ATOM 5498 N N . VAL B 1 332 ? -6.969 -21.719 -23.375 1 98.06 332 VAL B N 1
ATOM 5499 C CA . VAL B 1 332 ? -7.32 -23.125 -23.172 1 98.06 332 VAL B CA 1
ATOM 5500 C C . VAL B 1 332 ? -6.695 -23.984 -24.266 1 98.06 332 VAL B C 1
ATOM 5502 O O . VAL B 1 332 ? -7.043 -23.844 -25.438 1 98.06 332 VAL B O 1
ATOM 5505 N N . ARG B 1 333 ? -5.844 -24.906 -23.828 1 96.81 333 ARG B N 1
ATOM 5506 C CA . ARG B 1 333 ? -5.219 -25.812 -24.781 1 96.81 333 ARG B CA 1
ATOM 5507 C C . ARG B 1 333 ? -6.176 -26.922 -25.203 1 96.81 333 ARG B C 1
ATOM 5509 O O . ARG B 1 333 ? -6.879 -27.484 -24.359 1 96.81 333 ARG B O 1
ATOM 5516 N N . GLN B 1 334 ? -6.039 -27.156 -26.469 1 94.75 334 GLN B N 1
ATOM 5517 C CA . GLN B 1 334 ? -6.816 -28.25 -27.031 1 94.75 334 GLN B CA 1
ATOM 5518 C C . GLN B 1 334 ? -5.922 -29.438 -27.391 1 94.75 334 GLN B C 1
ATOM 5520 O O . GLN B 1 334 ? -4.695 -29.328 -27.344 1 94.75 334 GLN B O 1
ATOM 5525 N N . ALA B 1 335 ? -6.586 -30.578 -27.672 1 94 335 ALA B N 1
ATOM 5526 C CA . ALA B 1 335 ? -5.832 -31.75 -28.109 1 94 335 ALA B CA 1
ATOM 5527 C C . ALA B 1 335 ? -4.898 -31.406 -29.266 1 94 335 ALA B C 1
ATOM 5529 O O . ALA B 1 335 ? -5.234 -30.578 -30.125 1 94 335 ALA B O 1
ATOM 5530 N N . PRO B 1 336 ? -3.689 -31.938 -29.266 1 93.88 336 PRO B N 1
ATOM 5531 C CA . PRO B 1 336 ? -3.23 -33.094 -28.484 1 93.88 336 PRO B CA 1
ATOM 5532 C C . PRO B 1 336 ? -2.535 -32.688 -27.188 1 93.88 336 PRO B C 1
ATOM 5534 O O . PRO B 1 336 ? -2.293 -33.531 -26.328 1 93.88 336 PRO B O 1
ATOM 5537 N N . ASP B 1 337 ? -2.197 -31.469 -27 1 95.06 337 ASP B N 1
ATOM 5538 C CA . ASP B 1 337 ? -1.458 -31.047 -25.812 1 95.06 337 ASP B CA 1
ATOM 5539 C C . ASP B 1 337 ? -2.393 -30.422 -24.766 1 95.06 337 ASP B C 1
ATOM 5541 O O . ASP B 1 337 ? -2.143 -29.328 -24.281 1 95.06 337 ASP B O 1
ATOM 5545 N N . ASN B 1 338 ? -3.475 -31.047 -24.453 1 95.06 338 ASN B N 1
ATOM 5546 C CA . ASN B 1 338 ? -4.52 -30.469 -23.609 1 95.06 338 ASN B CA 1
ATOM 5547 C C . ASN B 1 338 ? -4.508 -31.062 -22.203 1 95.06 338 ASN B C 1
ATOM 5549 O O . ASN B 1 338 ? -5.5 -30.969 -21.484 1 95.06 338 ASN B O 1
ATOM 5553 N N . GLY B 1 339 ? -3.42 -31.734 -21.875 1 94.62 339 GLY B N 1
ATOM 5554 C CA . GLY B 1 339 ? -3.264 -32.25 -20.531 1 94.62 339 GLY B CA 1
ATOM 5555 C C . GLY B 1 339 ? -2.574 -31.297 -19.578 1 94.62 339 GLY B C 1
ATOM 5556 O O . GLY B 1 339 ? -2.637 -30.078 -19.781 1 94.62 339 GLY B O 1
ATOM 5557 N N . HIS B 1 340 ? -2.027 -31.906 -18.484 1 94.88 340 HIS B N 1
ATOM 5558 C CA . HIS B 1 340 ? -1.393 -31.125 -17.438 1 94.88 340 HIS B CA 1
ATOM 5559 C C . HIS B 1 340 ? -0.04 -30.578 -17.891 1 94.88 340 HIS B C 1
ATOM 5561 O O . HIS B 1 340 ? 0.808 -31.344 -18.359 1 94.88 340 HIS B O 1
ATOM 5567 N N . CYS B 1 341 ? 0.153 -29.297 -17.844 1 94.19 341 CYS B N 1
ATOM 5568 C CA . CYS B 1 341 ? 1.424 -28.609 -18.062 1 94.19 341 CYS B CA 1
ATOM 5569 C C . CYS B 1 341 ? 1.942 -28.844 -19.469 1 94.19 341 CYS B C 1
ATOM 5571 O O . CYS B 1 341 ? 3.119 -29.156 -19.672 1 94.19 341 CYS B O 1
ATOM 5573 N N . GLY B 1 342 ? 1.056 -28.766 -20.375 1 93.88 342 GLY B N 1
ATOM 5574 C CA . GLY B 1 342 ? 1.493 -28.812 -21.766 1 93.88 342 GLY B CA 1
ATOM 5575 C C . GLY B 1 342 ? 2.385 -27.656 -22.156 1 93.88 342 GLY B C 1
ATOM 5576 O O . GLY B 1 342 ? 2.041 -26.5 -21.922 1 93.88 342 GLY B O 1
ATOM 5577 N N . LEU B 1 343 ? 3.482 -27.906 -22.781 1 93.06 343 LEU B N 1
ATOM 5578 C CA . LEU B 1 343 ? 4.5 -26.906 -23.062 1 93.06 343 LEU B CA 1
ATOM 5579 C C . LEU B 1 343 ? 4.012 -25.922 -24.109 1 93.06 343 LEU B C 1
ATOM 5581 O O . LEU B 1 343 ? 4.492 -24.781 -24.172 1 93.06 343 LEU B O 1
ATOM 5585 N N . SER B 1 344 ? 3.082 -26.344 -24.938 1 94.88 344 SER B N 1
ATOM 5586 C CA . SER B 1 344 ? 2.564 -25.469 -25.984 1 94.88 344 SER B CA 1
ATOM 5587 C C . SER B 1 344 ? 1.848 -24.266 -25.391 1 94.88 344 SER B C 1
ATOM 5589 O O . SER B 1 344 ? 1.607 -23.266 -26.078 1 94.88 344 SER B O 1
ATOM 5591 N N . GLY B 1 345 ? 1.5 -24.375 -24.125 1 95.62 345 GLY B N 1
ATOM 5592 C CA . GLY B 1 345 ? 0.87 -23.25 -23.453 1 95.62 345 GLY B CA 1
ATOM 5593 C C . GLY B 1 345 ? 1.74 -22 -23.422 1 95.62 345 GLY B C 1
ATOM 5594 O O . GLY B 1 345 ? 1.237 -20.891 -23.531 1 95.62 345 GLY B O 1
ATOM 5595 N N . TYR B 1 346 ? 3.02 -22.188 -23.297 1 95.75 346 TYR B N 1
ATOM 5596 C CA . TYR B 1 346 ? 3.939 -21.062 -23.219 1 95.75 346 TYR B CA 1
ATOM 5597 C C . TYR B 1 346 ? 4.012 -20.312 -24.547 1 95.75 346 TYR B C 1
ATOM 5599 O O . TYR B 1 346 ? 4.039 -19.094 -24.578 1 95.75 346 TYR B O 1
ATOM 5607 N N . SER B 1 347 ? 4.02 -21.047 -25.625 1 94.44 347 SER B N 1
ATOM 5608 C CA . SER B 1 347 ? 4 -20.422 -26.938 1 94.44 347 SER B CA 1
ATOM 5609 C C . SER B 1 347 ? 2.648 -19.781 -27.219 1 94.44 347 SER B C 1
ATOM 5611 O O . SER B 1 347 ? 2.576 -18.734 -27.891 1 94.44 347 SER B O 1
ATOM 5613 N N . ALA B 1 348 ? 1.65 -20.359 -26.719 1 95.19 348 ALA B N 1
ATOM 5614 C CA . ALA B 1 348 ? 0.296 -19.891 -26.984 1 95.19 348 ALA B CA 1
ATOM 5615 C C . ALA B 1 348 ? 0.062 -18.516 -26.359 1 95.19 348 ALA B C 1
ATOM 5617 O O . ALA B 1 348 ? -0.678 -17.688 -26.891 1 95.19 348 ALA B O 1
ATOM 5618 N N . ILE B 1 349 ? 0.684 -18.234 -25.25 1 95.94 349 ILE B N 1
ATOM 5619 C CA . ILE B 1 349 ? 0.397 -16.984 -24.562 1 95.94 349 ILE B CA 1
ATOM 5620 C C . ILE B 1 349 ? 1.438 -15.938 -24.938 1 95.94 349 ILE B C 1
ATOM 5622 O O . ILE B 1 349 ? 1.417 -14.812 -24.438 1 95.94 349 ILE B O 1
ATOM 5626 N N . GLN B 1 350 ? 2.307 -16.234 -25.875 1 95.69 350 GLN B N 1
ATOM 5627 C CA . GLN B 1 350 ? 3.4 -15.367 -26.297 1 95.69 350 GLN B CA 1
ATOM 5628 C C . GLN B 1 350 ? 2.875 -14.023 -26.781 1 95.69 350 GLN B C 1
ATOM 5630 O O . GLN B 1 350 ? 3.453 -12.977 -26.469 1 95.69 350 GLN B O 1
ATOM 5635 N N . PRO B 1 351 ? 1.802 -13.938 -27.578 1 96.44 351 PRO B N 1
ATOM 5636 C CA . PRO B 1 351 ? 1.308 -12.633 -28.016 1 96.44 351 PRO B CA 1
ATOM 5637 C C . PRO B 1 351 ? 0.891 -11.734 -26.844 1 96.44 351 PRO B C 1
ATOM 5639 O O . PRO B 1 351 ? 1.026 -10.516 -26.922 1 96.44 351 PRO B O 1
ATOM 5642 N N . PHE B 1 352 ? 0.343 -12.352 -25.797 1 97.5 352 PHE B N 1
ATOM 5643 C CA . PHE B 1 352 ? -0.027 -11.586 -24.609 1 97.5 352 PHE B CA 1
ATOM 5644 C C . PHE B 1 352 ? 1.208 -11 -23.938 1 97.5 352 PHE B C 1
ATOM 5646 O O . PHE B 1 352 ? 1.21 -9.828 -23.547 1 97.5 352 PHE B O 1
ATOM 5653 N N . LEU B 1 353 ? 2.215 -11.805 -23.828 1 97.31 353 LEU B N 1
ATOM 5654 C CA . LEU B 1 353 ? 3.498 -11.375 -23.281 1 97.31 353 LEU B CA 1
ATOM 5655 C C . LEU B 1 353 ? 4.082 -10.227 -24.109 1 97.31 353 LEU B C 1
ATOM 5657 O O . LEU B 1 353 ? 4.535 -9.227 -23.547 1 97.31 353 LEU B O 1
ATOM 5661 N N . GLN B 1 354 ? 4.047 -10.328 -25.406 1 96.44 354 GLN B N 1
ATOM 5662 C CA . GLN B 1 354 ? 4.609 -9.328 -26.312 1 96.44 354 GLN B CA 1
ATOM 5663 C C . GLN B 1 354 ? 3.85 -8.008 -26.203 1 96.44 354 GLN B C 1
ATOM 5665 O O . GLN B 1 354 ? 4.453 -6.934 -26.25 1 96.44 354 GLN B O 1
ATOM 5670 N N . LYS B 1 355 ? 2.588 -8.117 -26.094 1 97.06 355 LYS B N 1
ATOM 5671 C CA . LYS B 1 355 ? 1.785 -6.914 -25.891 1 97.06 355 LYS B CA 1
ATOM 5672 C C . LYS B 1 355 ? 2.154 -6.227 -24.578 1 97.06 355 LYS B C 1
ATOM 5674 O O . LYS B 1 355 ? 2.344 -5.008 -24.531 1 97.06 355 LYS B O 1
ATOM 5679 N N . THR B 1 356 ? 2.254 -7.031 -23.531 1 97.69 356 THR B N 1
ATOM 5680 C CA . THR B 1 356 ? 2.498 -6.492 -22.188 1 97.69 356 THR B CA 1
ATOM 5681 C C . THR B 1 356 ? 3.885 -5.863 -22.109 1 97.69 356 THR B C 1
ATOM 5683 O O . THR B 1 356 ? 4.035 -4.746 -21.609 1 97.69 356 THR B O 1
ATOM 5686 N N . PHE B 1 357 ? 4.906 -6.504 -22.688 1 97.62 357 PHE B N 1
ATOM 5687 C CA . PHE B 1 357 ? 6.281 -6.07 -22.484 1 97.62 357 PHE B CA 1
ATOM 5688 C C . PHE B 1 357 ? 6.707 -5.086 -23.562 1 97.62 357 PHE B C 1
ATOM 5690 O O . PHE B 1 357 ? 7.531 -4.203 -23.312 1 97.62 357 PHE B O 1
ATOM 5697 N N . PHE B 1 358 ? 6.098 -5.195 -24.781 1 96.5 358 PHE B N 1
ATOM 5698 C CA . PHE B 1 358 ? 6.652 -4.441 -25.891 1 96.5 358 PHE B CA 1
ATOM 5699 C C . PHE B 1 358 ? 5.586 -3.578 -26.547 1 96.5 358 PHE B C 1
ATOM 5701 O O . PHE B 1 358 ? 5.879 -2.805 -27.453 1 96.5 358 PHE B O 1
ATOM 5708 N N . GLY B 1 359 ? 4.336 -3.742 -26.172 1 96.31 359 GLY B N 1
ATOM 5709 C CA . GLY B 1 359 ? 3.26 -2.982 -26.797 1 96.31 359 GLY B CA 1
ATOM 5710 C C . GLY B 1 359 ? 2.898 -3.482 -28.188 1 96.31 359 GLY B C 1
ATOM 5711 O O . GLY B 1 359 ? 2.227 -2.785 -28.938 1 96.31 359 GLY B O 1
ATOM 5712 N N . THR B 1 360 ? 3.311 -4.648 -28.438 1 94.44 360 THR B N 1
ATOM 5713 C CA . THR B 1 360 ? 3.031 -5.227 -29.75 1 94.44 360 THR B CA 1
ATOM 5714 C C . THR B 1 360 ? 1.555 -5.594 -29.875 1 94.44 360 THR B C 1
ATOM 5716 O O . THR B 1 360 ? 1.04 -6.395 -29.094 1 94.44 360 THR B O 1
ATOM 5719 N N . PRO B 1 361 ? 0.928 -5.02 -30.797 1 92.62 361 PRO B N 1
ATOM 5720 C CA . PRO B 1 361 ? -0.478 -5.391 -30.969 1 92.62 361 PRO B CA 1
ATOM 5721 C C . PRO B 1 361 ? -0.655 -6.844 -31.406 1 92.62 361 PRO B C 1
ATOM 5723 O O . PRO B 1 361 ? 0.228 -7.406 -32.062 1 92.62 361 PRO B O 1
ATOM 5726 N N . SER B 1 362 ? -1.692 -7.438 -31 1 91.81 362 SER B N 1
ATOM 5727 C CA . SER B 1 362 ? -1.994 -8.812 -31.375 1 91.81 362 SER B CA 1
ATOM 5728 C C . SER B 1 362 ? -3.482 -9 -31.656 1 91.81 362 SER B C 1
ATOM 5730 O O . SER B 1 362 ? -4.316 -8.312 -31.062 1 91.81 362 SER B O 1
ATOM 5732 N N . SER B 1 363 ? -3.768 -9.898 -32.594 1 91.81 363 SER B N 1
ATOM 5733 C CA . SER B 1 363 ? -5.152 -10.242 -32.875 1 91.81 363 SER B CA 1
ATOM 5734 C C . SER B 1 363 ? -5.609 -11.453 -32.094 1 91.81 363 SER B C 1
ATOM 5736 O O . SER B 1 363 ? -6.77 -11.859 -32.188 1 91.81 363 SER B O 1
ATOM 5738 N N . ALA B 1 364 ? -4.668 -12.008 -31.312 1 93.94 364 ALA B N 1
ATOM 5739 C CA . ALA B 1 364 ? -5.031 -13.172 -30.5 1 93.94 364 ALA B CA 1
ATOM 5740 C C . ALA B 1 364 ? -6.121 -12.812 -29.484 1 93.94 364 ALA B C 1
ATOM 5742 O O . ALA B 1 364 ? -6.113 -11.727 -28.906 1 93.94 364 ALA B O 1
ATOM 5743 N N . ASN B 1 365 ? -7.059 -13.812 -29.344 1 96.31 365 ASN B N 1
ATOM 5744 C CA . ASN B 1 365 ? -8.156 -13.625 -28.406 1 96.31 365 ASN B CA 1
ATOM 5745 C C . ASN B 1 365 ? -7.922 -14.375 -27.094 1 96.31 365 ASN B C 1
ATOM 5747 O O . ASN B 1 365 ? -8.047 -15.602 -27.047 1 96.31 365 ASN B O 1
ATOM 5751 N N . PHE B 1 366 ? -7.684 -13.656 -26.047 1 98 366 PHE B N 1
ATOM 5752 C CA . PHE B 1 366 ? -7.387 -14.281 -24.766 1 98 366 PHE B CA 1
ATOM 5753 C C . PHE B 1 366 ? -8.586 -14.188 -23.828 1 98 366 PHE B C 1
ATOM 5755 O O . PHE B 1 366 ? -8.422 -14.148 -22.609 1 98 366 PHE B O 1
ATOM 5762 N N . SER B 1 367 ? -9.758 -14.062 -24.438 1 97.5 367 SER B N 1
ATOM 5763 C CA . SER B 1 367 ? -11.016 -14.086 -23.688 1 97.5 367 SER B CA 1
ATOM 5764 C C . SER B 1 367 ? -11.883 -15.266 -24.125 1 97.5 367 SER B C 1
ATOM 5766 O O . SER B 1 367 ? -13.023 -15.398 -23.672 1 97.5 367 SER B O 1
ATOM 5768 N N . ASP B 1 368 ? -11.344 -16.062 -24.984 1 96.5 368 ASP B N 1
ATOM 5769 C CA . ASP B 1 368 ? -12.047 -17.25 -25.469 1 96.5 368 ASP B CA 1
ATOM 5770 C C . ASP B 1 368 ? -11.758 -18.453 -24.562 1 96.5 368 ASP B C 1
ATOM 5772 O O . ASP B 1 368 ? -10.609 -18.906 -24.469 1 96.5 368 ASP B O 1
ATOM 5776 N N . PHE B 1 369 ? -12.805 -18.984 -23.938 1 96.56 369 PHE B N 1
ATOM 5777 C CA . PHE B 1 369 ? -12.594 -20.125 -23.047 1 96.56 369 PHE B CA 1
ATOM 5778 C C . PHE B 1 369 ? -13.32 -21.359 -23.578 1 96.56 369 PHE B C 1
ATOM 5780 O O . PHE B 1 369 ? -13.656 -22.266 -22.812 1 96.56 369 PHE B O 1
ATOM 5787 N N . SER B 1 370 ? -13.539 -21.266 -24.875 1 95.19 370 SER B N 1
ATOM 5788 C CA . SER B 1 370 ? -14.055 -22.484 -25.484 1 95.19 370 SER B CA 1
ATOM 5789 C C . SER B 1 370 ? -13.164 -23.688 -25.172 1 95.19 370 SER B C 1
ATOM 5791 O O . SER B 1 370 ? -11.945 -23.547 -25.062 1 95.19 370 SER B O 1
ATOM 5793 N N . PRO B 1 371 ? -13.719 -24.906 -24.969 1 95.06 371 PRO B N 1
ATOM 5794 C CA . PRO B 1 371 ? -15.086 -25.359 -25.266 1 95.06 371 PRO B CA 1
ATOM 5795 C C . PRO B 1 371 ? -16.031 -25.203 -24.078 1 95.06 371 PRO B C 1
ATOM 5797 O O . PRO B 1 371 ? -17.156 -25.688 -24.109 1 95.06 371 PRO B O 1
ATOM 5800 N N . PHE B 1 372 ? -15.641 -24.594 -23.062 1 96.62 372 PHE B N 1
ATOM 5801 C CA . PHE B 1 372 ? -16.453 -24.516 -21.844 1 96.62 372 PHE B CA 1
ATOM 5802 C C . PHE B 1 372 ? -17.531 -23.453 -21.969 1 96.62 372 PHE B C 1
ATOM 5804 O O . PHE B 1 372 ? -17.312 -22.406 -22.578 1 96.62 372 PHE B O 1
ATOM 5811 N N . PRO B 1 373 ? -18.719 -23.688 -21.438 1 97.19 373 PRO B N 1
ATOM 5812 C CA . PRO B 1 373 ? -19.781 -22.688 -21.453 1 97.19 373 PRO B CA 1
ATOM 5813 C C . PRO B 1 373 ? -19.547 -21.578 -20.422 1 97.19 373 PRO B C 1
ATOM 5815 O O . PRO B 1 373 ? -18.797 -21.766 -19.453 1 97.19 373 PRO B O 1
ATOM 5818 N N . PRO B 1 374 ? -20.188 -20.375 -20.625 1 97 374 PRO B N 1
ATOM 5819 C CA . PRO B 1 374 ? -20.156 -19.344 -19.578 1 97 374 PRO B CA 1
ATOM 5820 C C . PRO B 1 374 ? -20.953 -19.734 -18.344 1 97 374 PRO B C 1
ATOM 5822 O O . PRO B 1 374 ? -21.938 -20.484 -18.453 1 97 374 PRO B O 1
ATOM 5825 N N . HIS B 1 375 ? -20.578 -19.266 -17.172 1 97.69 375 HIS B N 1
ATOM 5826 C CA . HIS B 1 375 ? -21.266 -19.547 -15.906 1 97.69 375 HIS B CA 1
ATOM 5827 C C . HIS B 1 375 ? -21.562 -18.266 -15.148 1 97.69 375 HIS B C 1
ATOM 5829 O O . HIS B 1 375 ? -21.125 -18.078 -14.016 1 97.69 375 HIS B O 1
ATOM 5835 N N . PRO B 1 376 ? -22.375 -17.359 -15.672 1 97.25 376 PRO B N 1
ATOM 5836 C CA . PRO B 1 376 ? -22.672 -16.109 -14.984 1 97.25 376 PRO B CA 1
ATOM 5837 C C . PRO B 1 376 ? -23.359 -16.328 -13.641 1 97.25 376 PRO B C 1
ATOM 5839 O O . PRO B 1 376 ? -23.312 -15.453 -12.766 1 97.25 376 PRO B O 1
ATOM 5842 N N . GLU B 1 377 ? -24 -17.562 -13.453 1 97.56 377 GLU B N 1
ATOM 5843 C CA . GLU B 1 377 ? -24.688 -17.875 -12.203 1 97.56 377 GLU B CA 1
ATOM 5844 C C . GLU B 1 377 ? -23.688 -17.953 -11.047 1 97.56 377 GLU B C 1
ATOM 5846 O O . GLU B 1 377 ? -24.078 -17.844 -9.883 1 97.56 377 GLU B O 1
ATOM 5851 N N . ALA B 1 378 ? -22.422 -18.141 -11.344 1 98.31 378 ALA B N 1
ATOM 5852 C CA . ALA B 1 378 ? -21.391 -18.25 -10.312 1 98.31 378 ALA B CA 1
ATOM 5853 C C . ALA B 1 378 ? -21.062 -16.875 -9.727 1 98.31 378 ALA B C 1
ATOM 5855 O O . ALA B 1 378 ? -20.484 -16.781 -8.641 1 98.31 378 ALA B O 1
ATOM 5856 N N . TYR B 1 379 ? -21.312 -15.828 -10.422 1 98.56 379 TYR B N 1
ATOM 5857 C CA . TYR B 1 379 ? -21 -14.469 -9.992 1 98.56 379 TYR B CA 1
ATOM 5858 C C . TYR B 1 379 ? -22.141 -13.516 -10.305 1 98.56 379 TYR B C 1
ATOM 5860 O O . TYR B 1 379 ? -21.984 -12.57 -11.086 1 98.56 379 TYR B O 1
ATOM 5868 N N . PRO B 1 380 ? -23.25 -13.633 -9.586 1 98.19 380 PRO B N 1
ATOM 5869 C CA . PRO B 1 380 ? -24.469 -12.859 -9.875 1 98.19 380 PRO B CA 1
ATOM 5870 C C . PRO B 1 380 ? -24.266 -11.359 -9.656 1 98.19 380 PRO B C 1
ATOM 5872 O O . PRO B 1 380 ? -25.031 -10.555 -10.203 1 98.19 380 PRO B O 1
ATOM 5875 N N . TRP B 1 381 ? -23.297 -10.977 -8.898 1 97.56 381 TRP B N 1
ATOM 5876 C CA . TRP B 1 381 ? -23.016 -9.57 -8.609 1 97.56 381 TRP B CA 1
ATOM 5877 C C . TRP B 1 381 ? -22.562 -8.836 -9.859 1 97.56 381 TRP B C 1
ATOM 5879 O O . TRP B 1 381 ? -22.5 -7.605 -9.883 1 97.56 381 TRP B O 1
ATOM 5889 N N . SER B 1 382 ? -22.234 -9.516 -10.953 1 97.88 382 SER B N 1
ATOM 5890 C CA . SER B 1 382 ? -21.688 -8.93 -12.172 1 97.88 382 SER B CA 1
ATOM 5891 C C . SER B 1 382 ? -22.703 -8.047 -12.875 1 97.88 382 SER B C 1
ATOM 5893 O O . SER B 1 382 ? -22.359 -7.254 -13.75 1 97.88 382 SER B O 1
ATOM 5895 N N . THR B 1 383 ? -23.969 -8.156 -12.531 1 96.38 383 THR B N 1
ATOM 5896 C CA . THR B 1 383 ? -25.031 -7.371 -13.164 1 96.38 383 THR B CA 1
ATOM 5897 C C . THR B 1 383 ? -25.266 -6.07 -12.398 1 96.38 383 THR B C 1
ATOM 5899 O O . THR B 1 383 ? -26.016 -5.211 -12.852 1 96.38 383 THR B O 1
ATOM 5902 N N . HIS B 1 384 ? -24.656 -5.895 -11.234 1 95 384 HIS B N 1
ATOM 5903 C CA . HIS B 1 384 ? -24.797 -4.695 -10.422 1 95 384 HIS B CA 1
ATOM 5904 C C . HIS B 1 384 ? -23.438 -4.145 -10.016 1 95 384 HIS B C 1
ATOM 5906 O O . HIS B 1 384 ? -23.031 -4.277 -8.859 1 95 384 HIS B O 1
ATOM 5912 N N . LEU B 1 385 ? -22.844 -3.463 -10.891 1 96.31 385 LEU B N 1
ATOM 5913 C CA . LEU B 1 385 ? -21.516 -2.932 -10.625 1 96.31 385 LEU B CA 1
ATOM 5914 C C . LEU B 1 385 ? -21.594 -1.546 -9.992 1 96.31 385 LEU B C 1
ATOM 5916 O O . LEU B 1 385 ? -22.5 -0.769 -10.312 1 96.31 385 LEU B O 1
ATOM 5920 N N . PRO B 1 386 ? -20.672 -1.247 -9.062 1 93.25 386 PRO B N 1
ATOM 5921 C CA . PRO B 1 386 ? -20.625 0.125 -8.547 1 93.25 386 PRO B CA 1
ATOM 5922 C C . PRO B 1 386 ? -20.234 1.138 -9.625 1 93.25 386 PRO B C 1
ATOM 5924 O O . PRO B 1 386 ? -19.719 0.756 -10.68 1 93.25 386 PRO B O 1
ATOM 5927 N N . PRO B 1 387 ? -20.547 2.43 -9.305 1 86.31 387 PRO B N 1
ATOM 5928 C CA . PRO B 1 387 ? -20.094 3.473 -10.227 1 86.31 387 PRO B CA 1
ATOM 5929 C C . PRO B 1 387 ? -18.578 3.492 -10.391 1 86.31 387 PRO B C 1
ATOM 5931 O O . PRO B 1 387 ? -17.844 3.029 -9.508 1 86.31 387 PRO B O 1
ATOM 5934 N N . GLN B 1 388 ? -18.219 3.977 -11.547 1 83.06 388 GLN B N 1
ATOM 5935 C CA . GLN B 1 388 ? -16.781 4.023 -11.844 1 83.06 388 GLN B CA 1
ATOM 5936 C C . GLN B 1 388 ? -16.141 5.262 -11.227 1 83.06 388 GLN B C 1
ATOM 5938 O O . GLN B 1 388 ? -16.781 6.301 -11.086 1 83.06 388 GLN B O 1
#

pLDDT: mean 92.94, std 15.11, range [21.17, 98.94]